Protein AF-0000000079466830 (afdb_homodimer)

Solvent-accessible surface area (backbone atoms only — not comparable to full-atom values): 20574 Å² total; per-residue (Å²): 105,77,72,50,52,62,60,53,51,74,68,62,59,95,74,89,81,41,71,31,66,70,33,39,77,81,64,55,88,56,100,69,82,59,73,43,60,60,41,78,45,70,77,56,90,58,80,55,100,40,75,48,86,88,51,62,46,62,44,54,42,13,39,46,46,36,52,57,57,32,53,62,47,12,42,31,51,51,72,51,50,57,39,82,77,44,57,30,64,41,22,16,28,30,35,30,57,40,46,72,62,43,13,24,39,84,67,25,48,27,68,32,53,60,48,27,53,39,49,50,19,43,56,40,11,60,32,16,78,41,36,43,51,45,74,43,40,37,36,42,32,58,69,45,93,46,44,66,71,39,39,40,38,24,41,17,39,60,74,44,76,58,86,48,41,37,33,34,41,26,47,28,24,36,81,82,69,43,68,31,31,45,34,39,36,32,29,42,38,52,94,45,66,60,91,122,105,76,72,50,51,64,60,53,52,72,67,63,59,97,77,90,78,42,73,31,65,71,34,38,73,82,65,52,87,56,99,68,81,58,73,44,59,60,41,78,46,71,78,56,89,58,81,54,98,42,75,47,85,89,50,62,46,62,44,53,44,12,38,46,46,37,53,55,56,31,55,64,47,11,41,30,52,53,71,49,50,56,39,82,76,43,58,30,64,39,23,17,29,30,34,30,57,39,46,71,63,42,13,24,38,83,66,27,48,28,69,32,53,60,46,26,52,40,49,49,20,42,55,41,10,59,32,16,77,39,36,44,51,44,76,43,40,40,35,41,34,58,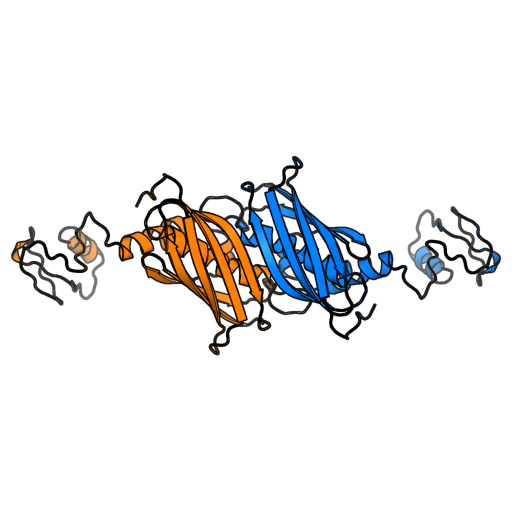71,44,91,46,44,66,71,39,38,39,39,22,41,18,40,60,74,46,76,57,86,47,40,37,32,34,40,27,46,28,23,37,81,82,68,44,68,32,31,44,34,40,38,32,29,40,37,54,94,46,66,59,91,124

Sequence (392 aa):
MAAFIPELKKYEPASIRLASILVKPDALKHDITTDYPGFIIPNKFVVGYGLDYDAMTPDEKALKIVHRLMLGNDAFSKWMGLEIIHVAPGTCTVEAKITDSMLNGFEICHGGITFSIADSAFAFASNTHGIQAVSIETSISHTKPVRAGDVITAVATEKNLSKKLGIYDVVLTNQKNETVALFKGTVFRTDKLWDVMAAFIPELKKYEPASIRLASILVKPDALKHDITTDYPGFIIPNKFVVGYGLDYDAMTPDEKALKIVHRLMLGNDAFSKWMGLEIIHVAPGTCTVEAKITDSMLNGFEICHGGITFSIADSAFAFASNTHGIQAVSIETSISHTKPVRAGDVITAVATEKNLSKKLGIYDVVLTNQKNETVALFKGTVFRTDKLWDV

Structure (mmCIF, N/CA/C/O backbone):
data_AF-0000000079466830-model_v1
#
loop_
_entity.id
_entity.type
_entity.pdbx_description
1 polymer 'Thioesterase domain-containing protein'
#
loop_
_atom_site.group_PDB
_atom_site.id
_atom_site.type_symbol
_atom_site.label_atom_id
_atom_site.label_alt_id
_atom_site.label_comp_id
_atom_site.label_asym_id
_atom_site.label_entity_id
_atom_site.label_seq_id
_atom_site.pdbx_PDB_ins_code
_atom_site.Cartn_x
_atom_site.Cartn_y
_atom_site.Cartn_z
_atom_site.occupancy
_atom_site.B_iso_or_equiv
_atom_site.auth_seq_id
_atom_site.auth_comp_id
_atom_site.auth_asym_id
_atom_site.auth_atom_id
_atom_site.pdbx_PDB_model_num
ATOM 1 N N . MET A 1 1 ? -5.316 45.5 2.912 1 57.03 1 MET A N 1
ATOM 2 C CA . MET A 1 1 ? -6.648 45.656 2.34 1 57.03 1 MET A CA 1
ATOM 3 C C . MET A 1 1 ? -6.773 47 1.617 1 57.03 1 MET A C 1
ATOM 5 O O . MET A 1 1 ? -7.379 47.062 0.547 1 57.03 1 MET A O 1
ATOM 9 N N . ALA A 1 2 ? -6.113 47.781 1.998 1 64.25 2 ALA A N 1
ATOM 10 C CA . ALA A 1 2 ? -6.195 49.125 1.412 1 64.25 2 ALA A CA 1
ATOM 11 C C . ALA A 1 2 ? -5.578 49.125 0.015 1 64.25 2 ALA A C 1
ATOM 13 O O . ALA A 1 2 ? -6.043 49.875 -0.861 1 64.25 2 ALA A O 1
ATOM 14 N N . ALA A 1 3 ? -4.645 48.281 -0.112 1 66.56 3 ALA A N 1
ATOM 15 C CA . ALA A 1 3 ? -3.998 48.219 -1.42 1 66.56 3 ALA A CA 1
ATOM 16 C C . ALA A 1 3 ? -4.766 47.312 -2.363 1 66.56 3 ALA A C 1
ATOM 18 O O . ALA A 1 3 ? -4.742 47.5 -3.582 1 66.56 3 ALA A O 1
ATOM 19 N N . PHE A 1 4 ? -5.477 46.469 -1.794 1 67.62 4 PHE A N 1
ATOM 20 C CA . PHE A 1 4 ? -6.148 45.469 -2.594 1 67.62 4 PHE A CA 1
ATOM 21 C C . PHE A 1 4 ? -7.488 45.969 -3.105 1 67.62 4 PHE A C 1
ATOM 23 O O . PHE A 1 4 ? -7.863 45.719 -4.25 1 67.62 4 PHE A O 1
ATOM 30 N N . ILE A 1 5 ? -8.117 46.75 -2.365 1 70.81 5 ILE A N 1
ATOM 31 C CA . ILE A 1 5 ? -9.453 47.219 -2.721 1 70.81 5 ILE A CA 1
ATOM 32 C C . ILE A 1 5 ? -9.383 48.062 -3.982 1 70.81 5 ILE A C 1
ATOM 34 O O . ILE A 1 5 ? -10.156 47.875 -4.922 1 70.81 5 ILE A O 1
ATOM 38 N N . PRO A 1 6 ? -8.5 48.938 -4.145 1 73.94 6 PRO A N 1
ATOM 39 C CA . PRO A 1 6 ? -8.375 49.688 -5.398 1 73.94 6 PRO A CA 1
ATOM 40 C C . PRO A 1 6 ? -8.062 48.781 -6.59 1 73.94 6 PRO A C 1
ATOM 42 O O . PRO A 1 6 ? -8.555 49.031 -7.695 1 73.94 6 PRO A O 1
ATOM 45 N N . GLU A 1 7 ? -7.391 47.781 -6.309 1 72.88 7 GLU A N 1
ATOM 46 C CA . GLU A 1 7 ? -7.082 46.844 -7.379 1 72.88 7 GLU A CA 1
ATOM 47 C C . GLU A 1 7 ? -8.328 46.062 -7.816 1 72.88 7 GLU A C 1
ATOM 49 O O . GLU A 1 7 ? -8.539 45.844 -9.008 1 72.88 7 GLU A O 1
ATOM 54 N N . LEU A 1 8 ? -9.117 45.875 -6.902 1 73 8 LEU A N 1
ATOM 55 C CA . LEU A 1 8 ? -10.352 45.156 -7.203 1 73 8 LEU A CA 1
ATOM 56 C C . LEU A 1 8 ? -11.344 46.062 -7.926 1 73 8 LEU A C 1
ATOM 58 O O . LEU A 1 8 ? -12.102 45.594 -8.781 1 73 8 LEU A O 1
ATOM 62 N N . LYS A 1 9 ? -11.297 47.25 -7.688 1 77.44 9 LYS A N 1
ATOM 63 C CA . LYS A 1 9 ? -12.219 48.188 -8.305 1 77.44 9 LYS A CA 1
ATOM 64 C C . LYS A 1 9 ? -11.93 48.344 -9.789 1 77.44 9 LYS A C 1
ATOM 66 O O . LYS A 1 9 ? -12.82 48.688 -10.57 1 77.44 9 LYS A O 1
ATOM 71 N N . LYS A 1 10 ? -10.82 48.031 -10.125 1 74.88 10 LYS A N 1
ATOM 72 C CA . LYS A 1 10 ? -10.461 48.094 -11.539 1 74.88 10 LYS A CA 1
ATOM 73 C C . LYS A 1 10 ? -11.312 47.156 -12.375 1 74.88 10 LYS A C 1
ATOM 75 O O . LYS A 1 10 ? -11.523 47.375 -13.57 1 74.88 10 LYS A O 1
ATOM 80 N N . TY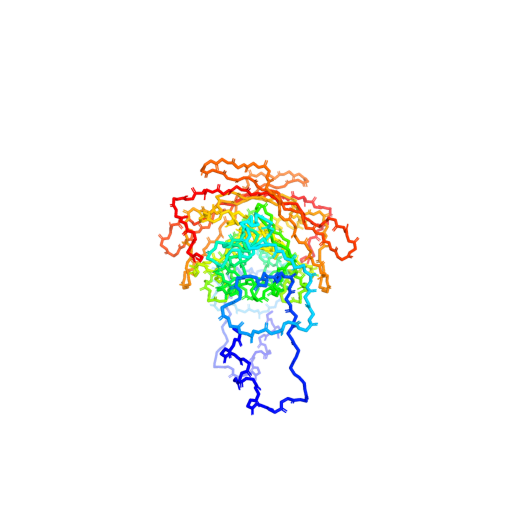R A 1 11 ? -11.891 46.281 -11.766 1 73.25 11 TYR A N 1
ATOM 81 C CA . TYR A 1 11 ? -12.688 45.281 -12.492 1 73.25 11 TYR A CA 1
ATOM 82 C C . TYR A 1 11 ? -14.156 45.688 -12.508 1 73.25 11 TYR A C 1
ATOM 84 O O . TYR A 1 11 ? -15.008 44.906 -12.945 1 73.25 11 TYR A O 1
ATOM 92 N N . GLU A 1 12 ? -14.414 46.719 -11.969 1 74.81 12 GLU A N 1
ATOM 93 C CA . GLU A 1 12 ? -15.734 47.344 -12.008 1 74.81 12 GLU A CA 1
ATOM 94 C C . GLU A 1 12 ? -16.797 46.406 -11.43 1 74.81 12 GLU A C 1
ATOM 96 O O . GLU A 1 12 ? -17.75 46.031 -12.117 1 74.81 12 GLU A O 1
ATOM 101 N N . PRO A 1 13 ? -16.516 45.906 -10.375 1 70.19 13 PRO A N 1
ATOM 102 C CA . PRO A 1 13 ? -17.562 45.094 -9.75 1 70.19 13 PRO A CA 1
ATOM 103 C C . PRO A 1 13 ? -18.797 45.906 -9.367 1 70.19 13 PRO A C 1
ATOM 105 O O . PRO A 1 13 ? -18.719 47.125 -9.211 1 70.19 13 PRO A O 1
ATOM 108 N N . ALA A 1 14 ? -19.953 45.25 -9.305 1 77.62 14 ALA A N 1
ATOM 109 C CA . ALA A 1 14 ? -21.172 45.906 -8.891 1 77.62 14 ALA A CA 1
ATOM 110 C C . ALA A 1 14 ? -21.062 46.438 -7.461 1 77.62 14 ALA A C 1
ATOM 112 O O . ALA A 1 14 ? -21.547 47.531 -7.156 1 77.62 14 ALA A O 1
ATOM 113 N N . SER A 1 15 ? -20.453 45.562 -6.52 1 72.38 15 SER A N 1
ATOM 114 C CA . SER A 1 15 ? -20.219 45.938 -5.125 1 72.38 15 SER A CA 1
ATOM 115 C C . SER A 1 15 ? -19 45.188 -4.57 1 72.38 15 SER A C 1
ATOM 117 O O . SER A 1 15 ? -18.672 44.094 -5.035 1 72.38 15 SER A O 1
ATOM 119 N N . ILE A 1 16 ? -18.125 45.781 -3.789 1 72.5 16 ILE A N 1
ATOM 120 C CA . ILE A 1 16 ? -17.078 45.188 -2.973 1 72.5 16 ILE A CA 1
ATOM 121 C C . ILE A 1 16 ? -17.438 45.312 -1.493 1 72.5 16 ILE A C 1
ATOM 123 O O . ILE A 1 16 ? -17.703 46.406 -1.011 1 72.5 16 ILE A O 1
ATOM 127 N N . ARG A 1 17 ? -17.719 44.219 -0.851 1 72.25 17 ARG A N 1
ATOM 128 C CA . ARG A 1 17 ? -17.969 44.188 0.589 1 72.25 17 ARG A CA 1
ATOM 129 C C . ARG A 1 17 ? -16.859 43.438 1.315 1 72.25 17 ARG A C 1
ATOM 131 O O . ARG A 1 17 ? -16.328 42.438 0.789 1 72.25 17 ARG A O 1
ATOM 138 N N . LEU A 1 18 ? -16.391 44 2.443 1 63.91 18 LEU A N 1
ATOM 139 C CA . LEU A 1 18 ? -15.336 43.406 3.254 1 63.91 18 LEU A CA 1
ATOM 140 C C . LEU A 1 18 ? -15.914 42.719 4.496 1 63.91 18 LEU A C 1
ATOM 142 O O . LEU A 1 18 ? -16.656 43.344 5.258 1 63.91 18 LEU A O 1
ATOM 146 N N . ALA A 1 19 ? -15.805 41.438 4.578 1 65.25 19 ALA A N 1
ATOM 147 C CA . ALA A 1 19 ? -16.109 40.719 5.816 1 65.25 19 ALA A CA 1
ATOM 148 C C . ALA A 1 19 ? -14.836 40.281 6.539 1 65.25 19 ALA A C 1
ATOM 150 O O . ALA A 1 19 ? -13.883 39.844 5.902 1 65.25 19 ALA A O 1
ATOM 151 N N . SER A 1 20 ? -14.695 40.656 7.809 1 62.5 20 SER A N 1
ATOM 152 C CA . SER A 1 20 ? -13.594 40.219 8.656 1 62.5 20 SER A CA 1
ATOM 153 C C . SER A 1 20 ? -14.102 39.594 9.938 1 62.5 20 SER A C 1
ATOM 155 O O . SER A 1 20 ? -14.953 40.156 10.633 1 62.5 20 SER A O 1
ATOM 157 N N . ILE A 1 21 ? -13.672 38.344 10.117 1 61.16 21 ILE A N 1
ATOM 158 C CA . ILE A 1 21 ? -14.102 37.656 11.328 1 61.16 21 ILE A CA 1
ATOM 159 C C . ILE A 1 21 ? -13.617 38.438 12.555 1 61.16 21 ILE A C 1
ATOM 161 O O . ILE A 1 21 ? -14.359 38.625 13.523 1 61.16 21 ILE A O 1
ATOM 165 N N . LEU A 1 22 ? -12.391 38.844 12.523 1 62.47 22 LEU A N 1
ATOM 166 C CA . LEU A 1 22 ? -11.867 39.656 13.625 1 62.47 22 LEU A CA 1
ATOM 167 C C . LEU A 1 22 ? -11.508 41.062 13.148 1 62.47 22 LEU A C 1
ATOM 169 O O . LEU A 1 22 ? -10.812 41.219 12.148 1 62.47 22 LEU A O 1
ATOM 173 N N . VAL A 1 23 ? -12.008 42.062 13.789 1 65.62 23 VAL A N 1
ATOM 174 C CA . VAL A 1 23 ? -11.711 43.438 13.477 1 65.62 23 VAL A CA 1
ATOM 175 C C . VAL A 1 23 ? -11.148 44.156 14.711 1 65.62 23 VAL A C 1
ATOM 177 O O . VAL A 1 23 ? -11.734 44.062 15.789 1 65.62 23 VAL A O 1
ATOM 180 N N . LYS A 1 24 ? -9.883 44.5 14.625 1 64.94 24 LYS A N 1
ATOM 181 C CA . LYS A 1 24 ? -9.297 45.375 15.641 1 64.94 24 LYS A CA 1
ATOM 182 C C . LYS A 1 24 ? -9.281 46.844 15.188 1 64.94 24 LYS A C 1
ATOM 184 O O . LYS A 1 24 ? -8.32 47.281 14.555 1 64.94 24 LYS A O 1
ATOM 189 N N . PRO A 1 25 ? -10.258 47.531 15.531 1 73.5 25 PRO A N 1
ATOM 190 C CA . PRO A 1 25 ? -10.367 48.906 15 1 73.5 25 PRO A CA 1
ATOM 191 C C . PRO A 1 25 ? -9.164 49.781 15.367 1 73.5 25 PRO A C 1
ATOM 193 O O . PRO A 1 25 ? -8.711 50.594 14.555 1 73.5 25 PRO A O 1
ATOM 196 N N . ASP A 1 26 ? -8.523 49.469 16.484 1 74 26 ASP A N 1
ATOM 197 C CA . ASP A 1 26 ? -7.441 50.312 17 1 74 26 ASP A CA 1
ATOM 198 C C . ASP A 1 26 ? -6.113 49.969 16.328 1 74 26 ASP A C 1
ATOM 200 O O . ASP A 1 26 ? -5.141 50.719 16.438 1 74 26 ASP A O 1
ATOM 204 N N . ALA A 1 27 ? -6.145 48.75 15.586 1 69 27 ALA A N 1
ATOM 205 C CA . ALA A 1 27 ? -4.918 48.312 14.93 1 69 27 ALA A CA 1
ATOM 206 C C . ALA A 1 27 ? -4.91 48.719 13.453 1 69 27 ALA A C 1
ATOM 208 O O . ALA A 1 27 ? -3.898 48.562 12.766 1 69 27 ALA A O 1
ATOM 209 N N . LEU A 1 28 ? -5.953 49.188 13 1 70.81 28 LEU A N 1
ATOM 210 C CA . LEU A 1 28 ? -6.066 49.531 11.594 1 70.81 28 LEU A CA 1
ATOM 211 C C . LEU A 1 28 ? -5.199 50.75 11.266 1 70.81 28 LEU A C 1
ATOM 213 O O . LEU A 1 28 ? -5.273 51.781 11.953 1 70.81 28 LEU A O 1
ATOM 217 N N . LYS A 1 29 ? -4.242 50.438 10.438 1 74.81 29 LYS A N 1
ATOM 218 C CA . LYS A 1 29 ? -3.332 51.5 10.039 1 74.81 29 LYS A CA 1
ATOM 219 C C . LYS A 1 29 ? -3.908 52.312 8.891 1 74.81 29 LYS A C 1
ATOM 221 O O . LYS A 1 29 ? -3.424 53.406 8.594 1 74.81 29 LYS A O 1
ATOM 226 N N . HIS A 1 30 ? -4.844 51.719 8.227 1 73.31 30 HIS A N 1
ATOM 227 C CA . HIS A 1 30 ? -5.496 52.406 7.125 1 73.31 30 HIS A CA 1
ATOM 228 C C . HIS A 1 30 ? -7.008 52.469 7.324 1 73.31 30 HIS A C 1
ATOM 230 O O . HIS A 1 30 ? -7.578 51.594 7.996 1 73.31 30 HIS A O 1
ATOM 236 N N . ASP A 1 31 ? -7.527 53.5 6.871 1 70 31 ASP A N 1
ATOM 237 C CA . ASP A 1 31 ? -8.977 53.656 7 1 70 31 ASP A CA 1
ATOM 238 C C . ASP A 1 31 ? -9.719 52.625 6.156 1 70 31 ASP A C 1
ATOM 240 O O . ASP A 1 31 ? -9.891 52.812 4.949 1 70 31 ASP A O 1
ATOM 244 N N . ILE A 1 32 ? -9.797 51.438 6.621 1 66.69 32 ILE A N 1
ATOM 245 C CA . ILE A 1 32 ? -10.578 50.375 5.969 1 66.69 32 ILE A CA 1
ATOM 246 C C . ILE A 1 32 ? -11.828 50.094 6.789 1 66.69 32 ILE A C 1
ATOM 248 O O . ILE A 1 32 ? -11.75 49.875 8 1 66.69 32 ILE A O 1
ATOM 252 N N . THR A 1 33 ? -12.969 50.281 6.234 1 72.62 33 THR A N 1
ATOM 253 C CA . THR A 1 33 ? -14.234 49.938 6.883 1 72.62 33 THR A CA 1
ATOM 254 C C . THR A 1 33 ? -14.664 48.531 6.516 1 72.62 33 THR A C 1
ATOM 256 O O . THR A 1 33 ? -14.719 48.188 5.336 1 72.62 33 THR A O 1
ATOM 259 N N . THR A 1 34 ? -14.789 47.656 7.438 1 66.44 34 THR A N 1
ATOM 260 C CA . THR A 1 34 ? -15.352 46.312 7.254 1 66.44 34 THR A CA 1
ATOM 261 C C . THR A 1 34 ? -16.875 46.375 7.215 1 66.44 34 THR A C 1
ATOM 263 O O . THR A 1 34 ? -17.516 46.875 8.141 1 66.44 34 THR A O 1
ATOM 266 N N . ASP A 1 35 ? -17.422 45.875 6.215 1 71.56 35 ASP A N 1
ATOM 267 C CA . ASP A 1 35 ? -18.875 45.906 6.055 1 71.56 35 ASP A CA 1
ATOM 268 C C . ASP A 1 35 ? -19.531 44.906 7.004 1 71.56 35 ASP A C 1
ATOM 270 O O . ASP A 1 35 ? -20.625 45.156 7.523 1 71.56 35 ASP A O 1
ATOM 274 N N . TYR A 1 36 ? -18.891 43.75 7.234 1 67.06 36 TYR A N 1
ATOM 275 C CA . TYR A 1 36 ? -19.391 42.688 8.086 1 67.06 36 TYR A CA 1
ATOM 276 C C . TYR A 1 36 ? -18.328 42.25 9.078 1 67.06 36 TYR A C 1
ATOM 278 O O . TYR A 1 36 ? -17.578 41.281 8.82 1 67.06 36 TYR A O 1
ATOM 286 N N . PRO A 1 37 ? -18.219 43.031 10.125 1 64.62 37 PRO A N 1
ATOM 287 C CA . PRO A 1 37 ? -17.297 42.594 11.188 1 64.62 37 PRO A CA 1
ATOM 288 C C . PRO A 1 37 ? -17.891 41.5 12.055 1 64.62 37 PRO A C 1
ATOM 290 O O . PRO A 1 37 ? -19.047 41.562 12.477 1 64.62 37 PRO A O 1
ATOM 293 N N . GLY A 1 38 ? -17.172 40.531 12.172 1 62.78 38 GLY A N 1
ATOM 294 C CA . GLY A 1 38 ? -17.594 39.531 13.125 1 62.78 38 GLY A CA 1
ATOM 295 C C . GLY A 1 38 ? -17.375 39.938 14.57 1 62.78 38 GLY A C 1
ATOM 296 O O . GLY A 1 38 ? -18.328 40.344 15.258 1 62.78 38 GLY A O 1
ATOM 297 N N . PHE A 1 39 ? -16.125 39.75 15.07 1 63.5 39 PHE A N 1
ATOM 298 C CA . PHE A 1 39 ? -15.789 40.188 16.422 1 63.5 39 PHE A CA 1
ATOM 299 C C . PHE A 1 39 ? -14.922 41.438 16.391 1 63.5 39 PHE A C 1
ATOM 301 O O . PHE A 1 39 ? -13.922 41.5 15.664 1 63.5 39 PHE A O 1
ATOM 308 N N . ILE A 1 40 ? -15.359 42.406 17.031 1 67.38 40 ILE A N 1
ATOM 309 C CA . ILE A 1 40 ? -14.539 43.594 17.234 1 67.38 40 ILE A CA 1
ATOM 310 C C . ILE A 1 40 ? -13.719 43.438 18.516 1 67.38 40 ILE A C 1
ATOM 312 O O . ILE A 1 40 ? -14.273 43.312 19.609 1 67.38 40 ILE A O 1
ATOM 316 N N . ILE A 1 41 ? -12.508 43.219 18.484 1 64.81 41 ILE A N 1
ATOM 317 C CA . ILE A 1 41 ? -11.703 42.906 19.672 1 64.81 41 ILE A CA 1
ATOM 318 C C . ILE A 1 41 ? -10.727 44.062 19.938 1 64.81 41 ILE A C 1
ATOM 320 O O . ILE A 1 41 ? -10.391 44.812 19.031 1 64.81 41 ILE A O 1
ATOM 324 N N . PRO A 1 42 ? -10.344 44.188 21.188 1 63.56 42 PRO A N 1
ATOM 325 C CA . PRO A 1 42 ? -9.352 45.188 21.531 1 63.56 42 PRO A CA 1
ATOM 326 C C . PRO A 1 42 ? -7.98 44.906 20.906 1 63.56 42 PRO A C 1
ATOM 328 O O . PRO A 1 42 ? -7.707 43.781 20.516 1 63.56 42 PRO A O 1
ATOM 331 N N . ASN A 1 43 ? -7.293 45.969 20.719 1 52.66 43 ASN A N 1
ATOM 332 C CA . ASN A 1 43 ? -5.945 45.781 20.188 1 52.66 43 ASN A CA 1
ATOM 333 C C . ASN A 1 43 ? -5.027 45.094 21.188 1 52.66 43 ASN A C 1
ATOM 335 O O . ASN A 1 43 ? -4.047 45.688 21.656 1 52.66 43 ASN A O 1
ATOM 339 N N . LYS A 1 44 ? -5.395 44.125 21.938 1 52.59 44 LYS A N 1
ATOM 340 C CA . LYS A 1 44 ? -4.617 43.25 22.797 1 52.59 44 LYS A CA 1
ATOM 341 C C . LYS A 1 44 ? -4.285 41.938 22.078 1 52.59 44 LYS A C 1
ATOM 343 O O . LYS A 1 44 ? -4.91 41.594 21.062 1 52.59 44 LYS A O 1
ATOM 348 N N . PHE A 1 45 ? -3.127 41.375 22.656 1 41.69 45 PHE A N 1
ATOM 349 C CA . PHE A 1 45 ? -2.789 40.062 22.156 1 41.69 45 PHE A CA 1
ATOM 350 C C . PHE A 1 45 ? -3.957 39.094 22.328 1 41.69 45 PHE A C 1
ATOM 352 O O . PHE A 1 45 ? -4.461 38.938 23.453 1 41.69 45 PHE A O 1
ATOM 359 N N . VAL A 1 46 ? -4.812 39.031 21.594 1 38.38 46 VAL A N 1
ATOM 360 C CA . VAL A 1 46 ? -5.84 38 21.672 1 38.38 46 VAL A CA 1
ATOM 361 C C . VAL A 1 46 ? -5.211 36.625 21.484 1 38.38 46 VAL A C 1
ATOM 363 O O . VAL A 1 46 ? -4.477 36.406 20.516 1 38.38 46 VAL A O 1
ATOM 366 N N . VAL A 1 47 ? -4.918 35.781 22.484 1 34.75 47 VAL A N 1
ATOM 367 C CA . VAL A 1 47 ? -4.586 34.375 22.234 1 34.75 47 VAL A CA 1
ATOM 368 C C . VAL A 1 47 ? -5.703 33.719 21.438 1 34.75 47 VAL A C 1
ATOM 370 O O . VAL A 1 47 ? -5.73 32.5 21.281 1 34.75 47 VAL A O 1
ATOM 373 N N . GLY A 1 48 ? -6.812 34.125 21.406 1 34.94 48 GLY A N 1
ATOM 374 C CA . GLY A 1 48 ? -7.77 33.312 20.672 1 34.94 48 GLY A CA 1
ATOM 375 C C . GLY A 1 48 ? -7.219 32.781 19.359 1 34.94 48 GLY A C 1
ATOM 376 O O . GLY A 1 48 ? -6.141 33.188 18.922 1 34.94 48 GLY A O 1
ATOM 377 N N . TYR A 1 49 ? -8.133 31.875 18.531 1 33.88 49 TYR A N 1
ATOM 378 C CA . TYR A 1 49 ? -7.664 31.484 17.203 1 33.88 49 TYR A CA 1
ATOM 379 C C . TYR A 1 49 ? -7.082 32.688 16.469 1 33.88 49 TYR A C 1
ATOM 381 O O . TYR A 1 49 ? -7.809 33.406 15.789 1 33.88 49 TYR A O 1
ATOM 389 N N . GLY A 1 50 ? -6.723 33.75 17.094 1 31.69 50 GLY A N 1
ATOM 390 C CA . GLY A 1 50 ? -6.109 34.938 16.562 1 31.69 50 GLY A CA 1
ATOM 391 C C . GLY A 1 50 ? -5.191 34.688 15.383 1 31.69 50 GLY A C 1
ATOM 392 O O . GLY A 1 50 ? -4.438 33.719 15.383 1 31.69 50 GLY A O 1
ATOM 393 N N . LEU A 1 51 ? -5.652 35.031 14.242 1 34.28 51 LEU A N 1
ATOM 394 C CA . LEU A 1 51 ? -4.836 35.156 13.039 1 34.28 51 LEU A CA 1
ATOM 395 C C . LEU A 1 51 ? -3.508 35.844 13.359 1 34.28 51 LEU A C 1
ATOM 397 O O . LEU A 1 51 ? -3.449 37.062 13.484 1 34.28 51 LEU A O 1
ATOM 401 N N . ASP A 1 52 ? -2.877 35.938 14.5 1 34.34 52 ASP A N 1
ATOM 402 C CA . ASP A 1 52 ? -1.562 36.562 14.461 1 34.34 52 ASP A CA 1
ATOM 403 C C . ASP A 1 52 ? -0.923 36.406 13.086 1 34.34 52 ASP A C 1
ATOM 405 O O . ASP A 1 52 ? -0.917 35.312 12.516 1 34.34 52 ASP A O 1
ATOM 409 N N . TYR A 1 53 ? -0.951 37.406 12.328 1 37.66 53 TYR A N 1
ATOM 410 C CA . TYR A 1 53 ? -0.453 37.531 10.961 1 37.66 53 TYR A CA 1
ATOM 411 C C . TYR A 1 53 ? 0.64 36.5 10.695 1 37.66 53 TYR A C 1
ATOM 413 O O . TYR A 1 53 ? 0.652 35.844 9.641 1 37.66 53 TYR A O 1
ATOM 421 N N . ASP A 1 54 ? 1.742 36.688 11.383 1 44.62 54 ASP A N 1
ATOM 422 C CA . ASP A 1 54 ? 2.969 35.938 11.141 1 44.62 54 ASP A CA 1
ATOM 423 C C . ASP A 1 54 ? 2.852 34.5 11.68 1 44.62 54 ASP A C 1
ATOM 425 O O . ASP A 1 54 ? 3.645 33.625 11.312 1 44.62 54 ASP A O 1
ATOM 429 N N . ALA A 1 55 ? 2.035 34.188 12.812 1 55.53 55 ALA A N 1
ATOM 430 C CA . ALA A 1 55 ? 2.16 32.906 13.516 1 55.53 55 ALA A CA 1
ATOM 431 C C . ALA A 1 55 ? 1.046 31.953 13.109 1 55.53 55 ALA A C 1
ATOM 433 O O . ALA A 1 55 ? -0.125 32.188 13.414 1 55.53 55 ALA A O 1
ATOM 434 N N . MET A 1 56 ? 0.927 31.469 12.156 1 70.88 56 MET A N 1
ATOM 435 C CA . MET A 1 56 ? 0.005 30.391 11.797 1 70.88 56 MET A CA 1
ATOM 436 C C . MET A 1 56 ? -0.365 29.562 13.023 1 70.88 56 MET A C 1
ATOM 438 O O . MET A 1 56 ? 0.492 29.25 13.859 1 70.88 56 MET A O 1
ATOM 442 N N . THR A 1 57 ? -1.813 29.625 13.383 1 81.56 57 THR A N 1
ATOM 443 C CA . THR A 1 57 ? -2.229 28.656 14.391 1 81.56 57 THR A CA 1
ATOM 444 C C . THR A 1 57 ? -1.695 27.266 14.062 1 81.56 57 THR A C 1
ATOM 446 O O . THR A 1 57 ? -1.295 27 12.93 1 81.56 57 THR A O 1
ATOM 449 N N . PRO A 1 58 ? -1.589 26.547 15.102 1 87.06 58 PRO A N 1
ATOM 450 C CA . PRO A 1 58 ? -1.167 25.172 14.828 1 87.06 58 PRO A CA 1
ATOM 451 C C . PRO A 1 58 ? -2.012 24.5 13.742 1 87.06 58 PRO A C 1
ATOM 453 O O . PRO A 1 58 ? -1.481 23.766 12.906 1 87.06 58 PRO A O 1
ATOM 456 N N . ASP A 1 59 ? -3.363 24.703 13.711 1 90.19 59 ASP A N 1
ATOM 457 C CA . ASP A 1 59 ? -4.242 24.125 12.703 1 90.19 59 ASP A CA 1
ATOM 458 C C . ASP A 1 59 ? -3.92 24.672 11.312 1 90.19 59 ASP A C 1
ATOM 460 O O . ASP A 1 59 ? -3.922 23.922 10.328 1 90.19 59 ASP A O 1
ATOM 464 N N . GLU A 1 60 ? -3.703 25.953 11.266 1 88.69 60 GLU A N 1
ATOM 465 C CA . GLU A 1 60 ? -3.361 26.578 9.992 1 88.69 60 GLU A CA 1
ATOM 466 C C . GLU A 1 60 ? -2.021 26.062 9.469 1 88.69 60 GLU A C 1
ATOM 468 O O . GLU A 1 60 ? -1.859 25.844 8.266 1 88.69 60 GLU A O 1
ATOM 473 N N . LYS A 1 61 ? -1.064 26.016 10.375 1 90.5 61 LYS A N 1
ATOM 474 C CA . LYS A 1 61 ? 0.233 25.469 10 1 90.5 61 LYS A CA 1
ATOM 475 C C . LYS A 1 61 ? 0.091 24.031 9.477 1 90.5 61 LYS A C 1
ATOM 477 O O . LYS A 1 61 ? 0.665 23.688 8.445 1 90.5 61 LYS A O 1
ATOM 482 N N . ALA A 1 62 ? -0.661 23.234 10.211 1 94.62 62 ALA A N 1
ATOM 483 C CA . ALA A 1 62 ? -0.916 21.859 9.781 1 94.62 62 ALA A CA 1
ATOM 484 C C . ALA A 1 62 ? -1.529 21.828 8.383 1 94.62 62 ALA A C 1
ATOM 486 O O . ALA A 1 62 ? -1.107 21.031 7.535 1 94.62 62 ALA A O 1
ATOM 487 N N . LEU A 1 63 ? -2.477 22.625 8.18 1 92.81 63 LEU A N 1
ATOM 488 C CA . LEU A 1 63 ? -3.168 22.672 6.898 1 92.81 63 LEU A CA 1
ATOM 489 C C . LEU A 1 63 ? -2.211 23.078 5.777 1 92.81 63 LEU A C 1
ATOM 491 O O . LEU A 1 63 ? -2.227 22.469 4.699 1 92.81 63 LEU A O 1
ATOM 495 N N . LYS A 1 64 ? -1.419 24.078 6.02 1 91.56 64 LYS A N 1
ATOM 496 C CA . LYS A 1 64 ? -0.461 24.516 5.012 1 91.56 64 LYS A CA 1
ATOM 497 C C . LYS A 1 64 ? 0.536 23.422 4.672 1 91.56 64 LYS A C 1
ATOM 499 O O . LYS A 1 64 ? 0.812 23.172 3.496 1 91.56 64 LYS A O 1
ATOM 504 N N . ILE A 1 65 ? 1.069 22.812 5.688 1 94.19 65 ILE A N 1
ATOM 505 C CA . ILE A 1 65 ? 2.043 21.734 5.48 1 94.19 65 ILE A CA 1
ATOM 506 C C . ILE A 1 65 ? 1.421 20.625 4.641 1 94.19 65 ILE A C 1
ATOM 508 O O . ILE A 1 65 ? 1.976 20.234 3.609 1 94.19 65 ILE A O 1
ATOM 512 N N . VAL A 1 66 ? 0.271 20.188 5.039 1 95.75 66 VAL A N 1
ATOM 513 C CA . VAL A 1 66 ? -0.329 19 4.453 1 95.75 66 VAL A CA 1
ATOM 514 C C . VAL A 1 66 ? -0.873 19.312 3.062 1 95.75 66 VAL A C 1
ATOM 516 O O . VAL A 1 66 ? -0.603 18.594 2.102 1 95.75 66 VAL A O 1
ATOM 519 N N . HIS A 1 67 ? -1.604 20.359 2.928 1 92.81 67 HIS A N 1
ATOM 520 C CA . HIS A 1 67 ? -2.285 20.656 1.675 1 92.81 67 HIS A CA 1
ATOM 521 C C . HIS A 1 67 ? -1.312 21.203 0.635 1 92.81 67 HIS A C 1
ATOM 523 O O . HIS A 1 67 ? -1.295 20.734 -0.508 1 92.81 67 HIS A O 1
ATOM 529 N N . ARG A 1 68 ? -0.474 22.062 1.005 1 88.88 68 ARG A N 1
ATOM 530 C CA . ARG A 1 68 ? 0.356 22.766 0.032 1 88.88 68 ARG A CA 1
ATOM 531 C C . ARG A 1 68 ? 1.698 22.062 -0.151 1 88.88 68 ARG A C 1
ATOM 533 O O . ARG A 1 68 ? 2.141 21.844 -1.28 1 88.88 68 ARG A O 1
ATOM 540 N N . LEU A 1 69 ? 2.273 21.688 0.946 1 89.44 69 LEU A N 1
ATOM 541 C CA . LEU A 1 69 ? 3.656 21.234 0.845 1 89.44 69 LEU A CA 1
ATOM 542 C C . LEU A 1 69 ? 3.719 19.734 0.601 1 89.44 69 LEU A C 1
ATOM 544 O O . LEU A 1 69 ? 4.645 19.234 -0.051 1 89.44 69 LEU A O 1
ATOM 548 N N . MET A 1 70 ? 2.719 18.984 1.023 1 94.25 70 MET A N 1
ATOM 549 C CA . MET A 1 70 ? 2.771 17.531 0.855 1 94.25 70 MET A CA 1
ATOM 550 C C . MET A 1 70 ? 1.849 17.078 -0.273 1 94.25 70 MET A C 1
ATOM 552 O O . MET A 1 70 ? 2.316 16.656 -1.331 1 94.25 70 MET A O 1
ATOM 556 N N . LEU A 1 71 ? 0.557 17.297 -0.078 1 94.94 71 LEU A N 1
ATOM 557 C CA . LEU A 1 71 ? -0.369 16.828 -1.109 1 94.94 71 LEU A CA 1
ATOM 558 C C . LEU A 1 71 ? -0.124 17.562 -2.422 1 94.94 71 LEU A C 1
ATOM 560 O O . LEU A 1 71 ? -0.222 16.984 -3.498 1 94.94 71 LEU A O 1
ATOM 564 N N . GLY A 1 72 ? 0.189 18.844 -2.346 1 92.31 72 GLY A N 1
ATOM 565 C CA . GLY A 1 72 ? 0.383 19.672 -3.523 1 92.31 72 GLY A CA 1
ATOM 566 C C . GLY A 1 72 ? 1.427 19.125 -4.477 1 92.31 72 GLY A C 1
ATOM 567 O O . GLY A 1 72 ? 1.321 19.297 -5.691 1 92.31 72 GLY A O 1
ATOM 568 N N . ASN A 1 73 ? 2.383 18.422 -4.004 1 90.62 73 ASN A N 1
ATOM 569 C CA . ASN A 1 73 ? 3.49 17.891 -4.797 1 90.62 73 ASN A CA 1
ATOM 570 C C . ASN A 1 73 ? 3.414 16.375 -4.941 1 90.62 73 ASN A C 1
ATOM 572 O O . ASN A 1 73 ? 4.359 15.75 -5.422 1 90.62 73 ASN A O 1
ATOM 576 N N . ASP A 1 74 ? 2.336 15.781 -4.551 1 96 74 ASP A N 1
ATOM 577 C CA . ASP A 1 74 ? 2.215 14.328 -4.469 1 96 74 ASP A CA 1
ATOM 578 C C . ASP A 1 74 ? 1.441 13.773 -5.66 1 96 74 ASP A C 1
ATOM 580 O O . ASP A 1 74 ? 0.215 13.656 -5.613 1 96 74 ASP A O 1
ATOM 584 N N . ALA A 1 75 ? 2.125 13.344 -6.707 1 96.06 75 ALA A N 1
ATOM 585 C CA . ALA A 1 75 ? 1.516 12.898 -7.957 1 96.06 75 ALA A CA 1
ATOM 586 C C . ALA A 1 75 ? 0.635 11.672 -7.738 1 96.06 75 ALA A C 1
ATOM 588 O O . ALA A 1 75 ? -0.443 11.562 -8.328 1 96.06 75 ALA A O 1
ATOM 589 N N . PHE A 1 76 ? 1.073 10.773 -6.883 1 98.19 76 PHE A N 1
ATOM 590 C CA . PHE A 1 76 ? 0.322 9.539 -6.691 1 98.19 76 PHE A CA 1
ATOM 591 C C . PHE A 1 76 ? -0.973 9.805 -5.934 1 98.19 76 PHE A C 1
ATOM 593 O O . PHE A 1 76 ? -2.037 9.32 -6.32 1 98.19 76 PHE A O 1
ATOM 600 N N . SER A 1 77 ? -0.877 10.539 -4.867 1 96.94 77 SER A N 1
ATOM 601 C CA . SER A 1 77 ? -2.082 10.898 -4.125 1 96.94 77 SER A CA 1
ATOM 602 C C . SER A 1 77 ? -3.076 11.648 -5.008 1 96.94 77 SER A C 1
ATOM 604 O O . SER A 1 77 ? -4.289 11.445 -4.895 1 96.94 77 SER A O 1
ATOM 606 N N . LYS A 1 78 ? -2.568 12.453 -5.891 1 95 78 LYS A N 1
ATOM 607 C CA . LYS A 1 78 ? -3.438 13.156 -6.828 1 95 78 LYS A CA 1
ATOM 608 C C . LYS A 1 78 ? -4.062 12.195 -7.832 1 95 78 LYS A C 1
ATOM 610 O O . LYS A 1 78 ? -5.242 12.312 -8.164 1 95 78 LYS A O 1
ATOM 615 N N . TRP A 1 79 ? -3.291 11.305 -8.297 1 96.75 79 TRP A N 1
ATOM 616 C CA . TRP A 1 79 ? -3.822 10.281 -9.188 1 96.75 79 TRP A CA 1
ATOM 617 C C . TRP A 1 79 ? -4.957 9.516 -8.516 1 96.75 79 TRP A C 1
ATOM 619 O O . TRP A 1 79 ? -5.965 9.195 -9.156 1 96.75 79 TRP A O 1
ATOM 629 N N . MET A 1 80 ? -4.82 9.258 -7.219 1 97.25 80 MET A N 1
ATOM 630 C CA . MET A 1 80 ? -5.844 8.539 -6.469 1 97.25 80 MET A CA 1
ATOM 631 C C . MET A 1 80 ? -7.062 9.422 -6.219 1 97.25 80 MET A C 1
ATOM 633 O O . MET A 1 80 ? -8.078 8.953 -5.699 1 97.25 80 MET A O 1
ATOM 637 N N . GLY A 1 81 ? -6.949 10.68 -6.508 1 97.06 81 GLY A N 1
ATOM 638 C CA . GLY A 1 81 ? -8.055 11.594 -6.246 1 97.06 81 GLY A CA 1
ATOM 639 C C . GLY A 1 81 ? -8.25 11.883 -4.77 1 97.06 81 GLY A C 1
ATOM 640 O O . GLY A 1 81 ? -9.375 12.117 -4.324 1 97.06 81 GLY A O 1
ATOM 641 N N . LEU A 1 82 ? -7.199 11.883 -4.055 1 97.75 82 LEU A N 1
ATOM 642 C CA . LEU A 1 82 ? -7.258 12.062 -2.609 1 97.75 82 LEU A CA 1
ATOM 643 C C . LEU A 1 82 ? -7.621 13.5 -2.254 1 97.75 82 LEU A C 1
ATOM 645 O O . LEU A 1 82 ? -7.074 14.445 -2.826 1 97.75 82 LEU A O 1
ATOM 649 N N . GLU A 1 83 ? -8.531 13.625 -1.337 1 97.5 83 GLU A N 1
ATOM 650 C CA . GLU A 1 83 ? -8.945 14.938 -0.843 1 97.5 83 GLU A CA 1
ATOM 651 C C . GLU A 1 83 ? -8.781 15.031 0.671 1 97.5 83 GLU A C 1
ATOM 653 O O . GLU A 1 83 ? -9.148 14.109 1.4 1 97.5 83 GLU A O 1
ATOM 658 N N . ILE A 1 84 ? -8.289 16.156 1.1 1 97.38 84 ILE A N 1
ATOM 659 C CA . ILE A 1 84 ? -8.188 16.406 2.533 1 97.38 84 ILE A CA 1
ATOM 660 C C . ILE A 1 84 ? -9.523 16.938 3.053 1 97.38 84 ILE A C 1
ATOM 662 O O . ILE A 1 84 ? -10.016 17.969 2.592 1 97.38 84 ILE A O 1
ATOM 666 N N . ILE A 1 85 ? -10.07 16.281 4.027 1 98.06 85 ILE A N 1
ATOM 667 C CA . ILE A 1 85 ? -11.359 16.656 4.59 1 98.06 85 ILE A CA 1
ATOM 668 C C . ILE A 1 85 ? -11.156 17.453 5.875 1 98.06 85 ILE A C 1
ATOM 670 O O . ILE A 1 85 ? -11.906 18.391 6.16 1 98.06 85 ILE A O 1
ATOM 674 N N . HIS A 1 86 ? -10.148 17.016 6.629 1 97.56 86 HIS A N 1
ATOM 675 C CA . HIS A 1 86 ? -9.844 17.641 7.906 1 97.56 86 HIS A CA 1
ATOM 676 C C . HIS A 1 86 ? -8.375 17.438 8.281 1 97.56 86 HIS A C 1
ATOM 678 O O . HIS A 1 86 ? -7.816 16.359 8.062 1 97.56 86 HIS A O 1
ATOM 684 N N . VAL A 1 87 ? -7.812 18.516 8.828 1 97.62 87 VAL A N 1
ATOM 685 C CA . VAL A 1 87 ? -6.438 18.422 9.312 1 97.62 87 VAL A CA 1
ATOM 686 C C . VAL A 1 87 ? -6.266 19.266 10.562 1 97.62 87 VAL A C 1
ATOM 688 O O . VAL A 1 87 ? -6.805 20.375 10.648 1 97.62 87 VAL A O 1
ATOM 691 N N . ALA A 1 88 ? -5.641 18.766 11.477 1 96.69 88 ALA A N 1
ATOM 692 C CA . ALA A 1 88 ? -5.23 19.406 12.727 1 96.69 88 ALA A CA 1
ATOM 693 C C . ALA A 1 88 ? -3.986 18.734 13.297 1 96.69 88 ALA A C 1
ATOM 695 O O . ALA A 1 88 ? -3.574 17.672 12.828 1 96.69 88 ALA A O 1
ATOM 696 N N . PRO A 1 89 ? -3.354 19.359 14.234 1 97.38 89 PRO A N 1
ATOM 697 C CA . PRO A 1 89 ? -2.176 18.703 14.797 1 97.38 89 PRO A CA 1
ATOM 698 C C . PRO A 1 89 ? -2.467 17.281 15.273 1 97.38 89 PRO A C 1
ATOM 700 O O . PRO A 1 89 ? -3.334 17.078 16.125 1 97.38 89 PRO A O 1
ATOM 703 N N . GLY A 1 90 ? -1.751 16.359 14.742 1 98.38 90 GLY A N 1
ATOM 704 C CA . GLY A 1 90 ? -1.822 14.969 15.172 1 98.38 90 GLY A CA 1
ATOM 705 C C . GLY A 1 90 ? -2.93 14.188 14.484 1 98.38 90 GLY A C 1
ATOM 706 O O . GLY A 1 90 ? -3.211 13.047 14.852 1 98.38 90 GLY A O 1
ATOM 707 N N . THR A 1 91 ? -3.625 14.836 13.578 1 98.69 91 THR A N 1
ATOM 708 C CA . THR A 1 91 ? -4.715 14.117 12.93 1 98.69 91 THR A CA 1
ATOM 709 C C . THR A 1 91 ? -4.941 14.633 11.516 1 98.69 91 THR A C 1
ATOM 711 O O . THR A 1 91 ? -4.664 15.805 11.227 1 98.69 91 THR A O 1
ATOM 714 N N . CYS A 1 92 ? -5.414 13.719 10.672 1 98.75 92 CYS A N 1
ATOM 715 C CA . CYS A 1 92 ? -5.801 14.055 9.312 1 98.75 92 CYS A CA 1
ATOM 716 C C . CYS A 1 92 ? -6.855 13.086 8.789 1 98.75 92 CYS A C 1
ATOM 718 O O . CYS A 1 92 ? -6.758 11.875 9.016 1 98.75 92 CYS A O 1
ATOM 720 N N . THR A 1 93 ? -7.855 13.602 8.156 1 98.88 93 THR A N 1
ATOM 721 C CA . THR A 1 93 ? -8.883 12.828 7.469 1 98.88 93 THR A CA 1
ATOM 722 C C . THR A 1 93 ? -8.836 13.07 5.961 1 98.88 93 THR A C 1
ATOM 724 O O . THR A 1 93 ? -8.844 14.219 5.516 1 98.88 93 THR A O 1
ATOM 727 N N . VAL A 1 94 ? -8.773 12 5.23 1 98.75 94 VAL A N 1
ATOM 728 C CA . VAL A 1 94 ? -8.781 12.117 3.775 1 98.75 94 VAL A CA 1
ATOM 729 C C . VAL A 1 94 ? -9.867 11.219 3.189 1 98.75 94 VAL A C 1
ATOM 731 O O . VAL A 1 94 ? -10.352 10.305 3.857 1 98.75 94 VAL A O 1
ATOM 734 N N . GLU A 1 95 ? -10.203 11.508 1.939 1 98.81 95 GLU A N 1
ATOM 735 C CA . GLU A 1 95 ? -11.188 10.711 1.203 1 98.81 95 GLU A CA 1
ATOM 736 C C . GLU A 1 95 ? -10.734 10.477 -0.235 1 98.81 95 GLU A C 1
ATOM 738 O O . GLU A 1 95 ? -10.055 11.32 -0.826 1 98.81 95 GLU A O 1
ATOM 743 N N . ALA A 1 96 ? -11.148 9.367 -0.765 1 98.62 96 ALA A N 1
ATOM 744 C CA . ALA A 1 96 ? -10.906 9.023 -2.166 1 98.62 96 ALA A CA 1
ATOM 745 C C . ALA A 1 96 ? -12.031 8.148 -2.717 1 98.62 96 ALA A C 1
ATOM 747 O O . ALA A 1 96 ? -12.586 7.316 -1.997 1 98.62 96 ALA A O 1
ATOM 748 N N . LYS A 1 97 ? -12.305 8.359 -3.928 1 98.69 97 LYS A N 1
ATOM 749 C CA . LYS A 1 97 ? -13.25 7.5 -4.637 1 98.69 97 LYS A CA 1
ATOM 750 C C . LYS A 1 97 ? -12.523 6.398 -5.406 1 98.69 97 LYS A C 1
ATOM 752 O O . LYS A 1 97 ? -11.562 6.672 -6.129 1 98.69 97 LYS A O 1
ATOM 757 N N . ILE A 1 98 ? -13.016 5.184 -5.258 1 98.75 98 ILE A N 1
ATOM 758 C CA . ILE A 1 98 ? -12.383 4.039 -5.914 1 98.75 98 ILE A CA 1
ATOM 759 C C . ILE A 1 98 ? -12.844 3.963 -7.367 1 98.75 98 ILE A C 1
ATOM 761 O O . ILE A 1 98 ? -14.047 3.988 -7.648 1 98.75 98 ILE A O 1
ATOM 765 N N . THR A 1 99 ? -11.891 3.914 -8.266 1 98.31 99 THR A N 1
ATOM 766 C CA . THR A 1 99 ? -12.172 3.832 -9.695 1 98.31 99 THR A CA 1
ATOM 767 C C . THR A 1 99 ? -11.773 2.465 -10.242 1 98.31 99 THR A C 1
ATOM 769 O O . THR A 1 99 ? -11.156 1.662 -9.539 1 98.31 99 THR A O 1
ATOM 772 N N . ASP A 1 100 ? -12.07 2.221 -11.492 1 97.56 100 ASP A N 1
ATOM 773 C CA . ASP A 1 100 ? -11.797 0.935 -12.133 1 97.56 100 ASP A CA 1
ATOM 774 C C . ASP A 1 100 ? -10.297 0.677 -12.242 1 97.56 100 ASP A C 1
ATOM 776 O O . ASP A 1 100 ? -9.859 -0.472 -12.18 1 97.56 100 ASP A O 1
ATOM 780 N N . SER A 1 101 ? -9.531 1.719 -12.352 1 97.12 101 SER A N 1
ATOM 781 C CA . SER A 1 101 ? -8.094 1.577 -12.523 1 97.12 101 SER A CA 1
ATOM 782 C C . SER A 1 101 ? -7.422 1.104 -11.242 1 97.12 101 SER A C 1
ATOM 784 O O . SER A 1 101 ? -6.25 0.721 -11.25 1 97.12 101 SER A O 1
ATOM 786 N N . MET A 1 102 ? -8.219 1.069 -10.164 1 98.25 102 MET A N 1
ATOM 787 C CA . MET A 1 102 ? -7.672 0.763 -8.852 1 98.25 102 MET A CA 1
ATOM 788 C C . MET A 1 102 ? -7.984 -0.675 -8.453 1 98.25 102 MET A C 1
ATOM 790 O O . MET A 1 102 ? -7.652 -1.104 -7.344 1 98.25 102 MET A O 1
ATOM 794 N N . LEU A 1 103 ? -8.555 -1.435 -9.289 1 97.44 103 LEU A N 1
ATOM 795 C CA . LEU A 1 103 ? -9.055 -2.764 -8.953 1 97.44 103 LEU A CA 1
ATOM 796 C C . LEU A 1 103 ? -7.984 -3.824 -9.211 1 97.44 103 LEU A C 1
ATOM 798 O O . LEU A 1 103 ? -7.105 -3.635 -10.055 1 97.44 103 LEU A O 1
ATOM 802 N N . ASN A 1 104 ? -8.133 -4.914 -8.438 1 95.69 104 ASN A N 1
ATOM 803 C CA . ASN A 1 104 ? -7.262 -6.066 -8.633 1 95.69 104 ASN A CA 1
ATOM 804 C C . ASN A 1 104 ? -7.902 -7.105 -9.555 1 95.69 104 ASN A C 1
ATOM 806 O O . ASN A 1 104 ? -8.859 -6.805 -10.266 1 95.69 104 ASN A O 1
ATOM 810 N N . GLY A 1 105 ? -7.332 -8.266 -9.625 1 91.44 105 GLY A N 1
ATOM 811 C CA . GLY A 1 105 ? -7.781 -9.305 -10.539 1 91.44 105 GLY A CA 1
ATOM 812 C C . GLY A 1 105 ? -9.133 -9.883 -10.18 1 91.44 105 GLY A C 1
ATOM 813 O O . GLY A 1 105 ? -9.766 -10.562 -10.984 1 91.44 105 GLY A O 1
ATOM 814 N N . PHE A 1 106 ? -9.586 -9.664 -8.961 1 91.75 106 PHE A N 1
ATOM 815 C CA . PHE A 1 106 ? -10.883 -10.164 -8.508 1 91.75 106 PHE A CA 1
ATOM 816 C C . PHE A 1 106 ? -11.953 -9.086 -8.625 1 91.75 106 PHE A C 1
ATOM 818 O O . PHE A 1 106 ? -13.023 -9.203 -8.031 1 91.75 106 PHE A O 1
ATOM 825 N N . GLU A 1 107 ? -11.586 -7.945 -9.227 1 93.06 107 GLU A N 1
ATOM 826 C CA . GLU A 1 107 ? -12.5 -6.844 -9.5 1 93.06 107 GLU A CA 1
ATOM 827 C C . GLU A 1 107 ? -12.914 -6.141 -8.211 1 93.06 107 GLU A C 1
ATOM 829 O O . GLU A 1 107 ? -14.055 -5.688 -8.078 1 93.06 107 GLU A O 1
ATOM 834 N N . ILE A 1 108 ? -12.102 -6.27 -7.32 1 96 108 ILE A N 1
ATOM 835 C CA . ILE A 1 108 ? -12.227 -5.449 -6.121 1 96 108 ILE A CA 1
ATOM 836 C C . ILE A 1 108 ? -11.008 -4.539 -5.98 1 96 108 ILE A C 1
ATOM 838 O O . ILE A 1 108 ? -10.023 -4.707 -6.695 1 96 108 ILE A O 1
ATOM 842 N N . CYS A 1 109 ? -11.133 -3.596 -5.094 1 97.69 109 CYS A N 1
ATOM 843 C CA . CYS A 1 109 ? -10.039 -2.652 -4.891 1 97.69 109 CYS A CA 1
ATOM 844 C C . CYS A 1 109 ? -8.773 -3.373 -4.453 1 97.69 109 CYS A C 1
ATOM 846 O O . CYS A 1 109 ? -8.812 -4.23 -3.57 1 97.69 109 CYS A O 1
ATOM 848 N N . HIS A 1 110 ? -7.695 -3.066 -5.117 1 98.25 110 HIS A N 1
ATOM 849 C CA . HIS A 1 110 ? -6.402 -3.623 -4.73 1 98.25 110 HIS A CA 1
ATOM 850 C C . HIS A 1 110 ? -6.023 -3.203 -3.314 1 98.25 110 HIS A C 1
ATOM 852 O O . HIS A 1 110 ? -6.16 -2.031 -2.953 1 98.25 110 HIS A O 1
ATOM 858 N N . GLY A 1 111 ? -5.473 -4.117 -2.492 1 97.12 111 GLY A N 1
ATOM 859 C CA . GLY A 1 111 ? -5.055 -3.805 -1.134 1 97.12 111 GLY A CA 1
ATOM 860 C C . GLY A 1 111 ? -4.047 -2.676 -1.065 1 97.12 111 GLY A C 1
ATOM 861 O O . GLY A 1 111 ? -3.99 -1.944 -0.075 1 97.12 111 GLY A O 1
ATOM 862 N N . GLY A 1 112 ? -3.287 -2.545 -2.076 1 98.12 112 GLY A N 1
ATOM 863 C CA . GLY A 1 112 ? -2.309 -1.472 -2.158 1 98.12 112 GLY A CA 1
ATOM 864 C C . GLY A 1 112 ? -2.938 -0.091 -2.197 1 98.12 112 GLY A C 1
ATOM 865 O O . GLY A 1 112 ? -2.336 0.884 -1.745 1 98.12 112 GLY A O 1
ATOM 866 N N . ILE A 1 113 ? -4.117 -0.027 -2.758 1 98.5 113 ILE A N 1
ATOM 867 C CA . ILE A 1 113 ? -4.809 1.254 -2.852 1 98.5 113 ILE A CA 1
ATOM 868 C C . ILE A 1 113 ? -5.32 1.666 -1.474 1 98.5 113 ILE A C 1
ATOM 870 O O . ILE A 1 113 ? -5.09 2.795 -1.03 1 98.5 113 ILE A O 1
ATOM 874 N N . THR A 1 114 ? -6.008 0.761 -0.779 1 98.38 114 THR A N 1
ATOM 875 C CA . THR A 1 114 ? -6.48 1.079 0.563 1 98.38 114 THR A CA 1
ATOM 876 C C . THR A 1 114 ? -5.309 1.387 1.491 1 98.38 114 THR A C 1
ATOM 878 O O . THR A 1 114 ? -5.375 2.316 2.297 1 98.38 114 THR A O 1
ATOM 881 N N . PHE A 1 115 ? -4.277 0.611 1.344 1 98.81 115 PHE A N 1
ATOM 882 C CA . PHE A 1 115 ? -3.057 0.911 2.084 1 98.81 115 PHE A CA 1
ATOM 883 C C . PHE A 1 115 ? -2.574 2.324 1.783 1 98.81 115 PHE A C 1
ATOM 885 O O . PHE A 1 115 ? -2.219 3.072 2.695 1 98.81 115 PHE A O 1
ATOM 892 N N . SER A 1 116 ? -2.506 2.691 0.562 1 98.81 116 SER A N 1
ATOM 893 C CA . SER A 1 116 ? -1.978 3.984 0.137 1 98.81 116 SER A CA 1
ATOM 894 C C . SER A 1 116 ? -2.803 5.133 0.708 1 98.81 116 SER A C 1
ATOM 896 O O . SER A 1 116 ? -2.25 6.156 1.119 1 98.81 116 SER A O 1
ATOM 898 N N . ILE A 1 117 ? -4.105 4.977 0.685 1 98.75 117 ILE A N 1
ATOM 899 C CA . ILE A 1 117 ? -4.984 5.984 1.269 1 98.75 117 ILE A CA 1
ATOM 900 C C . ILE A 1 117 ? -4.66 6.152 2.752 1 98.75 117 ILE A C 1
ATOM 902 O O . ILE A 1 117 ? -4.488 7.273 3.232 1 98.75 117 ILE A O 1
ATOM 906 N N . ALA A 1 118 ? -4.516 5.035 3.443 1 98.88 118 ALA A N 1
ATOM 907 C CA . ALA A 1 118 ? -4.172 5.055 4.863 1 98.88 118 ALA A CA 1
ATOM 908 C C . ALA A 1 118 ? -2.797 5.68 5.086 1 98.88 118 ALA A C 1
ATOM 910 O O . ALA A 1 118 ? -2.623 6.508 5.98 1 98.88 118 ALA A O 1
ATOM 911 N N . ASP A 1 119 ? -1.88 5.23 4.301 1 98.62 119 ASP A N 1
ATOM 912 C CA . ASP A 1 119 ? -0.502 5.703 4.414 1 98.62 119 ASP A CA 1
ATOM 913 C C . ASP A 1 119 ? -0.42 7.211 4.207 1 98.62 119 ASP A C 1
ATOM 915 O O . ASP A 1 119 ? 0.34 7.898 4.895 1 98.62 119 ASP A O 1
ATOM 919 N N . SER A 1 120 ? -1.135 7.727 3.242 1 98.44 120 SER A N 1
ATOM 920 C CA . SER A 1 120 ? -1.164 9.172 3.02 1 98.44 120 SER A CA 1
ATOM 921 C C . SER A 1 120 ? -1.731 9.906 4.23 1 98.44 120 SER A C 1
ATOM 923 O O . SER A 1 120 ? -1.154 10.891 4.691 1 98.44 120 SER A O 1
ATOM 925 N N . ALA A 1 121 ? -2.869 9.43 4.766 1 98.69 121 ALA A N 1
ATOM 926 C CA . ALA A 1 121 ? -3.438 10.047 5.961 1 98.69 121 ALA A CA 1
ATOM 927 C C . ALA A 1 121 ? -2.439 10.023 7.117 1 98.69 121 ALA A C 1
ATOM 929 O O . ALA A 1 121 ? -2.299 11.016 7.84 1 98.69 121 ALA A O 1
ATOM 930 N N . PHE A 1 122 ? -1.804 8.922 7.234 1 98.75 122 PHE A N 1
ATOM 931 C CA . PHE A 1 122 ? -0.784 8.703 8.258 1 98.75 122 PHE A CA 1
ATOM 932 C C . PHE A 1 122 ? 0.374 9.68 8.078 1 98.75 122 PHE A C 1
ATOM 934 O O . PHE A 1 122 ? 0.79 10.336 9.039 1 98.75 122 PHE A O 1
ATOM 941 N N . ALA A 1 123 ? 0.909 9.766 6.887 1 98.38 123 ALA A N 1
ATOM 942 C CA . ALA A 1 123 ? 1.999 10.688 6.582 1 98.38 123 ALA A CA 1
ATOM 943 C C . ALA A 1 123 ? 1.592 12.133 6.867 1 98.38 123 ALA A C 1
ATOM 945 O O . ALA A 1 123 ? 2.359 12.898 7.457 1 98.38 123 ALA A O 1
ATOM 946 N N . PHE A 1 124 ? 0.389 12.492 6.461 1 98.19 124 PHE A N 1
ATOM 947 C CA . PHE A 1 124 ? -0.105 13.852 6.68 1 98.19 124 PHE A CA 1
ATOM 948 C C . PHE A 1 124 ? -0.22 14.148 8.172 1 98.19 124 PHE A C 1
ATOM 950 O O . PHE A 1 124 ? 0.356 15.125 8.664 1 98.19 124 PHE A O 1
ATOM 957 N N . ALA A 1 125 ? -0.864 13.281 8.898 1 98.62 125 ALA A N 1
ATOM 958 C CA . ALA A 1 125 ? -1.073 13.492 10.328 1 98.62 125 ALA A CA 1
ATOM 959 C C . ALA A 1 125 ? 0.258 13.609 11.07 1 98.62 125 ALA A C 1
ATOM 961 O O . ALA A 1 125 ? 0.414 14.469 11.945 1 98.62 125 ALA A O 1
ATOM 962 N N . SER A 1 126 ? 1.18 12.82 10.703 1 98.38 126 SER A N 1
ATOM 963 C CA . SER A 1 126 ? 2.439 12.742 11.438 1 98.38 126 SER A CA 1
ATOM 964 C C . SER A 1 126 ? 3.314 13.961 11.156 1 98.38 126 SER A C 1
ATOM 966 O O . SER A 1 126 ? 4.297 14.203 11.867 1 98.38 126 SER A O 1
ATOM 968 N N . ASN A 1 127 ? 2.949 14.734 10.234 1 97.81 127 ASN A N 1
ATOM 969 C CA . ASN A 1 127 ? 3.75 15.914 9.898 1 97.81 127 ASN A CA 1
ATOM 970 C C . ASN A 1 127 ? 3.066 17.203 10.344 1 97.81 127 ASN A C 1
ATOM 972 O O . ASN A 1 127 ? 3.602 18.297 10.141 1 97.81 127 ASN A O 1
ATOM 976 N N . THR A 1 128 ? 1.973 17.094 10.953 1 96.94 128 THR A N 1
ATOM 977 C CA . THR A 1 128 ? 1.134 18.25 11.266 1 96.94 128 THR A CA 1
ATOM 978 C C . THR A 1 128 ? 1.747 19.078 12.391 1 96.94 128 THR A C 1
ATOM 980 O O . THR A 1 128 ? 1.353 20.219 12.609 1 96.94 128 THR A O 1
ATOM 983 N N . HIS A 1 129 ? 2.701 18.547 13.117 1 95.75 129 HIS A N 1
ATOM 984 C CA . HIS A 1 129 ? 3.312 19.281 14.219 1 95.75 129 HIS A CA 1
ATOM 985 C C . HIS A 1 129 ? 4.453 20.156 13.727 1 95.75 129 HIS A C 1
ATOM 987 O O . HIS A 1 129 ? 5.094 20.859 14.523 1 95.75 129 HIS A O 1
ATOM 993 N N . GLY A 1 130 ? 4.727 20.031 12.469 1 95.38 130 GLY A N 1
ATOM 994 C CA . GLY A 1 130 ? 5.711 20.938 11.898 1 95.38 130 GLY A CA 1
ATOM 995 C C . GLY A 1 130 ? 7.102 20.328 11.82 1 95.38 130 GLY A C 1
ATOM 996 O O . GLY A 1 130 ? 8.047 20.984 11.375 1 95.38 130 GLY A O 1
ATOM 997 N N . ILE A 1 131 ? 7.254 19.109 12.312 1 95.88 131 ILE A N 1
ATOM 998 C CA . ILE A 1 131 ? 8.5 18.375 12.219 1 95.88 131 ILE A CA 1
ATOM 999 C C . ILE A 1 131 ? 8.398 17.344 11.094 1 95.88 131 ILE A C 1
ATOM 1001 O O . ILE A 1 131 ? 7.418 16.594 11.008 1 95.88 131 ILE A O 1
ATOM 1005 N N . GLN A 1 132 ? 9.398 17.344 10.25 1 96.69 132 GLN A N 1
ATOM 1006 C CA . GLN A 1 132 ? 9.383 16.359 9.188 1 96.69 132 GLN A CA 1
ATOM 1007 C C . GLN A 1 132 ? 9.516 14.938 9.742 1 96.69 132 GLN A C 1
ATOM 1009 O O . GLN A 1 132 ? 10.453 14.648 10.5 1 96.69 132 GLN A O 1
ATOM 1014 N N . ALA A 1 133 ? 8.609 14.156 9.398 1 96.88 133 ALA A N 1
ATOM 1015 C CA . ALA A 1 133 ? 8.555 12.773 9.867 1 96.88 133 ALA A CA 1
ATOM 1016 C C . ALA A 1 133 ? 8.555 11.797 8.695 1 96.88 133 ALA A C 1
ATOM 1018 O O . ALA A 1 133 ? 7.992 12.094 7.633 1 96.88 133 ALA A O 1
ATOM 1019 N N . VAL A 1 134 ? 9.18 10.617 8.914 1 95.06 134 VAL A N 1
ATOM 1020 C CA . VAL A 1 134 ? 9.242 9.586 7.887 1 95.06 134 VAL A CA 1
ATOM 1021 C C . VAL A 1 134 ? 8.727 8.266 8.445 1 95.06 134 VAL A C 1
ATOM 1023 O O . VAL A 1 134 ? 8.992 7.922 9.602 1 95.06 134 VAL A O 1
ATOM 1026 N N . SER A 1 135 ? 7.98 7.609 7.617 1 96.38 135 SER A N 1
ATOM 1027 C CA . SER A 1 135 ? 7.418 6.328 8.023 1 96.38 135 SER A CA 1
ATOM 1028 C C . SER A 1 135 ? 8.508 5.273 8.203 1 96.38 135 SER A C 1
ATOM 1030 O O . SER A 1 135 ? 9.43 5.18 7.391 1 96.38 135 SER A O 1
ATOM 1032 N N . ILE A 1 136 ? 8.461 4.477 9.25 1 94.25 136 ILE A N 1
ATOM 1033 C CA . ILE A 1 136 ? 9.438 3.416 9.5 1 94.25 136 ILE A CA 1
ATOM 1034 C C . ILE A 1 136 ? 8.75 2.055 9.391 1 94.25 136 ILE A C 1
ATOM 1036 O O . ILE A 1 136 ? 9.266 1.149 8.727 1 94.25 136 ILE A O 1
ATOM 1040 N N . GLU A 1 137 ? 7.645 1.926 10.094 1 97.31 137 GLU A N 1
ATOM 1041 C CA . GLU A 1 137 ? 6.906 0.665 10.125 1 97.31 137 GLU A CA 1
ATOM 1042 C C . GLU A 1 137 ? 5.402 0.902 10.016 1 97.31 137 GLU A C 1
ATOM 1044 O O . GLU A 1 137 ? 4.852 1.765 10.695 1 97.31 137 GLU A O 1
ATOM 1049 N N . THR A 1 138 ? 4.848 0.076 9.172 1 98.69 138 THR A N 1
ATOM 1050 C CA . THR A 1 138 ? 3.4 0.163 9.039 1 98.69 138 THR A CA 1
ATOM 1051 C C . THR A 1 138 ? 2.785 -1.227 8.906 1 98.69 138 THR A C 1
ATOM 1053 O O . THR A 1 138 ? 3.465 -2.178 8.516 1 98.69 138 THR A O 1
ATOM 1056 N N . SER A 1 139 ? 1.555 -1.319 9.266 1 98.75 139 SER A N 1
ATOM 1057 C CA . SER A 1 139 ? 0.77 -2.537 9.094 1 98.75 139 SER A CA 1
ATOM 1058 C C . SER A 1 139 ? -0.686 -2.215 8.773 1 98.75 139 SER A C 1
ATOM 1060 O O . SER A 1 139 ? -1.18 -1.14 9.117 1 98.75 139 SER A O 1
ATOM 1062 N N . ILE A 1 140 ? -1.331 -3.229 8.141 1 98.75 140 ILE A N 1
ATOM 1063 C CA . ILE A 1 140 ? -2.732 -3.012 7.801 1 98.75 140 ILE A CA 1
ATOM 1064 C C . ILE A 1 140 ? -3.471 -4.348 7.773 1 98.75 140 ILE A C 1
ATOM 1066 O O . ILE A 1 140 ? -2.9 -5.371 7.383 1 98.75 140 ILE A O 1
ATOM 1070 N N . SER A 1 141 ? -4.691 -4.285 8.195 1 98.38 141 SER A N 1
ATOM 1071 C CA . SER A 1 141 ? -5.645 -5.391 8.094 1 98.38 141 SER A CA 1
ATOM 1072 C C . SER A 1 141 ? -6.863 -4.992 7.27 1 98.38 141 SER A C 1
ATOM 1074 O O . SER A 1 141 ? -7.438 -3.922 7.48 1 98.38 141 SER A O 1
ATOM 1076 N N . HIS A 1 142 ? -7.152 -5.828 6.363 1 96.94 142 HIS A N 1
ATOM 1077 C CA . HIS A 1 142 ? -8.352 -5.598 5.559 1 96.94 142 HIS A CA 1
ATOM 1078 C C . HIS A 1 142 ? -9.531 -6.398 6.094 1 96.94 142 HIS A C 1
ATOM 1080 O O . HIS A 1 142 ? -9.438 -7.613 6.27 1 96.94 142 HIS A O 1
ATOM 1086 N N . THR A 1 143 ? -10.688 -5.691 6.262 1 96.12 143 THR A N 1
ATOM 1087 C CA . THR A 1 143 ? -11.797 -6.344 6.953 1 96.12 143 THR A CA 1
ATOM 1088 C C . THR A 1 143 ? -12.945 -6.617 5.992 1 96.12 143 THR A C 1
ATOM 1090 O O . THR A 1 143 ? -13.781 -7.492 6.246 1 96.12 143 THR A O 1
ATOM 1093 N N . LYS A 1 144 ? -13.078 -5.832 5.008 1 95.75 144 LYS A N 1
ATOM 1094 C CA . LYS A 1 144 ? -14.125 -5.992 4 1 95.75 144 LYS A CA 1
ATOM 1095 C C . LYS A 1 144 ? -13.617 -5.617 2.611 1 95.75 144 LYS A C 1
ATOM 1097 O O . LYS A 1 144 ? -12.781 -4.719 2.473 1 95.75 144 LYS A O 1
ATOM 1102 N N . PRO A 1 145 ? -14.164 -6.285 1.61 1 96.19 145 PRO A N 1
ATOM 1103 C CA . PRO A 1 145 ? -13.797 -5.863 0.257 1 96.19 145 PRO A CA 1
ATOM 1104 C C . PRO A 1 145 ? -14.312 -4.469 -0.088 1 96.19 145 PRO A C 1
ATOM 1106 O O . PRO A 1 145 ? -15.375 -4.059 0.394 1 96.19 145 PRO A O 1
ATOM 1109 N N . VAL A 1 146 ? -13.555 -3.752 -0.846 1 97.81 146 VAL A N 1
ATOM 1110 C CA . VAL A 1 146 ? -13.906 -2.443 -1.384 1 97.81 146 VAL A CA 1
ATOM 1111 C C . VAL A 1 146 ? -14.117 -2.543 -2.893 1 97.81 146 VAL A C 1
ATOM 1113 O O . VAL A 1 146 ? -13.391 -3.26 -3.582 1 97.81 146 VAL A O 1
ATOM 1116 N N . ARG A 1 147 ? -15.094 -1.855 -3.426 1 97.62 147 ARG A N 1
ATOM 1117 C CA . ARG A 1 147 ? -15.453 -1.979 -4.832 1 97.62 147 ARG A CA 1
ATOM 1118 C C . ARG A 1 147 ? -15.391 -0.626 -5.535 1 97.62 147 ARG A C 1
ATOM 1120 O O . ARG A 1 147 ? -15.352 0.418 -4.879 1 97.62 147 ARG A O 1
ATOM 1127 N N . ALA A 1 148 ? -15.375 -0.75 -6.902 1 98.12 148 ALA A N 1
ATOM 1128 C CA . ALA A 1 148 ? -15.461 0.479 -7.684 1 98.12 148 ALA A CA 1
ATOM 1129 C C . ALA A 1 148 ? -16.703 1.278 -7.32 1 98.12 148 ALA A C 1
ATOM 1131 O O . ALA A 1 148 ? -17.781 0.709 -7.141 1 98.12 148 ALA A O 1
ATOM 1132 N N . GLY A 1 149 ? -16.484 2.611 -7.207 1 98.25 149 GLY A N 1
ATOM 1133 C CA . GLY A 1 149 ? -17.594 3.479 -6.84 1 98.25 149 GLY A CA 1
ATOM 1134 C C . GLY A 1 149 ? -17.656 3.764 -5.352 1 98.25 149 GLY A C 1
ATOM 1135 O O . GLY A 1 149 ? -18.297 4.727 -4.926 1 98.25 149 GLY A O 1
ATOM 1136 N N . ASP A 1 150 ? -17.062 2.961 -4.551 1 98.62 150 ASP A N 1
ATOM 1137 C CA . ASP A 1 150 ? -17.016 3.23 -3.117 1 98.62 150 ASP A CA 1
ATOM 1138 C C . ASP A 1 150 ? -16.234 4.516 -2.826 1 98.62 150 ASP A C 1
ATOM 1140 O O . ASP A 1 150 ? -15.312 4.863 -3.561 1 98.62 150 ASP A O 1
ATOM 1144 N N . VAL A 1 151 ? -16.656 5.18 -1.827 1 98.81 151 VAL A N 1
ATOM 1145 C CA . VAL A 1 151 ? -15.898 6.293 -1.268 1 98.81 151 VAL A CA 1
ATOM 1146 C C . VAL A 1 151 ? -15.289 5.883 0.07 1 98.81 151 VAL A C 1
ATOM 1148 O O . VAL A 1 151 ? -16 5.469 0.986 1 98.81 151 VAL A O 1
ATOM 1151 N N . ILE A 1 152 ? -13.984 6 0.137 1 98.88 152 ILE A N 1
ATOM 1152 C CA . ILE A 1 152 ? -13.258 5.578 1.332 1 98.88 152 ILE A CA 1
ATOM 1153 C C . ILE A 1 152 ? -12.805 6.801 2.121 1 98.88 152 ILE A C 1
ATOM 1155 O O . ILE A 1 152 ? -12.242 7.738 1.553 1 98.88 152 ILE A O 1
ATOM 1159 N N . THR A 1 153 ? -13.086 6.816 3.387 1 98.94 153 THR A N 1
ATOM 1160 C CA . THR A 1 153 ? -12.594 7.82 4.324 1 98.94 153 THR A CA 1
ATOM 1161 C C . THR A 1 153 ? -11.547 7.219 5.262 1 98.94 153 THR A C 1
ATOM 1163 O O . THR A 1 153 ? -11.781 6.176 5.875 1 98.94 153 THR A O 1
ATOM 1166 N N . ALA A 1 154 ? -10.438 7.82 5.32 1 98.94 154 ALA A N 1
ATOM 1167 C CA . ALA A 1 154 ? -9.383 7.41 6.242 1 98.94 154 ALA A CA 1
ATOM 1168 C C . ALA A 1 154 ? -9.148 8.469 7.316 1 98.94 154 ALA A C 1
ATOM 1170 O O . ALA A 1 154 ? -8.867 9.625 7.004 1 98.94 154 ALA A O 1
ATOM 1171 N N . VAL A 1 155 ? -9.211 8.055 8.539 1 98.94 155 VAL A N 1
ATOM 1172 C CA . VAL A 1 155 ? -8.977 8.953 9.664 1 98.94 155 VAL A CA 1
ATOM 1173 C C . VAL A 1 155 ? -7.727 8.516 10.422 1 98.94 155 VAL A C 1
ATOM 1175 O O . VAL A 1 155 ? -7.699 7.438 11.023 1 98.94 155 VAL A O 1
ATOM 1178 N N . ALA A 1 156 ? -6.777 9.344 10.391 1 98.94 156 ALA A N 1
ATOM 1179 C CA . ALA A 1 156 ? -5.539 9.094 11.125 1 98.94 156 ALA A CA 1
ATOM 1180 C C . ALA A 1 156 ? -5.543 9.82 12.469 1 98.94 156 ALA A C 1
ATOM 1182 O O . ALA A 1 156 ? -5.855 11.016 12.531 1 98.94 156 ALA A O 1
ATOM 1183 N N . THR A 1 157 ? -5.145 9.102 13.477 1 98.81 157 THR A N 1
ATOM 1184 C CA . THR A 1 157 ? -5.129 9.672 14.82 1 98.81 157 THR A CA 1
ATOM 1185 C C . THR A 1 157 ? -3.83 9.328 15.539 1 98.81 157 THR A C 1
ATOM 1187 O O . THR A 1 157 ? -3.416 8.164 15.562 1 98.81 157 THR A O 1
ATOM 1190 N N . GLU A 1 158 ? -3.303 10.32 16.141 1 98.81 158 GLU A N 1
ATOM 1191 C CA . GLU A 1 158 ? -2.084 10.156 16.922 1 98.81 158 GLU A CA 1
ATOM 1192 C C . GLU A 1 158 ? -2.359 9.383 18.219 1 98.81 158 GLU A C 1
ATOM 1194 O O . GLU A 1 158 ? -3.254 9.742 18.984 1 98.81 158 GLU A O 1
ATOM 1199 N N . LYS A 1 159 ? -1.571 8.367 18.484 1 98.75 159 LYS A N 1
ATOM 1200 C CA . LYS A 1 159 ? -1.763 7.551 19.688 1 98.75 159 LYS A CA 1
ATOM 1201 C C . LYS A 1 159 ? -0.662 7.812 20.703 1 98.75 159 LYS A C 1
ATOM 1203 O O . LYS A 1 159 ? -0.889 7.703 21.922 1 98.75 159 LYS A O 1
ATOM 1208 N N . ASN A 1 160 ? 0.481 8.078 20.203 1 98.19 160 ASN A N 1
ATOM 1209 C CA . ASN A 1 160 ? 1.649 8.398 21.016 1 98.19 160 ASN A CA 1
ATOM 1210 C C . ASN A 1 160 ? 2.637 9.281 20.266 1 98.19 160 ASN A C 1
ATOM 1212 O O . ASN A 1 160 ? 2.822 9.125 19.062 1 98.19 160 ASN A O 1
ATOM 1216 N N . LEU A 1 161 ? 3.242 10.164 21 1 97.81 161 LEU A N 1
ATOM 1217 C CA . LEU A 1 161 ? 4.219 11.062 20.391 1 97.81 161 LEU A CA 1
ATOM 1218 C C . LEU A 1 161 ? 5.383 11.32 21.344 1 97.81 161 LEU A C 1
ATOM 1220 O O . LEU A 1 161 ? 5.18 11.812 22.453 1 97.81 161 LEU A O 1
ATOM 1224 N N . SER A 1 162 ? 6.48 10.992 20.984 1 96.88 162 SER A N 1
ATOM 1225 C CA . SER A 1 162 ? 7.719 11.344 21.656 1 96.88 162 SER A CA 1
ATOM 1226 C C . SER A 1 162 ? 8.562 12.289 20.812 1 96.88 162 SER A C 1
ATOM 1228 O O . SER A 1 162 ? 8.109 12.773 19.781 1 96.88 162 SER A O 1
ATOM 1230 N N . LYS A 1 163 ? 9.742 12.578 21.281 1 96.44 163 LYS A N 1
ATOM 1231 C CA . LYS A 1 163 ? 10.625 13.477 20.547 1 96.44 163 LYS A CA 1
ATOM 1232 C C . LYS A 1 163 ? 11.031 12.883 19.203 1 96.44 163 LYS A C 1
ATOM 1234 O O . LYS A 1 163 ? 11.094 13.594 18.203 1 96.44 163 LYS A O 1
ATOM 1239 N N . LYS A 1 164 ? 11.195 11.562 19.188 1 97.81 164 LYS A N 1
ATOM 1240 C CA . LYS A 1 164 ? 11.773 10.961 18 1 97.81 164 LYS A CA 1
ATOM 1241 C C . LYS A 1 164 ? 10.781 10.016 17.312 1 97.81 164 LYS A C 1
ATOM 1243 O O . LYS A 1 164 ? 10.969 9.648 16.156 1 97.81 164 LYS A O 1
ATOM 1248 N N . LEU A 1 165 ? 9.75 9.602 18.062 1 98.19 165 LEU A N 1
ATOM 1249 C CA . LEU A 1 165 ? 8.844 8.609 17.5 1 98.19 165 LEU A CA 1
ATOM 1250 C C . LEU A 1 165 ? 7.398 9.078 17.594 1 98.19 165 LEU A C 1
ATOM 1252 O O . LEU A 1 165 ? 7.027 9.766 18.547 1 98.19 165 LEU A O 1
ATOM 1256 N N . GLY A 1 166 ? 6.602 8.742 16.625 1 98.56 166 GLY A N 1
ATOM 1257 C CA . GLY A 1 166 ? 5.152 8.875 16.625 1 98.56 166 GLY A CA 1
ATOM 1258 C C . GLY A 1 166 ? 4.43 7.602 16.234 1 98.56 166 GLY A C 1
ATOM 1259 O O . GLY A 1 166 ? 4.891 6.879 15.344 1 98.56 166 GLY A O 1
ATOM 1260 N N . ILE A 1 167 ? 3.373 7.336 16.906 1 98.81 167 ILE A N 1
ATOM 1261 C CA . ILE A 1 167 ? 2.539 6.176 16.609 1 98.81 167 ILE A CA 1
ATOM 1262 C C . ILE A 1 167 ? 1.124 6.637 16.266 1 98.81 167 ILE A C 1
ATOM 1264 O O . ILE A 1 167 ? 0.539 7.457 16.984 1 98.81 167 ILE A O 1
ATOM 1268 N N . TYR A 1 168 ? 0.617 6.082 15.211 1 98.88 168 TYR A N 1
ATOM 1269 C CA . TYR A 1 168 ? -0.698 6.488 14.727 1 98.88 168 TYR A CA 1
ATOM 1270 C C . TYR A 1 168 ? -1.548 5.27 14.375 1 98.88 168 TYR A C 1
ATOM 1272 O O . TYR A 1 168 ? -1.023 4.246 13.938 1 98.88 168 TYR A O 1
ATOM 1280 N N . ASP A 1 169 ? -2.863 5.484 14.547 1 98.88 169 ASP A N 1
ATOM 1281 C CA . ASP A 1 169 ? -3.865 4.574 14 1 98.88 169 ASP A CA 1
ATOM 1282 C C . ASP A 1 169 ? -4.641 5.238 12.859 1 98.88 169 ASP A C 1
ATOM 1284 O O . ASP A 1 169 ? -4.918 6.441 12.906 1 98.88 169 ASP A O 1
ATOM 1288 N N . VAL A 1 170 ? -4.941 4.461 11.859 1 98.94 170 VAL A N 1
ATOM 1289 C CA . VAL A 1 170 ? -5.809 4.938 10.789 1 98.94 170 VAL A CA 1
ATOM 1290 C C . VAL A 1 170 ? -6.965 3.959 10.586 1 98.94 170 VAL A C 1
ATOM 1292 O O . VAL A 1 170 ? -6.742 2.758 10.414 1 98.94 170 VAL A O 1
ATOM 1295 N N . VAL A 1 171 ? -8.133 4.473 10.625 1 98.94 171 VAL A N 1
ATOM 1296 C CA . VAL A 1 171 ? -9.328 3.68 10.359 1 98.94 171 VAL A CA 1
ATOM 1297 C C . VAL A 1 171 ? -9.914 4.074 9.008 1 98.94 171 VAL A C 1
ATOM 1299 O O . VAL A 1 171 ? -10.148 5.258 8.742 1 98.94 171 VAL A O 1
ATOM 1302 N N . LEU A 1 172 ? -10.117 3.104 8.148 1 98.88 172 LEU A N 1
ATOM 1303 C CA . LEU A 1 172 ? -10.742 3.332 6.848 1 98.88 172 LEU A CA 1
ATOM 1304 C C . LEU A 1 172 ? -12.18 2.842 6.848 1 98.88 172 LEU A C 1
ATOM 1306 O O . LEU A 1 172 ? -12.453 1.687 7.184 1 98.88 172 LEU A O 1
ATOM 1310 N N . THR A 1 173 ? -13.062 3.723 6.422 1 98.88 173 THR A N 1
ATOM 1311 C CA . THR A 1 173 ? -14.477 3.381 6.312 1 98.88 173 THR A CA 1
ATOM 1312 C C . THR A 1 173 ? -15.016 3.715 4.926 1 98.88 173 THR A C 1
ATOM 1314 O O . THR A 1 173 ? -14.461 4.57 4.23 1 98.88 173 THR A O 1
ATOM 1317 N N . ASN A 1 174 ? -16.062 2.951 4.516 1 98.62 174 ASN A N 1
ATOM 1318 C CA . ASN A 1 174 ? -16.734 3.277 3.262 1 98.62 174 ASN A CA 1
ATOM 1319 C C . ASN A 1 174 ? -17.906 4.223 3.482 1 98.62 174 ASN A C 1
ATOM 1321 O O . ASN A 1 174 ? -18.125 4.703 4.598 1 98.62 174 ASN A O 1
ATOM 1325 N N . GLN A 1 175 ? -18.641 4.484 2.422 1 98.12 175 GLN A N 1
ATOM 1326 C CA . GLN A 1 175 ? -19.719 5.469 2.459 1 98.12 175 GLN A CA 1
ATOM 1327 C C . GLN A 1 175 ? -20.875 4.988 3.342 1 98.12 175 GLN A C 1
ATOM 1329 O O . GLN A 1 175 ? -21.75 5.773 3.705 1 98.12 175 GLN A O 1
ATOM 1334 N N . LYS A 1 176 ? -20.906 3.756 3.67 1 97.75 176 LYS A N 1
ATOM 1335 C CA . LYS A 1 176 ? -21.922 3.191 4.559 1 97.75 176 LYS A CA 1
ATOM 1336 C C . LYS A 1 176 ? -21.422 3.141 6 1 97.75 176 LYS A C 1
ATOM 1338 O O . LYS A 1 176 ? -22.016 2.469 6.844 1 97.75 176 LYS A O 1
ATOM 1343 N N . ASN A 1 177 ? -20.266 3.697 6.227 1 97.56 177 ASN A N 1
ATOM 1344 C CA . ASN A 1 177 ? -19.641 3.781 7.539 1 97.56 177 ASN A CA 1
ATOM 1345 C C . ASN A 1 177 ? -19.219 2.404 8.047 1 97.56 177 ASN A C 1
ATOM 1347 O O . ASN A 1 177 ? -19.297 2.135 9.25 1 97.56 177 ASN A O 1
ATOM 1351 N N . GLU A 1 178 ? -18.969 1.522 7.156 1 98.44 178 GLU A N 1
ATOM 1352 C CA . GLU A 1 178 ? -18.375 0.232 7.504 1 98.44 178 GLU A CA 1
ATOM 1353 C C . GLU A 1 178 ? -16.859 0.293 7.461 1 98.44 178 GLU A C 1
ATOM 1355 O O . GLU A 1 178 ? -16.266 0.842 6.523 1 98.44 178 GLU A O 1
ATOM 1360 N N . THR A 1 179 ? -16.219 -0.315 8.539 1 98.81 179 THR A N 1
ATOM 1361 C CA . THR A 1 179 ? -14.766 -0.379 8.539 1 98.81 179 THR A CA 1
ATOM 1362 C C . THR A 1 179 ? -14.266 -1.374 7.496 1 98.81 179 THR A C 1
ATOM 1364 O O . THR A 1 179 ? -14.625 -2.553 7.531 1 98.81 179 THR A O 1
ATOM 1367 N N . VAL A 1 180 ? -13.398 -0.862 6.574 1 98.5 180 VAL A N 1
ATOM 1368 C CA . VAL A 1 180 ? -12.938 -1.738 5.504 1 98.5 180 VAL A CA 1
ATOM 1369 C C . VAL A 1 180 ? -11.477 -2.104 5.727 1 98.5 180 VAL A C 1
ATOM 1371 O O . VAL A 1 180 ? -10.969 -3.059 5.133 1 98.5 180 VAL A O 1
ATOM 1374 N N . ALA A 1 181 ? -10.758 -1.354 6.566 1 98.62 181 ALA A N 1
ATOM 1375 C CA . ALA A 1 181 ? -9.375 -1.665 6.898 1 98.62 181 ALA A CA 1
ATOM 1376 C C . ALA A 1 181 ? -8.938 -0.934 8.164 1 98.62 181 ALA A C 1
ATOM 1378 O O . ALA A 1 181 ? -9.516 0.09 8.531 1 98.62 181 ALA A O 1
ATOM 1379 N N . LEU A 1 182 ? -7.973 -1.482 8.836 1 98.88 182 LEU A N 1
ATOM 1380 C CA . LEU A 1 182 ? -7.301 -0.917 10 1 98.88 182 LEU A CA 1
ATOM 1381 C C . LEU A 1 182 ? -5.793 -0.835 9.766 1 98.88 182 LEU A C 1
ATOM 1383 O O . LEU A 1 182 ? -5.164 -1.827 9.391 1 98.88 182 LEU A O 1
ATOM 1387 N N . PHE A 1 183 ? -5.262 0.283 10.016 1 98.88 183 PHE A N 1
ATOM 1388 C CA . PHE A 1 183 ? -3.863 0.576 9.727 1 98.88 183 PHE A CA 1
ATOM 1389 C C . PHE A 1 183 ? -3.162 1.139 10.961 1 98.88 183 PHE A C 1
ATOM 1391 O O . PHE A 1 183 ? -3.736 1.946 11.695 1 98.88 183 PHE A O 1
ATOM 1398 N N . LYS A 1 184 ? -1.951 0.739 11.156 1 98.75 184 LYS A N 1
ATOM 1399 C CA . LYS A 1 184 ? -1.068 1.287 12.188 1 98.75 184 LYS A CA 1
ATOM 1400 C C . LYS A 1 184 ? 0.282 1.683 11.594 1 98.75 184 LYS A C 1
ATOM 1402 O O . LYS A 1 184 ? 0.831 0.968 10.75 1 98.75 184 LYS A O 1
ATOM 1407 N N . GLY A 1 185 ? 0.79 2.764 12.109 1 98.69 185 GLY A N 1
ATOM 1408 C CA . GLY A 1 185 ? 2.076 3.213 11.609 1 98.69 185 GLY A CA 1
ATOM 1409 C C . GLY A 1 185 ? 2.932 3.885 12.664 1 98.69 185 GLY A C 1
ATOM 1410 O O . GLY A 1 185 ? 2.408 4.508 13.586 1 98.69 185 GLY A O 1
ATOM 1411 N N . THR A 1 186 ? 4.191 3.744 12.477 1 98.69 186 THR A N 1
ATOM 1412 C CA . THR A 1 186 ? 5.199 4.41 13.297 1 98.69 186 THR A CA 1
ATOM 1413 C C . THR A 1 186 ? 6.098 5.293 12.43 1 98.69 186 THR A C 1
ATOM 1415 O O . THR A 1 186 ? 6.523 4.883 11.352 1 98.69 186 THR A O 1
ATOM 1418 N N . VAL A 1 187 ? 6.352 6.457 12.953 1 98.19 187 VAL A N 1
ATOM 1419 C CA . VAL A 1 187 ? 7.234 7.359 12.219 1 98.19 187 VAL A CA 1
ATOM 1420 C C . VAL A 1 187 ? 8.453 7.703 13.078 1 98.19 187 VAL A C 1
ATOM 1422 O O . VAL A 1 187 ? 8.375 7.68 14.305 1 98.19 187 VAL A O 1
ATOM 1425 N N . PHE A 1 188 ? 9.5 8.023 12.391 1 97.19 188 PHE A N 1
ATOM 1426 C CA . PHE A 1 188 ? 10.664 8.703 12.953 1 97.19 188 PHE A CA 1
ATOM 1427 C C . PHE A 1 188 ? 10.57 10.211 12.719 1 97.19 188 PHE A C 1
ATOM 1429 O O . PHE A 1 188 ? 10.414 10.656 11.586 1 97.19 188 PHE A O 1
ATOM 1436 N N . ARG A 1 189 ? 10.633 10.922 13.75 1 97.5 189 ARG A N 1
ATOM 1437 C CA . ARG A 1 189 ? 10.617 12.383 13.672 1 97.5 189 ARG A CA 1
ATOM 1438 C C . ARG A 1 189 ? 12.031 12.938 13.57 1 97.5 189 ARG A C 1
ATOM 1440 O O . ARG A 1 189 ? 12.836 12.789 14.5 1 97.5 189 ARG A O 1
ATOM 1447 N N . THR A 1 190 ? 12.273 13.586 12.508 1 96.62 190 THR A N 1
ATOM 1448 C CA . THR A 1 190 ? 13.617 14.078 12.242 1 96.62 190 THR A CA 1
ATOM 1449 C C . THR A 1 190 ? 13.891 15.359 13.016 1 96.62 190 THR A C 1
ATOM 1451 O O . THR A 1 190 ? 13.078 15.781 13.844 1 96.62 190 THR A O 1
ATOM 1454 N N . ASP A 1 191 ? 15.062 15.977 12.711 1 94.62 191 ASP A N 1
ATOM 1455 C CA . ASP A 1 191 ? 15.398 17.25 13.328 1 94.62 191 ASP A CA 1
ATOM 1456 C C . ASP A 1 191 ? 15.055 18.422 12.414 1 94.62 191 ASP A C 1
ATOM 1458 O O . ASP A 1 191 ? 15.359 19.578 12.719 1 94.62 191 ASP A O 1
ATOM 1462 N N . LYS A 1 192 ? 14.438 18.094 11.344 1 94.69 192 LYS A N 1
ATOM 1463 C CA . LYS A 1 192 ? 14.109 19.125 10.359 1 94.69 192 LYS A CA 1
ATOM 1464 C C . LYS A 1 192 ? 12.688 19.641 10.555 1 94.69 192 LYS A C 1
ATOM 1466 O O . LYS A 1 192 ? 11.766 18.875 10.805 1 94.69 192 LYS A O 1
ATOM 1471 N N . LEU A 1 193 ? 12.562 20.938 10.398 1 93.19 193 LEU A N 1
ATOM 1472 C CA . LEU A 1 193 ? 11.25 21.578 10.469 1 93.19 193 LEU A CA 1
ATOM 1473 C C . LEU A 1 193 ? 10.695 21.828 9.07 1 93.19 193 LEU A C 1
ATOM 1475 O O . LEU A 1 193 ? 11.453 22.031 8.125 1 93.19 193 LEU A O 1
ATOM 1479 N N . TRP A 1 194 ? 9.375 21.75 8.992 1 92.94 194 TRP A N 1
ATOM 1480 C CA . TRP A 1 194 ? 8.727 22.219 7.766 1 92.94 194 TRP A CA 1
ATOM 1481 C C . TRP A 1 194 ? 8.836 23.734 7.648 1 92.94 194 TRP A C 1
ATOM 1483 O O . TRP A 1 194 ? 8.688 24.453 8.641 1 92.94 194 TRP A O 1
ATOM 1493 N N . ASP A 1 195 ? 9.188 24.172 6.445 1 84.31 195 ASP A N 1
ATOM 1494 C CA . ASP A 1 195 ? 9.25 25.609 6.191 1 84.31 195 ASP A CA 1
ATOM 1495 C C . ASP A 1 195 ? 7.871 26.156 5.828 1 84.31 195 ASP A C 1
ATOM 1497 O O . ASP A 1 195 ? 7.438 26.047 4.68 1 84.31 195 ASP A O 1
ATOM 1501 N N . VAL A 1 196 ? 7.203 26.609 6.82 1 78.62 196 VAL A N 1
ATOM 1502 C CA . VAL A 1 196 ? 5.84 27.078 6.59 1 78.62 196 VAL A CA 1
ATOM 1503 C C . VAL A 1 196 ? 5.801 28.609 6.605 1 78.62 196 VAL A C 1
ATOM 1505 O O . VAL A 1 196 ? 6.602 29.25 7.289 1 78.62 196 VAL A O 1
ATOM 1508 N N . MET B 1 1 ? -0.669 -31.188 -33.938 1 57.41 1 MET B N 1
ATOM 1509 C CA . MET B 1 1 ? 0.339 -30.609 -34.812 1 57.41 1 MET B CA 1
ATOM 1510 C C . MET B 1 1 ? 0.03 -30.938 -36.281 1 57.41 1 MET B C 1
ATOM 1512 O O . MET B 1 1 ? 0.204 -30.094 -37.156 1 57.41 1 MET B O 1
ATOM 1516 N N . ALA B 1 2 ? -0.549 -31.859 -36.438 1 64.31 2 ALA B N 1
ATOM 1517 C CA . ALA B 1 2 ? -0.853 -32.312 -37.781 1 64.31 2 ALA B CA 1
ATOM 1518 C C . ALA B 1 2 ? -1.921 -31.422 -38.438 1 64.31 2 ALA B C 1
ATOM 1520 O O . ALA B 1 2 ? -1.899 -31.172 -39.625 1 64.31 2 ALA B O 1
ATOM 1521 N N . ALA B 1 3 ? -2.73 -30.938 -37.594 1 66.81 3 ALA B N 1
ATOM 1522 C CA . ALA B 1 3 ? -3.785 -30.062 -38.094 1 66.81 3 ALA B CA 1
ATOM 1523 C C . ALA B 1 3 ? -3.291 -28.625 -38.219 1 66.81 3 ALA B C 1
ATOM 1525 O O . ALA B 1 3 ? -3.766 -27.859 -39.062 1 66.81 3 ALA B O 1
ATOM 1526 N N . PHE B 1 4 ? -2.332 -28.344 -37.5 1 68.31 4 PHE B N 1
ATOM 1527 C CA . PHE B 1 4 ? -1.866 -26.969 -37.406 1 68.31 4 PHE B CA 1
ATOM 1528 C C . PHE B 1 4 ? -0.871 -26.672 -38.531 1 68.31 4 PHE B C 1
ATOM 1530 O O . PHE B 1 4 ? -0.898 -25.594 -39.125 1 68.31 4 PHE B O 1
ATOM 1537 N N . ILE B 1 5 ? -0.106 -27.625 -38.875 1 70.88 5 ILE B N 1
ATOM 1538 C CA . ILE B 1 5 ? 0.948 -27.406 -39.875 1 70.88 5 ILE B CA 1
ATOM 1539 C C . ILE B 1 5 ? 0.328 -27.062 -41.219 1 70.88 5 ILE B C 1
ATOM 1541 O O . ILE B 1 5 ? 0.736 -26.109 -41.875 1 70.88 5 ILE B O 1
ATOM 1545 N N . PRO B 1 6 ? -0.664 -27.703 -41.688 1 74 6 PRO B N 1
ATOM 1546 C CA . PRO B 1 6 ? -1.315 -27.297 -42.938 1 74 6 PRO B CA 1
ATOM 1547 C C . PRO B 1 6 ? -1.915 -25.906 -42.844 1 74 6 PRO B C 1
ATOM 1549 O O . PRO B 1 6 ? -1.877 -25.156 -43.844 1 74 6 PRO B O 1
ATOM 1552 N N . GLU B 1 7 ? -2.316 -25.562 -41.719 1 72.81 7 GLU B N 1
ATOM 1553 C CA . GLU B 1 7 ? -2.859 -24.219 -41.531 1 72.81 7 GLU B CA 1
ATOM 1554 C C . GLU B 1 7 ? -1.764 -23.156 -41.625 1 72.81 7 GLU B C 1
ATOM 1556 O O . GLU B 1 7 ? -1.968 -22.094 -42.219 1 72.81 7 GLU B O 1
ATOM 1561 N N . LEU B 1 8 ? -0.656 -23.531 -41.219 1 72.81 8 LEU B N 1
ATOM 1562 C CA . LEU B 1 8 ? 0.468 -22.594 -41.25 1 72.81 8 LEU B CA 1
ATOM 1563 C C . LEU B 1 8 ? 1.021 -22.484 -42.656 1 72.81 8 LEU B C 1
ATOM 1565 O O . LEU B 1 8 ? 1.47 -21.406 -43.062 1 72.81 8 LEU B O 1
ATOM 1569 N N . LYS B 1 9 ? 0.91 -23.453 -43.406 1 76.56 9 LYS B N 1
ATOM 1570 C CA . LYS B 1 9 ? 1.425 -23.453 -44.75 1 76.56 9 LYS B CA 1
ATOM 1571 C C . LYS B 1 9 ? 0.603 -22.547 -45.656 1 76.56 9 LYS B C 1
ATOM 1573 O O . LYS B 1 9 ? 1.109 -22.031 -46.656 1 76.56 9 LYS B O 1
ATOM 1578 N N . LYS B 1 10 ? -0.479 -22.297 -45.25 1 75.88 10 LYS B N 1
ATOM 1579 C CA . LYS B 1 10 ? -1.319 -21.391 -46.031 1 75.88 10 LYS B CA 1
ATOM 1580 C C . LYS B 1 10 ? -0.708 -19.984 -46.094 1 75.88 10 LYS B C 1
ATOM 1582 O O . LYS B 1 10 ? -0.954 -19.234 -47.031 1 75.88 10 LYS B O 1
ATOM 1587 N N . TYR B 1 11 ? 0.141 -19.734 -45.25 1 73.12 11 TYR B N 1
ATOM 1588 C CA . TYR B 1 11 ? 0.746 -18.406 -45.188 1 73.12 11 TYR B CA 1
ATOM 1589 C C . TYR B 1 11 ? 2.051 -18.375 -45.969 1 73.12 11 TYR B C 1
ATOM 1591 O O . TYR B 1 11 ? 2.781 -17.375 -45.938 1 73.12 11 TYR B O 1
ATOM 1599 N N . GLU B 1 12 ? 2.354 -19.406 -46.562 1 74.81 12 GLU B N 1
ATOM 1600 C CA . GLU B 1 12 ? 3.49 -19.531 -47.469 1 74.81 12 GLU B CA 1
ATOM 1601 C C . GLU B 1 12 ? 4.793 -19.141 -46.781 1 74.81 12 GLU B C 1
ATOM 1603 O O . GLU B 1 12 ? 5.48 -18.219 -47.219 1 74.81 12 GLU B O 1
ATOM 1608 N N . PRO B 1 13 ? 4.965 -19.625 -45.688 1 69.81 13 PRO B N 1
ATOM 1609 C CA . PRO B 1 13 ? 6.262 -19.344 -45.062 1 69.81 13 PRO B CA 1
ATOM 1610 C C . PRO B 1 13 ? 7.434 -19.922 -45.844 1 69.81 13 PRO B C 1
ATOM 1612 O O . PRO B 1 13 ? 7.25 -20.844 -46.656 1 69.81 13 PRO B O 1
ATOM 1615 N N . ALA B 1 14 ? 8.625 -19.328 -45.688 1 78.19 14 ALA B N 1
ATOM 1616 C CA . ALA B 1 14 ? 9.82 -19.844 -46.375 1 78.19 14 ALA B CA 1
ATOM 1617 C C . ALA B 1 14 ? 10.156 -21.25 -45.875 1 78.19 14 ALA B C 1
ATOM 1619 O O . ALA B 1 14 ? 10.555 -22.109 -46.688 1 78.19 14 ALA B O 1
ATOM 1620 N N . SER B 1 15 ? 10.047 -21.5 -44.469 1 72.25 15 SER B N 1
ATOM 1621 C CA . SER B 1 15 ? 10.273 -22.797 -43.875 1 72.25 15 SER B CA 1
ATOM 1622 C C . SER B 1 15 ? 9.445 -22.953 -42.594 1 72.25 15 SER B C 1
ATOM 1624 O O . SER B 1 15 ? 9.109 -21.969 -41.938 1 72.25 15 SER B O 1
ATOM 1626 N N . ILE B 1 16 ? 8.805 -24.109 -42.281 1 72.12 16 ILE B N 1
ATOM 1627 C CA . ILE B 1 16 ? 8.219 -24.484 -41 1 72.12 16 ILE B CA 1
ATOM 1628 C C . ILE B 1 16 ? 9.055 -25.594 -40.375 1 72.12 16 ILE B C 1
ATOM 1630 O O . ILE B 1 16 ? 9.32 -26.625 -41 1 72.12 16 ILE B O 1
ATOM 1634 N N . ARG B 1 17 ? 9.688 -25.266 -39.281 1 72.38 17 ARG B N 1
ATOM 1635 C CA . ARG B 1 17 ? 10.422 -26.266 -38.5 1 72.38 17 ARG B CA 1
ATOM 1636 C C . ARG B 1 17 ? 9.758 -26.5 -37.156 1 72.38 17 ARG B C 1
ATOM 1638 O O . ARG B 1 17 ? 9.195 -25.578 -36.562 1 72.38 17 ARG B O 1
ATOM 1645 N N . LEU B 1 18 ? 9.656 -27.766 -36.75 1 64 18 LEU B N 1
ATOM 1646 C CA . LEU B 1 18 ? 9.039 -28.172 -35.5 1 64 18 LEU B CA 1
ATOM 1647 C C . LEU B 1 18 ? 10.102 -28.516 -34.438 1 64 18 LEU B C 1
ATOM 1649 O O . LEU B 1 18 ? 10.977 -29.344 -34.719 1 64 18 LEU B O 1
ATOM 1653 N N . ALA B 1 19 ? 10.188 -27.75 -33.406 1 65.56 19 ALA B N 1
ATOM 1654 C CA . ALA B 1 19 ? 11 -28.125 -32.25 1 65.56 19 ALA B CA 1
ATOM 1655 C C . ALA B 1 19 ? 10.133 -28.609 -31.078 1 65.56 19 ALA B C 1
ATOM 1657 O O . ALA B 1 19 ? 9.07 -28.047 -30.812 1 65.56 19 ALA B O 1
ATOM 1658 N N . SER B 1 20 ? 10.391 -29.812 -30.562 1 62.16 20 SER B N 1
ATOM 1659 C CA . SER B 1 20 ? 9.734 -30.359 -29.391 1 62.16 20 SER B CA 1
ATOM 1660 C C . SER B 1 20 ? 10.75 -30.766 -28.328 1 62.16 20 SER B C 1
ATOM 1662 O O . SER B 1 20 ? 11.719 -31.469 -28.625 1 62.16 20 SER B O 1
ATOM 1664 N N . ILE B 1 21 ? 10.578 -30.141 -27.141 1 61.47 21 ILE B N 1
ATOM 1665 C CA . ILE B 1 21 ? 11.5 -30.5 -26.078 1 61.47 21 ILE B CA 1
ATOM 1666 C C . ILE B 1 21 ? 11.391 -32 -25.781 1 61.47 21 ILE B C 1
ATOM 1668 O O . ILE B 1 21 ? 12.406 -32.656 -25.594 1 61.47 21 ILE B O 1
ATOM 1672 N N . LEU B 1 22 ? 10.172 -32.5 -25.703 1 62.44 22 LEU B N 1
ATOM 1673 C CA . LEU B 1 22 ? 9.984 -33.938 -25.484 1 62.44 22 LEU B CA 1
ATOM 1674 C C . LEU B 1 22 ? 9.305 -34.594 -26.688 1 62.44 22 LEU B C 1
ATOM 1676 O O . LEU B 1 22 ? 8.281 -34.094 -27.156 1 62.44 22 LEU B O 1
ATOM 1680 N N . VAL B 1 23 ? 9.883 -35.594 -27.234 1 65.56 23 VAL B N 1
ATOM 1681 C CA . VAL B 1 23 ? 9.32 -36.344 -28.344 1 65.56 23 VAL B CA 1
ATOM 1682 C C . VAL B 1 23 ? 9.148 -37.812 -27.969 1 65.56 23 VAL B C 1
ATOM 1684 O O . VAL B 1 23 ? 10.094 -38.438 -27.469 1 65.56 23 VAL B O 1
ATOM 1687 N N . LYS B 1 24 ? 7.898 -38.219 -27.859 1 64.88 24 LYS B N 1
ATOM 1688 C CA . LYS B 1 24 ? 7.609 -39.656 -27.719 1 64.88 24 LYS B CA 1
ATOM 1689 C C . LYS B 1 24 ? 7.25 -40.281 -29.062 1 64.88 24 LYS B C 1
ATOM 1691 O O . LYS B 1 24 ? 6.078 -40.312 -29.453 1 64.88 24 LYS B O 1
ATOM 1696 N N . PRO B 1 25 ? 8.18 -40.781 -29.719 1 73.19 25 PRO B N 1
ATOM 1697 C CA . PRO B 1 25 ? 7.914 -41.281 -31.078 1 73.19 25 PRO B CA 1
ATOM 1698 C C . PRO B 1 25 ? 6.828 -42.344 -31.125 1 73.19 25 PRO B C 1
ATOM 1700 O O . PRO B 1 25 ? 6.012 -42.375 -32.031 1 73.19 25 PRO B O 1
ATOM 1703 N N . ASP B 1 26 ? 6.688 -43.125 -30.031 1 73.81 26 ASP B N 1
ATOM 1704 C CA . ASP B 1 26 ? 5.762 -44.25 -30.016 1 73.81 26 ASP B CA 1
ATOM 1705 C C . ASP B 1 26 ? 4.336 -43.781 -29.703 1 73.81 26 ASP B C 1
ATOM 1707 O O . ASP B 1 26 ? 3.385 -44.562 -29.875 1 73.81 26 ASP B O 1
ATOM 1711 N N . ALA B 1 27 ? 4.25 -42.438 -29.234 1 69.5 27 ALA B N 1
ATOM 1712 C CA . ALA B 1 27 ? 2.936 -41.906 -28.875 1 69.5 27 ALA B CA 1
ATOM 1713 C C . ALA B 1 27 ? 2.348 -41.094 -30.031 1 69.5 27 ALA B C 1
ATOM 1715 O O . ALA B 1 27 ? 1.184 -40.688 -29.984 1 69.5 27 ALA B O 1
ATOM 1716 N N . LEU B 1 28 ? 3.1 -40.844 -31 1 70.44 28 LEU B N 1
ATOM 1717 C CA . LEU B 1 28 ? 2.648 -40.031 -32.125 1 70.44 28 LEU B CA 1
ATOM 1718 C C . LEU B 1 28 ? 1.578 -40.75 -32.938 1 70.44 28 LEU B C 1
ATOM 1720 O O . LEU B 1 28 ? 1.764 -41.906 -33.312 1 70.44 28 LEU B O 1
ATOM 1724 N N . LYS B 1 29 ? 0.44 -40.125 -32.875 1 74.94 29 LYS B N 1
ATOM 1725 C CA . LYS B 1 29 ? -0.677 -40.719 -33.594 1 74.94 29 LYS B CA 1
ATOM 1726 C C . LYS B 1 29 ? -0.654 -40.312 -35.062 1 74.94 29 LYS B C 1
ATOM 1728 O O . LYS B 1 29 ? -1.338 -40.938 -35.906 1 74.94 29 LYS B O 1
ATOM 1733 N N . HIS B 1 30 ? 0.026 -39.25 -35.281 1 73.31 30 HIS B N 1
ATOM 1734 C CA . HIS B 1 30 ? 0.152 -38.781 -36.688 1 73.31 30 HIS B CA 1
ATOM 1735 C C . HIS B 1 30 ? 1.616 -38.656 -37.094 1 73.31 30 HIS B C 1
ATOM 1737 O O . HIS B 1 30 ? 2.488 -38.469 -36.25 1 73.31 30 HIS B O 1
ATOM 1743 N N . ASP B 1 31 ? 1.814 -38.938 -38.281 1 70.19 31 ASP B N 1
ATOM 1744 C CA . ASP B 1 31 ? 3.18 -38.844 -38.812 1 70.19 31 ASP B CA 1
ATOM 1745 C C . ASP B 1 31 ? 3.697 -37.406 -38.781 1 70.19 31 ASP B C 1
ATOM 1747 O O . ASP B 1 31 ? 3.4 -36.625 -39.688 1 70.19 31 ASP B O 1
ATOM 1751 N N . ILE B 1 32 ? 4.062 -36.938 -37.656 1 67 32 ILE B N 1
ATOM 1752 C CA . ILE B 1 32 ? 4.688 -35.625 -37.5 1 67 32 ILE B CA 1
ATOM 1753 C C . ILE B 1 32 ? 6.176 -35.781 -37.219 1 67 32 ILE B C 1
ATOM 1755 O O . ILE B 1 32 ? 6.559 -36.562 -36.344 1 67 32 ILE B O 1
ATOM 1759 N N . THR B 1 33 ? 7.027 -35.312 -38.062 1 72.75 33 THR B N 1
ATOM 1760 C CA . THR B 1 33 ? 8.469 -35.312 -37.844 1 72.75 33 THR B CA 1
ATOM 1761 C C . THR B 1 33 ? 8.922 -34.031 -37.156 1 72.75 33 THR B C 1
ATOM 1763 O O . THR B 1 33 ? 8.594 -32.938 -37.594 1 72.75 33 THR B O 1
ATOM 1766 N N . THR B 1 34 ? 9.469 -34.094 -36 1 66.5 34 THR B N 1
ATOM 1767 C CA . THR B 1 34 ? 10.094 -33 -35.312 1 66.5 34 THR B CA 1
ATOM 1768 C C . THR B 1 34 ? 11.484 -32.719 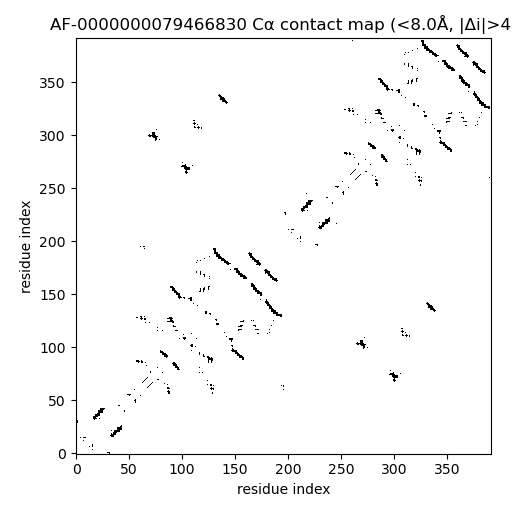-35.875 1 66.5 34 THR B C 1
ATOM 1770 O O . THR B 1 34 ? 12.336 -33.594 -35.906 1 66.5 34 THR B O 1
ATOM 1773 N N . ASP B 1 35 ? 11.695 -31.562 -36.281 1 71.75 35 ASP B N 1
ATOM 1774 C CA . ASP B 1 35 ? 12.984 -31.172 -36.844 1 71.75 35 ASP B CA 1
ATOM 1775 C C . ASP B 1 35 ? 14.055 -31.078 -35.781 1 71.75 35 ASP B C 1
ATOM 1777 O O . ASP B 1 35 ? 15.219 -31.406 -36.031 1 71.75 35 ASP B O 1
ATOM 1781 N N . TYR B 1 36 ? 13.695 -30.625 -34.594 1 67.19 36 TYR B N 1
ATOM 1782 C CA . TYR B 1 36 ? 14.602 -30.438 -33.469 1 67.19 36 TYR B CA 1
ATOM 1783 C C . TYR B 1 36 ? 14.031 -31.078 -32.188 1 67.19 36 TYR B C 1
ATOM 1785 O O . TYR B 1 36 ? 13.375 -30.406 -31.391 1 67.19 36 TYR B O 1
ATOM 1793 N N . PRO B 1 37 ? 14.188 -32.375 -32.125 1 64.38 37 PRO B N 1
ATOM 1794 C CA . PRO B 1 37 ? 13.773 -33.062 -30.891 1 64.38 37 PRO B CA 1
ATOM 1795 C C . PRO B 1 37 ? 14.766 -32.844 -29.734 1 64.38 37 PRO B C 1
ATOM 1797 O O . PRO B 1 37 ? 15.977 -33 -29.922 1 64.38 37 PRO B O 1
ATOM 1800 N N . GLY B 1 38 ? 14.273 -32.406 -28.719 1 63.06 38 GLY B N 1
ATOM 1801 C CA . GLY B 1 38 ? 15.133 -32.344 -27.547 1 63.06 38 GLY B CA 1
ATOM 1802 C C . GLY B 1 38 ? 15.406 -33.719 -26.953 1 63.06 38 GLY B C 1
ATOM 1803 O O . GLY B 1 38 ? 16.484 -34.281 -27.156 1 63.06 38 GLY B O 1
ATOM 1804 N N . PHE B 1 39 ? 14.438 -34.219 -26.109 1 63.5 39 PHE B N 1
ATOM 1805 C CA . PHE B 1 39 ? 14.562 -35.562 -25.547 1 63.5 39 PHE B CA 1
ATOM 1806 C C . PHE B 1 39 ? 13.594 -36.531 -26.219 1 63.5 39 PHE B C 1
ATOM 1808 O O . PHE B 1 39 ? 12.406 -36.219 -26.359 1 63.5 39 PHE B O 1
ATOM 1815 N N . ILE B 1 40 ? 14.109 -37.562 -26.703 1 67.19 40 ILE B N 1
ATOM 1816 C CA . ILE B 1 40 ? 13.281 -38.656 -27.188 1 67.19 40 ILE B CA 1
ATOM 1817 C C . ILE B 1 40 ? 13 -39.625 -26.062 1 67.19 40 ILE B C 1
ATOM 1819 O O . ILE B 1 40 ? 13.922 -40.25 -25.516 1 67.19 40 ILE B O 1
ATOM 1823 N N . ILE B 1 41 ? 11.898 -39.688 -25.516 1 65.06 41 ILE B N 1
ATOM 1824 C CA . ILE B 1 41 ? 11.617 -40.5 -24.328 1 65.06 41 ILE B CA 1
ATOM 1825 C C . ILE B 1 41 ? 10.672 -41.656 -24.703 1 65.06 41 ILE B C 1
ATOM 1827 O O . ILE B 1 41 ? 9.93 -41.562 -25.688 1 65.06 41 ILE B O 1
ATOM 1831 N N . PRO B 1 42 ? 10.75 -42.75 -23.953 1 63.22 42 PRO B N 1
ATOM 1832 C CA . PRO B 1 42 ? 9.828 -43.844 -24.188 1 63.22 42 PRO B CA 1
ATOM 1833 C C . PRO B 1 42 ? 8.375 -43.5 -23.891 1 63.22 42 PRO B C 1
ATOM 1835 O O . PRO B 1 42 ? 8.117 -42.531 -23.172 1 63.22 42 PRO B O 1
ATOM 1838 N N . ASN B 1 43 ? 7.543 -44.156 -24.562 1 52 43 ASN B N 1
ATOM 1839 C CA . ASN B 1 43 ? 6.121 -43.938 -24.312 1 52 43 ASN B CA 1
ATOM 1840 C C . ASN B 1 43 ? 5.723 -44.406 -22.922 1 52 43 ASN B C 1
ATOM 1842 O O . ASN B 1 43 ? 4.914 -45.312 -22.781 1 52 43 ASN B O 1
ATOM 1846 N N . LYS B 1 44 ? 6.465 -44.281 -21.875 1 51.81 44 LYS B N 1
ATOM 1847 C CA . LYS B 1 44 ? 6.168 -44.5 -20.469 1 51.81 44 LYS B CA 1
ATOM 1848 C C . LYS B 1 44 ? 5.754 -43.188 -19.797 1 51.81 44 LYS B C 1
ATOM 1850 O O . LYS B 1 44 ? 6.016 -42.094 -20.328 1 51.81 44 LYS B O 1
ATOM 1855 N N . PHE B 1 45 ? 4.949 -43.469 -18.688 1 41.56 45 PHE B N 1
ATOM 1856 C CA . PHE B 1 45 ? 4.609 -42.281 -17.891 1 41.56 45 PHE B CA 1
ATOM 1857 C C . PHE B 1 45 ? 5.871 -41.562 -17.453 1 41.56 45 PHE B C 1
ATOM 1859 O O . PHE B 1 45 ? 6.754 -42.125 -16.828 1 41.56 45 PHE B O 1
ATOM 1866 N N . VAL B 1 46 ? 6.43 -40.844 -18.141 1 38.25 46 VAL B N 1
ATOM 1867 C CA . VAL B 1 46 ? 7.535 -40 -17.672 1 38.25 46 VAL B CA 1
ATOM 1868 C C . VAL B 1 46 ? 7.039 -39.062 -16.594 1 38.25 46 VAL B C 1
ATOM 1870 O O . VAL B 1 46 ? 6.043 -38.344 -16.781 1 38.25 46 VAL B O 1
ATOM 1873 N N . VAL B 1 47 ? 7.207 -39.25 -15.266 1 34.88 47 VAL B N 1
ATOM 1874 C CA . VAL B 1 47 ? 6.977 -38.188 -14.297 1 34.88 47 VAL B CA 1
ATOM 1875 C C . VAL B 1 47 ? 7.816 -36.969 -14.672 1 34.88 47 VAL B C 1
ATOM 1877 O O . VAL B 1 47 ? 7.965 -36.031 -13.875 1 34.88 47 VAL B O 1
ATOM 1880 N N . GLY B 1 48 ? 8.727 -37 -15.43 1 35.16 48 GLY B N 1
ATOM 1881 C CA . GLY B 1 48 ? 9.438 -35.75 -15.602 1 35.16 48 GLY B CA 1
ATOM 1882 C C . GLY B 1 48 ? 8.516 -34.562 -15.695 1 35.16 48 GLY B C 1
ATOM 1883 O O . GLY B 1 48 ? 7.297 -34.719 -15.828 1 35.16 48 GLY B O 1
ATOM 1884 N N . TYR B 1 49 ? 9.18 -33.188 -15.703 1 33.88 49 TYR B N 1
ATOM 1885 C CA . TYR B 1 49 ? 8.32 -32.031 -15.969 1 33.88 49 TYR B CA 1
ATOM 1886 C C . TYR B 1 49 ? 7.359 -32.344 -17.109 1 33.88 49 TYR B C 1
ATOM 1888 O O . TYR B 1 49 ? 7.676 -32.094 -18.281 1 33.88 49 TYR B O 1
ATOM 1896 N N . GLY B 1 50 ? 7.156 -33.531 -17.469 1 32.16 50 GLY B N 1
ATOM 1897 C CA . GLY B 1 50 ? 6.238 -34 -18.5 1 32.16 50 GLY B CA 1
ATOM 1898 C C . GLY B 1 50 ? 4.953 -33.188 -18.562 1 32.16 50 GLY B C 1
ATOM 1899 O O . GLY B 1 50 ? 4.422 -32.781 -17.531 1 32.16 50 GLY B O 1
ATOM 1900 N N . LEU B 1 51 ? 4.848 -32.438 -19.609 1 34.12 51 LEU B N 1
ATOM 1901 C CA . LEU B 1 51 ? 3.586 -31.844 -20.016 1 34.12 51 LEU B CA 1
ATOM 1902 C C . LEU B 1 51 ? 2.432 -32.812 -19.859 1 34.12 51 LEU B C 1
ATOM 1904 O O . LEU B 1 51 ? 2.256 -33.719 -20.688 1 34.12 51 LEU B O 1
ATOM 1908 N N . ASP B 1 52 ? 2.312 -33.812 -19.062 1 34.38 52 ASP B N 1
ATOM 1909 C CA . ASP B 1 52 ? 1.002 -34.469 -19.078 1 34.38 52 ASP B CA 1
ATOM 1910 C C . ASP B 1 52 ? -0.084 -33.5 -19.516 1 34.38 52 ASP B C 1
ATOM 1912 O O . ASP B 1 52 ? -0.15 -32.375 -19.016 1 34.38 52 ASP B O 1
ATOM 1916 N N . TYR B 1 53 ? -0.485 -33.594 -20.719 1 37.84 53 TYR B N 1
ATOM 1917 C CA . TYR B 1 53 ? -1.457 -32.75 -21.391 1 37.84 53 TYR B CA 1
ATOM 1918 C C . TYR B 1 53 ? -2.4 -32.094 -20.391 1 37.84 53 TYR B C 1
ATOM 1920 O O . TYR B 1 53 ? -2.697 -30.891 -20.484 1 37.84 53 TYR B O 1
ATOM 1928 N N . ASP B 1 54 ? -3.193 -32.938 -19.766 1 45.12 54 ASP B N 1
ATOM 1929 C CA . ASP B 1 54 ? -4.289 -32.5 -18.906 1 45.12 54 ASP B CA 1
ATOM 1930 C C . ASP B 1 54 ? -3.766 -31.953 -17.562 1 45.12 54 ASP B C 1
ATOM 1932 O O . ASP B 1 54 ? -4.48 -31.25 -16.859 1 45.12 54 ASP B O 1
ATOM 1936 N N . ALA B 1 55 ? -2.559 -32.438 -17 1 55.91 55 ALA B N 1
ATOM 1937 C CA . ALA B 1 55 ? -2.209 -32.156 -15.609 1 55.91 55 ALA B CA 1
ATOM 1938 C C . ALA B 1 55 ? -1.178 -31.031 -15.516 1 55.91 55 ALA B C 1
ATOM 1940 O O . ALA B 1 55 ? -0.024 -31.203 -15.914 1 55.91 55 ALA B O 1
ATOM 1941 N N . MET B 1 56 ? -1.348 -29.984 -15.734 1 71 56 MET B N 1
ATOM 1942 C CA . MET B 1 56 ? -0.46 -28.844 -15.469 1 71 56 MET B CA 1
ATOM 1943 C C . MET B 1 56 ? 0.446 -29.141 -14.273 1 71 56 MET B C 1
ATOM 1945 O O . MET B 1 56 ? -0.001 -29.688 -13.273 1 71 56 MET B O 1
ATOM 1949 N N . THR B 1 57 ? 1.895 -29.188 -14.625 1 81.75 57 THR B N 1
ATOM 1950 C CA . THR B 1 57 ? 2.791 -29.219 -13.477 1 81.75 57 THR B CA 1
ATOM 1951 C C . THR B 1 57 ? 2.408 -28.141 -12.461 1 81.75 57 THR B C 1
ATOM 1953 O O . THR B 1 57 ? 1.681 -27.203 -12.781 1 81.75 57 THR B O 1
ATOM 1956 N N . PRO B 1 58 ? 2.795 -28.453 -11.281 1 87.19 58 PRO B N 1
ATOM 1957 C CA . PRO B 1 58 ? 2.531 -27.422 -10.289 1 87.19 58 PRO B CA 1
ATOM 1958 C C . PRO B 1 58 ? 3.037 -26.047 -10.727 1 87.19 58 PRO B C 1
ATOM 1960 O O . PRO B 1 58 ? 2.371 -25.031 -10.5 1 87.19 58 PRO B O 1
ATOM 1963 N N . ASP B 1 59 ? 4.234 -25.938 -11.383 1 90.31 59 ASP B N 1
ATOM 1964 C CA . ASP B 1 59 ? 4.785 -24.672 -11.859 1 90.31 59 ASP B CA 1
ATOM 1965 C C . ASP B 1 59 ? 3.91 -24.078 -12.953 1 90.31 59 ASP B C 1
ATOM 1967 O O . ASP B 1 59 ? 3.686 -22.859 -12.984 1 90.31 59 ASP B O 1
ATOM 1971 N N . GLU B 1 60 ? 3.48 -24.906 -13.836 1 88.75 60 GLU B N 1
ATOM 1972 C CA . GLU B 1 60 ? 2.613 -24.438 -14.906 1 88.75 60 GLU B CA 1
ATOM 1973 C C . GLU B 1 60 ? 1.28 -23.938 -14.367 1 88.75 60 GLU B C 1
ATOM 1975 O O . GLU B 1 60 ? 0.746 -22.938 -14.844 1 88.75 60 GLU B O 1
ATOM 1980 N N . LYS B 1 61 ? 0.73 -24.734 -13.469 1 90.5 61 LYS B N 1
ATOM 1981 C CA . LYS B 1 61 ? -0.505 -24.297 -12.82 1 90.5 61 LYS B CA 1
ATOM 1982 C C . LYS B 1 61 ? -0.324 -22.953 -12.133 1 90.5 61 LYS B C 1
ATOM 1984 O O . LYS B 1 61 ? -1.162 -22.047 -12.281 1 90.5 61 LYS B O 1
ATOM 1989 N N . ALA B 1 62 ? 0.75 -22.828 -11.391 1 94.62 62 ALA B N 1
ATOM 1990 C CA . ALA B 1 62 ? 1.06 -21.562 -10.727 1 94.62 62 ALA B CA 1
ATOM 1991 C C . ALA B 1 62 ? 1.138 -20.422 -11.734 1 94.62 62 ALA B C 1
ATOM 1993 O O . ALA B 1 62 ? 0.578 -19.344 -11.5 1 94.62 62 ALA B O 1
ATOM 1994 N N . LEU B 1 63 ? 1.803 -20.656 -12.773 1 92.88 63 LEU B N 1
ATOM 1995 C CA . LEU B 1 63 ? 1.978 -19.625 -13.805 1 92.88 63 LEU B CA 1
ATOM 1996 C C . LEU B 1 63 ? 0.636 -19.234 -14.406 1 92.88 63 LEU B C 1
ATOM 1998 O O . LEU B 1 63 ? 0.366 -18.047 -14.609 1 92.88 63 LEU B O 1
ATOM 2002 N N . LYS B 1 64 ? -0.175 -20.188 -14.719 1 91.56 64 LYS B N 1
ATOM 2003 C CA . LYS B 1 64 ? -1.485 -19.906 -15.297 1 91.56 64 LYS B CA 1
ATOM 2004 C C . LYS B 1 64 ? -2.344 -19.094 -14.336 1 91.56 64 LYS B C 1
ATOM 2006 O O . LYS B 1 64 ? -2.971 -18.109 -14.742 1 91.56 64 LYS B O 1
ATOM 2011 N N . ILE B 1 65 ? -2.365 -19.516 -13.117 1 94.19 65 ILE B N 1
ATOM 2012 C CA . ILE B 1 65 ? -3.16 -18.828 -12.109 1 94.19 65 ILE B CA 1
ATOM 2013 C C . ILE B 1 65 ? -2.701 -17.375 -12.008 1 94.19 65 ILE B C 1
ATOM 2015 O O . ILE B 1 65 ? -3.512 -16.453 -12.125 1 94.19 65 ILE B O 1
ATOM 2019 N N . VAL B 1 66 ? -1.428 -17.172 -11.852 1 95.69 66 VAL B N 1
ATOM 2020 C CA . VAL B 1 66 ? -0.885 -15.859 -11.531 1 95.69 66 VAL B CA 1
ATOM 2021 C C . VAL B 1 66 ? -0.928 -14.969 -12.766 1 95.69 66 VAL B C 1
ATOM 2023 O O . VAL B 1 66 ? -1.396 -13.828 -12.703 1 95.69 66 VAL B O 1
ATOM 2026 N N . HIS B 1 67 ? -0.487 -15.438 -13.867 1 92.62 67 HIS B N 1
ATOM 2027 C CA . HIS B 1 67 ? -0.349 -14.609 -15.062 1 92.62 67 HIS B CA 1
ATOM 2028 C C . HIS B 1 67 ? -1.701 -14.375 -15.719 1 92.62 67 HIS B C 1
ATOM 2030 O O . HIS B 1 67 ? -2.045 -13.234 -16.047 1 92.62 67 HIS B O 1
ATOM 2036 N N . ARG B 1 68 ? -2.477 -15.344 -15.836 1 88.62 68 ARG B N 1
ATOM 2037 C CA . ARG B 1 68 ? -3.697 -15.234 -16.625 1 88.62 68 ARG B CA 1
ATOM 2038 C C . ARG B 1 68 ? -4.887 -14.852 -15.742 1 88.62 68 ARG B C 1
ATOM 2040 O O . ARG B 1 68 ? -5.652 -13.953 -16.078 1 88.62 68 ARG B O 1
ATOM 2047 N N . LEU B 1 69 ? -4.969 -15.508 -14.625 1 89.44 69 LEU B N 1
ATOM 2048 C CA . LEU B 1 69 ? -6.203 -15.359 -13.867 1 89.44 69 LEU B CA 1
ATOM 2049 C C . LEU B 1 69 ? -6.102 -14.195 -12.883 1 89.44 69 LEU B C 1
ATOM 2051 O O . LEU B 1 69 ? -7.105 -13.547 -12.578 1 89.44 69 LEU B O 1
ATOM 2055 N N . MET B 1 70 ? -4.91 -13.844 -12.445 1 94.19 70 MET B N 1
ATOM 2056 C CA . MET B 1 70 ? -4.777 -12.773 -11.469 1 94.19 70 MET B CA 1
ATOM 2057 C C . MET B 1 70 ? -4.254 -11.492 -12.117 1 94.19 70 MET B C 1
ATOM 2059 O O . MET B 1 70 ? -4.988 -10.516 -12.258 1 94.19 70 MET B O 1
ATOM 2063 N N . LEU B 1 71 ? -3.025 -11.555 -12.609 1 94.88 71 LEU B N 1
ATOM 2064 C CA . LEU B 1 71 ? -2.459 -10.352 -13.203 1 94.88 71 LEU B CA 1
ATOM 2065 C C . LEU B 1 71 ? -3.266 -9.914 -14.422 1 94.88 71 LEU B C 1
ATOM 2067 O O . LEU B 1 71 ? -3.461 -8.711 -14.641 1 94.88 71 LEU B O 1
ATOM 2071 N N . GLY B 1 72 ? -3.736 -10.859 -15.195 1 92.25 72 GLY B N 1
ATOM 2072 C CA . GLY B 1 72 ? -4.465 -10.578 -16.422 1 92.25 72 GLY B CA 1
ATOM 2073 C C . GLY B 1 72 ? -5.676 -9.688 -16.203 1 92.25 72 GLY B C 1
ATOM 2074 O O . GLY B 1 72 ? -6.039 -8.906 -17.078 1 92.25 72 GLY B O 1
ATOM 2075 N N . ASN B 1 73 ? -6.262 -9.727 -15.07 1 90.56 73 ASN B N 1
ATOM 2076 C CA . ASN B 1 73 ? -7.48 -8.984 -14.758 1 90.56 73 ASN B CA 1
ATOM 2077 C C . ASN B 1 73 ? -7.215 -7.859 -13.766 1 90.56 73 ASN B C 1
ATOM 2079 O O . ASN B 1 73 ? -8.148 -7.238 -13.258 1 90.56 73 ASN B O 1
ATOM 2083 N N . ASP B 1 74 ? -5.992 -7.578 -13.477 1 96.06 74 ASP B N 1
ATOM 2084 C CA . ASP B 1 74 ? -5.613 -6.656 -12.406 1 96.06 74 ASP B CA 1
ATOM 2085 C C . ASP B 1 74 ? -5.23 -5.289 -12.969 1 96.06 74 ASP B C 1
ATOM 2087 O O . ASP B 1 74 ? -4.062 -5.047 -13.281 1 96.06 74 ASP B O 1
ATOM 2091 N N . ALA B 1 75 ? -6.16 -4.348 -13.023 1 96.06 75 ALA B N 1
ATOM 2092 C CA . ALA B 1 75 ? -5.969 -3.039 -13.648 1 96.06 75 ALA B CA 1
ATOM 2093 C C . ALA B 1 75 ? -4.879 -2.246 -12.93 1 96.06 75 ALA B C 1
ATOM 2095 O O . ALA B 1 75 ? -4.074 -1.565 -13.57 1 96.06 75 ALA B O 1
ATOM 2096 N N . PHE B 1 76 ? -4.828 -2.348 -11.625 1 98.19 76 PHE B N 1
ATOM 2097 C CA . PHE B 1 76 ? -3.867 -1.551 -10.867 1 98.19 76 PHE B CA 1
ATOM 2098 C C . PHE B 1 76 ? -2.449 -2.072 -11.078 1 98.19 76 PHE B C 1
ATOM 2100 O O . PHE B 1 76 ? -1.526 -1.295 -11.32 1 98.19 76 PHE B O 1
ATOM 2107 N N . SER B 1 77 ? -2.285 -3.352 -10.961 1 96.94 77 SER B N 1
ATOM 2108 C CA . SER B 1 77 ? -0.972 -3.936 -11.219 1 96.94 77 SER B CA 1
ATOM 2109 C C . SER B 1 77 ? -0.49 -3.621 -12.633 1 96.94 77 SER B C 1
ATOM 2111 O O . SER B 1 77 ? 0.698 -3.377 -12.844 1 96.94 77 SER B O 1
ATOM 2113 N N . LYS B 1 78 ? -1.396 -3.586 -13.562 1 95 78 LYS B N 1
ATOM 2114 C CA . LYS B 1 78 ? -1.043 -3.227 -14.93 1 95 78 LYS B CA 1
ATOM 2115 C C . LYS B 1 78 ? -0.664 -1.751 -15.031 1 95 78 LYS B C 1
ATOM 2117 O O . LYS B 1 78 ? 0.287 -1.395 -15.727 1 95 78 LYS B O 1
ATOM 2122 N N . TRP B 1 79 ? -1.396 -0.958 -14.375 1 96.75 79 TRP B N 1
ATOM 2123 C CA . TRP B 1 79 ? -1.053 0.459 -14.328 1 96.75 79 TRP B CA 1
ATOM 2124 C C . TRP B 1 79 ? 0.354 0.66 -13.773 1 96.75 79 TRP B C 1
ATOM 2126 O O . TRP B 1 79 ? 1.106 1.505 -14.266 1 96.75 79 TRP B O 1
ATOM 2136 N N . MET B 1 80 ? 0.731 -0.139 -12.789 1 97.25 80 MET B N 1
ATOM 2137 C CA . MET B 1 80 ? 2.057 -0.043 -12.188 1 97.25 80 MET B CA 1
ATOM 2138 C C . MET B 1 80 ? 3.123 -0.608 -13.117 1 97.25 80 MET B C 1
ATOM 2140 O O . MET B 1 80 ? 4.316 -0.517 -12.828 1 97.25 80 MET B O 1
ATOM 2144 N N . GLY B 1 81 ? 2.713 -1.238 -14.18 1 97.06 81 GLY B N 1
ATOM 2145 C CA . GLY B 1 81 ? 3.672 -1.855 -15.078 1 97.06 81 GLY B CA 1
ATOM 2146 C C . GLY B 1 81 ? 4.328 -3.094 -14.5 1 97.06 81 GLY B C 1
ATOM 2147 O O . GLY B 1 81 ? 5.484 -3.391 -14.805 1 97.06 81 GLY B O 1
ATOM 2148 N N . LEU B 1 82 ? 3.605 -3.797 -13.719 1 97.75 82 LEU B N 1
ATOM 2149 C CA . LEU B 1 82 ? 4.137 -4.965 -13.023 1 97.75 82 LEU B CA 1
ATOM 2150 C C . LEU B 1 82 ? 4.367 -6.117 -14 1 97.75 82 LEU B C 1
ATOM 2152 O O . LEU B 1 82 ? 3.506 -6.41 -14.828 1 97.75 82 LEU B O 1
ATOM 2156 N N . GLU B 1 83 ? 5.512 -6.727 -13.875 1 97.44 83 GLU B N 1
ATOM 2157 C CA . GLU B 1 83 ? 5.852 -7.887 -14.695 1 97.44 83 GLU B CA 1
ATOM 2158 C C . GLU B 1 83 ? 6.219 -9.086 -13.828 1 97.44 83 GLU B C 1
ATOM 2160 O O . GLU B 1 83 ? 6.969 -8.953 -12.859 1 97.44 83 GLU B O 1
ATOM 2165 N N . ILE B 1 84 ? 5.719 -10.227 -14.219 1 97.31 84 ILE B N 1
ATOM 2166 C CA . ILE B 1 84 ? 6.094 -11.461 -13.539 1 97.31 84 ILE B CA 1
ATOM 2167 C C . ILE B 1 84 ? 7.426 -11.969 -14.094 1 97.31 84 ILE B C 1
ATOM 2169 O O . ILE B 1 84 ? 7.547 -12.227 -15.297 1 97.31 84 ILE B O 1
ATOM 2173 N N . ILE B 1 85 ? 8.367 -12.164 -13.234 1 98.06 85 ILE B N 1
ATOM 2174 C CA . ILE B 1 85 ? 9.695 -12.609 -13.641 1 98.06 85 ILE B CA 1
ATOM 2175 C C . ILE B 1 85 ? 9.82 -14.117 -13.406 1 98.06 85 ILE B C 1
ATOM 2177 O O . ILE B 1 85 ? 10.461 -14.82 -14.188 1 98.06 85 ILE B O 1
ATOM 2181 N N . HIS B 1 86 ? 9.242 -14.539 -12.289 1 97.5 86 HIS B N 1
ATOM 2182 C CA . HIS B 1 86 ? 9.305 -15.938 -11.898 1 97.5 86 HIS B CA 1
ATOM 2183 C C . HIS B 1 86 ? 8.117 -16.312 -11.016 1 97.5 86 HIS B C 1
ATOM 2185 O O . HIS B 1 86 ? 7.707 -15.539 -10.156 1 97.5 86 HIS B O 1
ATOM 2191 N N . VAL B 1 87 ? 7.621 -17.531 -11.281 1 97.56 87 VAL B N 1
ATOM 2192 C CA . VAL B 1 87 ? 6.543 -18.047 -10.438 1 97.56 87 VAL B CA 1
ATOM 2193 C C . VAL B 1 87 ? 6.688 -19.547 -10.266 1 97.56 87 VAL B C 1
ATOM 2195 O O . VAL B 1 87 ? 7.027 -20.266 -11.219 1 97.56 87 VAL B O 1
ATOM 2198 N N . ALA B 1 88 ? 6.512 -19.984 -9.148 1 96.62 88 ALA B N 1
ATOM 2199 C CA . ALA B 1 88 ? 6.465 -21.391 -8.742 1 96.62 88 ALA B CA 1
ATOM 2200 C C . ALA B 1 88 ? 5.637 -21.562 -7.469 1 96.62 88 ALA B C 1
ATOM 2202 O O . ALA B 1 88 ? 5.27 -20.578 -6.82 1 96.62 88 ALA B O 1
ATOM 2203 N N . PRO B 1 89 ? 5.277 -22.781 -7.172 1 97.44 89 PRO B N 1
ATOM 2204 C CA . PRO B 1 89 ? 4.5 -22.953 -5.941 1 97.44 89 PRO B CA 1
ATOM 2205 C C . PRO B 1 89 ? 5.168 -22.297 -4.727 1 97.44 89 PRO B C 1
ATOM 2207 O O . PRO B 1 89 ? 6.305 -22.656 -4.391 1 97.44 89 PRO B O 1
ATOM 2210 N N . GLY B 1 90 ? 4.469 -21.406 -4.105 1 98.38 90 GLY B N 1
ATOM 2211 C CA . GLY B 1 90 ? 4.91 -20.797 -2.863 1 98.38 90 GLY B CA 1
ATOM 2212 C C . GLY B 1 90 ? 5.82 -19.594 -3.084 1 98.38 90 GLY B C 1
ATOM 2213 O O . GLY B 1 90 ? 6.395 -19.062 -2.133 1 98.38 90 GLY B O 1
ATOM 2214 N N . THR B 1 91 ? 6.047 -19.25 -4.336 1 98.69 91 THR B N 1
ATOM 2215 C CA . THR B 1 91 ? 6.941 -18.109 -4.57 1 98.69 91 THR B CA 1
ATOM 2216 C C . THR B 1 91 ? 6.566 -17.391 -5.855 1 98.69 91 THR B C 1
ATOM 2218 O O . THR B 1 91 ? 6.02 -17.984 -6.781 1 98.69 91 THR B O 1
ATOM 2221 N N . CYS B 1 92 ? 6.855 -16.094 -5.84 1 98.75 92 CYS B N 1
ATOM 2222 C CA . CYS B 1 92 ? 6.676 -15.25 -7.02 1 98.75 92 CYS B CA 1
ATOM 2223 C C . CYS B 1 92 ? 7.621 -14.055 -6.984 1 98.75 92 CYS B C 1
ATOM 2225 O O . CYS B 1 92 ? 7.809 -13.43 -5.938 1 98.75 92 CYS B O 1
ATOM 2227 N N . THR B 1 93 ? 8.234 -13.773 -8.102 1 98.88 93 THR B N 1
ATOM 2228 C CA . THR B 1 93 ? 9.07 -12.594 -8.297 1 98.88 93 THR B CA 1
ATOM 2229 C C . THR B 1 93 ? 8.445 -11.656 -9.336 1 98.88 93 THR B C 1
ATOM 2231 O O . THR B 1 93 ? 8.109 -12.094 -10.438 1 98.88 93 THR B O 1
ATOM 2234 N N . VAL B 1 94 ? 8.312 -10.422 -8.945 1 98.75 94 VAL B N 1
ATOM 2235 C CA . VAL B 1 94 ? 7.785 -9.43 -9.875 1 98.75 94 VAL B CA 1
ATOM 2236 C C . VAL B 1 94 ? 8.727 -8.234 -9.953 1 98.75 94 VAL B C 1
ATOM 2238 O O . VAL B 1 94 ? 9.555 -8.039 -9.062 1 98.75 94 VAL B O 1
ATOM 2241 N N . GLU B 1 95 ? 8.555 -7.449 -11.016 1 98.81 95 GLU B N 1
ATOM 2242 C CA . GLU B 1 95 ? 9.328 -6.227 -11.211 1 98.81 95 GLU B CA 1
ATOM 2243 C C . GLU B 1 95 ? 8.445 -5.086 -11.711 1 98.81 95 GLU B C 1
ATOM 2245 O O . GLU B 1 95 ? 7.477 -5.324 -12.438 1 98.81 95 GLU B O 1
ATOM 2250 N N . ALA B 1 96 ? 8.82 -3.895 -11.352 1 98.62 96 ALA B N 1
ATOM 2251 C CA . ALA B 1 96 ? 8.156 -2.686 -11.828 1 98.62 96 ALA B CA 1
ATOM 2252 C C . ALA B 1 96 ? 9.141 -1.519 -11.906 1 98.62 96 ALA B C 1
ATOM 2254 O O . ALA B 1 96 ? 10.047 -1.405 -11.078 1 98.62 96 ALA B O 1
ATOM 2255 N N . LYS B 1 97 ? 8.938 -0.719 -12.859 1 98.69 97 LYS B N 1
ATOM 2256 C CA . LYS B 1 97 ? 9.695 0.523 -12.977 1 98.69 97 LYS B CA 1
ATOM 2257 C C . LYS B 1 97 ? 8.93 1.693 -12.367 1 98.69 97 LYS B C 1
ATOM 2259 O O . LYS B 1 97 ? 7.742 1.882 -12.648 1 98.69 97 LYS B O 1
ATOM 2264 N N . ILE B 1 98 ? 9.633 2.467 -11.562 1 98.75 98 ILE B N 1
ATOM 2265 C CA . ILE B 1 98 ? 9.008 3.598 -10.891 1 98.75 98 ILE B CA 1
ATOM 2266 C C . ILE B 1 98 ? 8.93 4.789 -11.836 1 98.75 98 ILE B C 1
ATOM 2268 O O . ILE B 1 98 ? 9.938 5.172 -12.445 1 98.75 98 ILE B O 1
ATOM 2272 N N . THR B 1 99 ? 7.746 5.32 -11.984 1 98.31 99 THR B N 1
ATOM 2273 C CA . THR B 1 99 ? 7.516 6.469 -12.859 1 98.31 99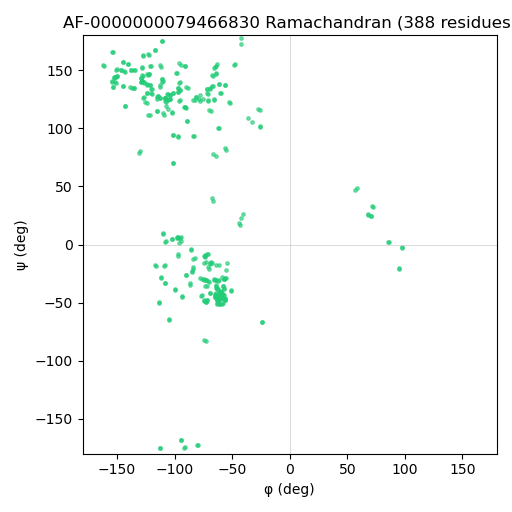 THR B CA 1
ATOM 2274 C C . THR B 1 99 ? 7.176 7.711 -12.039 1 98.31 99 THR B C 1
ATOM 2276 O O . THR B 1 99 ? 6.98 7.625 -10.82 1 98.31 99 THR B O 1
ATOM 2279 N N . ASP B 1 100 ? 7.047 8.836 -12.688 1 97.56 100 ASP B N 1
ATOM 2280 C CA . ASP B 1 100 ? 6.781 10.109 -12.031 1 97.56 100 ASP B CA 1
ATOM 2281 C C . ASP B 1 100 ? 5.402 10.109 -11.375 1 97.56 100 ASP B C 1
ATOM 2283 O O . ASP B 1 100 ? 5.203 10.75 -10.336 1 97.56 100 ASP B O 1
ATOM 2287 N N . SER B 1 101 ? 4.48 9.391 -11.93 1 97.19 101 SER B N 1
ATOM 2288 C CA . SER B 1 101 ? 3.113 9.375 -11.422 1 97.19 101 SER B CA 1
ATOM 2289 C C . SER B 1 101 ? 3.027 8.633 -10.086 1 97.19 101 SER B C 1
ATOM 2291 O O . SER B 1 101 ? 2.006 8.703 -9.398 1 97.19 101 SER B O 1
ATOM 2293 N N . MET B 1 102 ? 4.148 8 -9.727 1 98.25 102 MET B N 1
ATOM 2294 C CA . MET B 1 102 ? 4.156 7.145 -8.539 1 98.25 102 MET B CA 1
ATOM 2295 C C . MET B 1 102 ? 4.82 7.855 -7.363 1 98.25 102 MET B C 1
ATOM 2297 O O . MET B 1 102 ? 4.965 7.277 -6.285 1 98.25 102 MET B O 1
ATOM 2301 N N . LEU B 1 103 ? 5.176 9.07 -7.5 1 97.5 103 LEU B N 1
ATOM 2302 C CA . LEU B 1 103 ? 5.969 9.789 -6.504 1 97.5 103 LEU B CA 1
ATOM 2303 C C . LEU B 1 103 ? 5.07 10.508 -5.504 1 97.5 103 LEU B C 1
ATOM 2305 O O . LEU B 1 103 ? 3.932 10.852 -5.824 1 97.5 103 LEU B O 1
ATOM 2309 N N . ASN B 1 104 ? 5.652 10.688 -4.305 1 95.69 104 ASN B N 1
ATOM 2310 C CA . ASN B 1 104 ? 4.965 11.453 -3.271 1 95.69 104 ASN B CA 1
ATOM 2311 C C . ASN B 1 104 ? 5.402 12.914 -3.273 1 95.69 104 ASN B C 1
ATOM 2313 O O . ASN B 1 104 ? 5.98 13.391 -4.25 1 95.69 104 ASN B O 1
ATOM 2317 N N . GLY B 1 105 ? 5.043 13.641 -2.26 1 91.62 105 GLY B N 1
ATOM 2318 C CA . GLY B 1 105 ? 5.297 15.07 -2.201 1 91.62 105 GLY B CA 1
ATOM 2319 C C . GLY B 1 105 ? 6.77 15.406 -2.039 1 91.62 105 GLY B C 1
ATOM 2320 O O . GLY B 1 105 ? 7.172 16.547 -2.234 1 91.62 105 GLY B O 1
ATOM 2321 N N . PHE B 1 106 ? 7.578 14.438 -1.659 1 91.88 106 PHE B N 1
ATOM 2322 C CA . PHE B 1 106 ? 9.008 14.656 -1.48 1 91.88 106 PHE B CA 1
ATOM 2323 C C . PHE B 1 106 ? 9.781 14.195 -2.711 1 91.88 106 PHE B C 1
ATOM 2325 O O . PHE B 1 106 ? 11 14.016 -2.652 1 91.88 106 PHE B O 1
ATOM 2332 N N . GLU B 1 107 ? 9.055 13.812 -3.766 1 93.19 107 GLU B N 1
ATOM 2333 C CA . GLU B 1 107 ? 9.625 13.43 -5.051 1 93.19 107 GLU B CA 1
ATOM 2334 C C . GLU B 1 107 ? 10.344 12.086 -4.953 1 93.19 107 GLU B C 1
ATOM 2336 O O . GLU B 1 107 ? 11.367 11.875 -5.609 1 93.19 107 GLU B O 1
ATOM 2341 N N . ILE B 1 108 ? 9.93 11.398 -4.059 1 96.06 108 ILE B N 1
ATOM 2342 C CA . ILE B 1 108 ? 10.336 10 -4 1 96.06 108 ILE B CA 1
ATOM 2343 C C . ILE B 1 108 ? 9.109 9.102 -4.152 1 96.06 108 ILE B C 1
ATOM 2345 O O . ILE B 1 108 ? 7.973 9.57 -4.098 1 96.06 108 ILE B O 1
ATOM 2349 N N . CYS B 1 109 ? 9.383 7.848 -4.375 1 97.69 109 CYS B N 1
ATOM 2350 C CA . CYS B 1 109 ? 8.297 6.895 -4.562 1 97.69 109 CYS B CA 1
ATOM 2351 C C . CYS B 1 109 ? 7.398 6.844 -3.334 1 97.69 109 CYS B C 1
ATOM 2353 O O . CYS B 1 109 ? 7.887 6.77 -2.205 1 97.69 109 CYS B O 1
ATOM 2355 N N . HIS B 1 110 ? 6.121 6.945 -3.568 1 98.25 110 HIS B N 1
ATOM 2356 C CA . HIS B 1 110 ? 5.156 6.82 -2.482 1 98.25 110 HIS B CA 1
ATOM 2357 C C . HIS B 1 110 ? 5.23 5.445 -1.829 1 98.25 110 HIS B C 1
ATOM 2359 O O . HIS B 1 110 ? 5.293 4.43 -2.523 1 98.25 110 HIS B O 1
ATOM 2365 N N . GLY B 1 111 ? 5.164 5.359 -0.485 1 97.12 111 GLY B N 1
ATOM 2366 C CA . GLY B 1 111 ? 5.207 4.09 0.224 1 97.12 111 GLY B CA 1
ATOM 2367 C C . GLY B 1 111 ? 4.117 3.129 -0.208 1 97.12 111 GLY B C 1
ATOM 2368 O O . GLY B 1 111 ? 4.297 1.91 -0.15 1 97.12 111 GLY B O 1
ATOM 2369 N N . GLY B 1 112 ? 3.041 3.658 -0.624 1 98.12 112 GLY B N 1
ATOM 2370 C CA . GLY B 1 112 ? 1.938 2.848 -1.113 1 98.12 112 GLY B CA 1
ATOM 2371 C C . GLY B 1 112 ? 2.281 2.068 -2.369 1 98.12 112 GLY B C 1
ATOM 2372 O O . GLY B 1 112 ? 1.729 0.993 -2.607 1 98.12 112 GLY B O 1
ATOM 2373 N N . ILE B 1 113 ? 3.16 2.633 -3.156 1 98.5 113 ILE B N 1
ATOM 2374 C CA . ILE B 1 113 ? 3.555 1.968 -4.391 1 98.5 113 ILE B CA 1
ATOM 2375 C C . ILE B 1 113 ? 4.445 0.769 -4.07 1 98.5 113 ILE B C 1
ATOM 2377 O O . ILE B 1 113 ? 4.203 -0.339 -4.559 1 98.5 113 ILE B O 1
ATOM 2381 N N . THR B 1 114 ? 5.473 0.968 -3.25 1 98.38 114 THR B N 1
ATOM 2382 C CA . THR B 1 114 ? 6.328 -0.149 -2.869 1 98.38 114 THR B CA 1
ATOM 2383 C C . THR B 1 114 ? 5.527 -1.223 -2.141 1 98.38 114 THR B C 1
ATOM 2385 O O . THR B 1 114 ? 5.719 -2.416 -2.377 1 98.38 114 THR B O 1
ATOM 2388 N N . PHE B 1 115 ? 4.648 -0.774 -1.283 1 98.81 115 PHE B N 1
ATOM 2389 C CA . PHE B 1 115 ? 3.738 -1.715 -0.641 1 98.81 115 PHE B CA 1
ATOM 2390 C C . PHE B 1 115 ? 2.957 -2.508 -1.682 1 98.81 115 PHE B C 1
ATOM 2392 O O . PHE B 1 115 ? 2.832 -3.729 -1.573 1 98.81 115 PHE B O 1
ATOM 2399 N N . SER B 1 116 ? 2.402 -1.868 -2.639 1 98.81 116 SER B N 1
ATOM 2400 C CA . SER B 1 116 ? 1.556 -2.5 -3.646 1 98.81 116 SER B CA 1
ATOM 2401 C C . SER B 1 116 ? 2.33 -3.543 -4.445 1 98.81 116 SER B C 1
ATOM 2403 O O . SER B 1 116 ? 1.802 -4.613 -4.758 1 98.81 116 SER B O 1
ATOM 2405 N N . ILE B 1 117 ? 3.547 -3.199 -4.809 1 98.75 117 ILE B N 1
ATOM 2406 C CA . ILE B 1 117 ? 4.398 -4.152 -5.516 1 98.75 117 ILE B CA 1
ATOM 2407 C C . ILE B 1 117 ? 4.598 -5.398 -4.66 1 98.75 117 ILE B C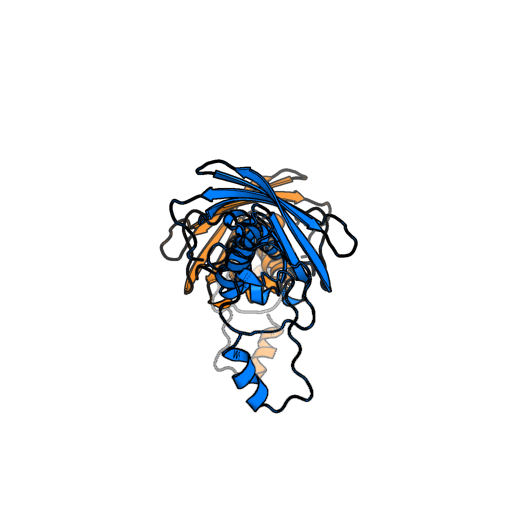 1
ATOM 2409 O O . ILE B 1 117 ? 4.422 -6.523 -5.141 1 98.75 117 ILE B O 1
ATOM 2413 N N . ALA B 1 118 ? 4.891 -5.195 -3.387 1 98.88 118 ALA B N 1
ATOM 2414 C CA . ALA B 1 118 ? 5.074 -6.305 -2.455 1 98.88 118 ALA B CA 1
ATOM 2415 C C . ALA B 1 118 ? 3.785 -7.105 -2.297 1 98.88 118 ALA B C 1
ATOM 2417 O O . ALA B 1 118 ? 3.805 -8.336 -2.32 1 98.88 118 ALA B O 1
ATOM 2418 N N . ASP B 1 119 ? 2.738 -6.383 -2.098 1 98.69 119 ASP B N 1
ATOM 2419 C CA . ASP B 1 119 ? 1.434 -7.004 -1.889 1 98.69 119 ASP B CA 1
ATOM 2420 C C . ASP B 1 119 ? 1.036 -7.863 -3.086 1 98.69 119 ASP B C 1
ATOM 2422 O O . ASP B 1 119 ? 0.465 -8.945 -2.92 1 98.69 119 ASP B O 1
ATOM 2426 N N . SER B 1 120 ? 1.272 -7.383 -4.277 1 98.38 120 SER B N 1
ATOM 2427 C CA . SER B 1 120 ? 0.984 -8.164 -5.473 1 98.38 120 SER B CA 1
ATOM 2428 C C . SER B 1 120 ? 1.812 -9.445 -5.504 1 98.38 120 SER B C 1
ATOM 2430 O O . SER B 1 120 ? 1.278 -10.531 -5.75 1 98.38 120 SER B O 1
ATOM 2432 N N . ALA B 1 121 ? 3.125 -9.344 -5.258 1 98.69 121 ALA B N 1
ATOM 2433 C CA . ALA B 1 121 ? 3.971 -10.531 -5.207 1 98.69 121 ALA B CA 1
ATOM 2434 C C . ALA B 1 121 ? 3.457 -11.523 -4.172 1 98.69 121 ALA B C 1
ATOM 2436 O O . ALA B 1 121 ? 3.42 -12.734 -4.426 1 98.69 121 ALA B O 1
ATOM 2437 N N . PHE B 1 122 ? 3.102 -10.984 -3.064 1 98.75 122 PHE B N 1
ATOM 2438 C CA . PHE B 1 122 ? 2.557 -11.75 -1.949 1 98.75 122 PHE B CA 1
ATOM 2439 C C . PHE B 1 122 ? 1.269 -12.461 -2.355 1 98.75 122 PHE B C 1
ATOM 2441 O O . PHE B 1 122 ? 1.117 -13.664 -2.131 1 98.75 122 PHE B O 1
ATOM 2448 N N . ALA B 1 123 ? 0.337 -11.734 -2.926 1 98.38 123 ALA B N 1
ATOM 2449 C CA . ALA B 1 123 ? -0.925 -12.305 -3.393 1 98.38 123 ALA B CA 1
ATOM 2450 C C . ALA B 1 123 ? -0.685 -13.398 -4.426 1 98.38 123 ALA B C 1
ATOM 2452 O O . ALA B 1 123 ? -1.308 -14.461 -4.371 1 98.38 123 ALA B O 1
ATOM 2453 N N . PHE B 1 124 ? 0.219 -13.148 -5.348 1 98.25 124 PHE B N 1
ATOM 2454 C CA . PHE B 1 124 ? 0.529 -14.117 -6.387 1 98.25 124 PHE B CA 1
ATOM 2455 C C . PHE B 1 124 ? 1.112 -15.391 -5.777 1 98.25 124 PHE B C 1
ATOM 2457 O O . PHE B 1 124 ? 0.595 -16.484 -6.004 1 98.25 124 PHE B O 1
ATOM 2464 N N . ALA B 1 125 ? 2.107 -15.25 -4.949 1 98.62 125 ALA B N 1
ATOM 2465 C CA . ALA B 1 125 ? 2.768 -16.406 -4.348 1 98.62 125 ALA B CA 1
ATOM 2466 C C . ALA B 1 125 ? 1.782 -17.234 -3.535 1 98.62 125 ALA B C 1
ATOM 2468 O O . ALA B 1 125 ? 1.806 -18.469 -3.594 1 98.62 125 ALA B O 1
ATOM 2469 N N . SER B 1 126 ? 0.938 -16.594 -2.836 1 98.44 126 SER B N 1
ATOM 2470 C CA . SER B 1 126 ? 0.047 -17.281 -1.908 1 98.44 126 SER B CA 1
ATOM 2471 C C . SER B 1 126 ? -1.054 -18.031 -2.652 1 98.44 126 SER B C 1
ATOM 2473 O O . SER B 1 126 ? -1.746 -18.875 -2.07 1 98.44 126 SER B O 1
ATOM 2475 N N . ASN B 1 127 ? -1.174 -17.797 -3.891 1 97.81 127 ASN B N 1
ATOM 2476 C CA . ASN B 1 127 ? -2.223 -18.469 -4.66 1 97.81 127 ASN B CA 1
ATOM 2477 C C . ASN B 1 127 ? -1.647 -19.531 -5.586 1 97.81 127 ASN B C 1
ATOM 2479 O O . ASN B 1 127 ? -2.389 -20.203 -6.312 1 97.81 127 ASN B O 1
ATOM 2483 N N . THR B 1 128 ? -0.415 -19.75 -5.543 1 96.94 128 THR B N 1
ATOM 2484 C CA . THR B 1 128 ? 0.278 -20.594 -6.5 1 96.94 128 THR B CA 1
ATOM 2485 C C . THR B 1 128 ? -0.026 -22.078 -6.23 1 96.94 128 THR B C 1
ATOM 2487 O O . THR B 1 128 ? 0.227 -22.922 -7.082 1 96.94 128 THR B O 1
ATOM 2490 N N . HIS B 1 129 ? -0.555 -22.406 -5.07 1 95.69 129 HIS B N 1
ATOM 2491 C CA . HIS B 1 129 ? -0.849 -23.797 -4.75 1 95.69 129 HIS B CA 1
ATOM 2492 C C . HIS B 1 129 ? -2.219 -24.203 -5.277 1 95.69 129 HIS B C 1
ATOM 2494 O O . HIS B 1 129 ? -2.641 -25.344 -5.098 1 95.69 129 HIS B O 1
ATOM 2500 N N . GLY B 1 130 ? -2.898 -23.234 -5.824 1 95.31 130 GLY B N 1
ATOM 2501 C CA . GLY B 1 130 ? -4.156 -23.578 -6.473 1 95.31 130 GLY B CA 1
ATOM 2502 C C . GLY B 1 130 ? -5.363 -23.344 -5.59 1 95.31 130 GLY B C 1
ATOM 2503 O O . GLY B 1 130 ? -6.5 -23.594 -6 1 95.31 130 GLY B O 1
ATOM 2504 N N . ILE B 1 131 ? -5.125 -22.922 -4.355 1 95.94 131 ILE B N 1
ATOM 2505 C CA . ILE B 1 131 ? -6.188 -22.562 -3.428 1 95.94 131 ILE B CA 1
ATOM 2506 C C . ILE B 1 131 ? -6.324 -21.047 -3.363 1 95.94 131 ILE B C 1
ATOM 2508 O O . ILE B 1 131 ? -5.324 -20.328 -3.225 1 95.94 131 ILE B O 1
ATOM 2512 N N . GLN B 1 132 ? -7.535 -20.594 -3.508 1 96.62 132 GLN B N 1
ATOM 2513 C CA . GLN B 1 132 ? -7.738 -19.156 -3.408 1 96.62 132 GLN B CA 1
ATOM 2514 C C . GLN B 1 132 ? -7.434 -18.656 -1.999 1 96.62 132 GLN B C 1
ATOM 2516 O O . GLN B 1 132 ? -7.988 -19.156 -1.021 1 96.62 132 GLN B O 1
ATOM 2521 N N . ALA B 1 133 ? -6.582 -17.734 -1.946 1 96.88 133 ALA B N 1
ATOM 2522 C CA . ALA B 1 133 ? -6.141 -17.156 -0.681 1 96.88 133 ALA B CA 1
ATOM 2523 C C . ALA B 1 133 ? -6.391 -15.648 -0.651 1 96.88 133 ALA B C 1
ATOM 2525 O O . ALA B 1 133 ? -6.293 -14.977 -1.679 1 96.88 133 ALA B O 1
ATOM 2526 N N . VAL B 1 134 ? -6.703 -15.141 0.556 1 95.06 134 VAL B N 1
ATOM 2527 C CA . VAL B 1 134 ? -6.957 -13.711 0.735 1 95.06 134 VAL B CA 1
ATOM 2528 C C . VAL B 1 134 ? -6.066 -13.164 1.846 1 95.06 134 VAL B C 1
ATOM 2530 O O . VAL B 1 134 ? -5.852 -13.828 2.863 1 95.06 134 VAL B O 1
ATOM 2533 N N . SER B 1 135 ? -5.57 -11.984 1.577 1 96.38 135 SER B N 1
ATOM 2534 C CA . SER B 1 135 ? -4.695 -11.344 2.555 1 96.38 135 SER B CA 1
ATOM 2535 C C . SER B 1 135 ? -5.465 -10.961 3.814 1 96.38 135 SER B C 1
ATOM 2537 O O . SER B 1 135 ? -6.586 -10.453 3.734 1 96.38 135 SER B O 1
ATOM 2539 N N . ILE B 1 136 ? -4.922 -11.195 4.996 1 94.19 136 ILE B N 1
ATOM 2540 C CA . ILE B 1 136 ? -5.559 -10.836 6.258 1 94.19 136 ILE B CA 1
ATOM 2541 C C . ILE B 1 136 ? -4.742 -9.75 6.957 1 94.19 136 ILE B C 1
ATOM 2543 O O . ILE B 1 136 ? -5.297 -8.758 7.438 1 94.19 136 ILE B O 1
ATOM 2547 N N . GLU B 1 137 ? -3.447 -9.992 7.051 1 97.31 137 GLU B N 1
ATOM 2548 C CA . GLU B 1 137 ? -2.551 -9.062 7.734 1 97.31 137 GLU B CA 1
ATOM 2549 C C . GLU B 1 137 ? -1.244 -8.898 6.965 1 97.31 137 GLU B C 1
ATOM 2551 O O . GLU B 1 137 ? -0.638 -9.875 6.531 1 97.31 137 GLU B O 1
ATOM 2556 N N . THR B 1 138 ? -0.89 -7.641 6.887 1 98.69 138 THR B N 1
ATOM 2557 C CA . THR B 1 138 ? 0.384 -7.359 6.234 1 98.69 138 THR B CA 1
ATOM 2558 C C . THR B 1 138 ? 1.129 -6.242 6.957 1 98.69 138 THR B C 1
ATOM 2560 O O . THR B 1 138 ? 0.518 -5.441 7.672 1 98.69 138 THR B O 1
ATOM 2563 N N . SER B 1 139 ? 2.402 -6.246 6.805 1 98.75 139 SER B N 1
ATOM 2564 C CA . SER B 1 139 ? 3.26 -5.184 7.316 1 98.75 139 SER B CA 1
ATOM 2565 C C . SER B 1 139 ? 4.438 -4.922 6.383 1 98.75 139 SER B C 1
ATOM 2567 O O . SER B 1 139 ? 4.84 -5.809 5.625 1 98.75 139 SER B O 1
ATOM 2569 N N . ILE B 1 140 ? 4.969 -3.684 6.523 1 98.75 140 ILE B N 1
ATOM 2570 C CA . ILE B 1 140 ? 6.105 -3.35 5.668 1 98.75 140 ILE B CA 1
ATOM 2571 C C . ILE B 1 140 ? 6.996 -2.324 6.371 1 98.75 140 ILE B C 1
ATOM 2573 O O . ILE B 1 140 ? 6.5 -1.449 7.086 1 98.75 140 ILE B O 1
ATOM 2577 N N . SER B 1 141 ? 8.258 -2.477 6.152 1 98.38 141 SER B N 1
ATOM 2578 C CA . SER B 1 141 ? 9.281 -1.519 6.562 1 98.38 141 SER B CA 1
ATOM 2579 C C . SER B 1 141 ? 10.047 -0.976 5.359 1 98.38 141 SER B C 1
ATOM 2581 O O . SER B 1 141 ? 10.484 -1.742 4.5 1 98.38 141 SER B O 1
ATOM 2583 N N . HIS B 1 142 ? 10.125 0.282 5.336 1 96.94 142 HIS B N 1
ATOM 2584 C CA . HIS B 1 142 ? 10.906 0.915 4.277 1 96.94 142 HIS B CA 1
ATOM 2585 C C . HIS B 1 142 ? 12.312 1.246 4.758 1 96.94 142 HIS B C 1
ATOM 2587 O O . HIS B 1 142 ? 12.484 1.9 5.789 1 96.94 142 HIS B O 1
ATOM 2593 N N . THR B 1 143 ? 13.32 0.852 3.934 1 96.06 143 THR B N 1
ATOM 2594 C CA . THR B 1 143 ? 14.688 0.954 4.422 1 96.06 143 THR B CA 1
ATOM 2595 C C . THR B 1 143 ? 15.461 2.023 3.654 1 96.06 143 THR B C 1
ATOM 2597 O O . THR B 1 143 ? 16.453 2.555 4.148 1 96.06 143 THR B O 1
ATOM 2600 N N . LYS B 1 144 ? 15.102 2.262 2.451 1 95.75 144 LYS B N 1
ATOM 2601 C CA . LYS B 1 144 ? 15.734 3.273 1.613 1 95.75 144 LYS B CA 1
ATOM 2602 C C . LYS B 1 144 ? 14.711 3.959 0.71 1 95.75 144 LYS B C 1
ATOM 2604 O O . LYS B 1 144 ? 13.75 3.33 0.266 1 95.75 144 LYS B O 1
ATOM 2609 N N . PRO B 1 145 ? 14.977 5.211 0.415 1 96.19 145 PRO B N 1
ATOM 2610 C CA . PRO B 1 145 ? 14.094 5.863 -0.553 1 96.19 145 PRO B CA 1
ATOM 2611 C C . PRO B 1 145 ? 14.219 5.273 -1.957 1 96.19 145 PRO B C 1
ATOM 2613 O O . PRO B 1 145 ? 15.297 4.82 -2.344 1 96.19 145 PRO B O 1
ATOM 2616 N N . VAL B 1 146 ? 13.141 5.238 -2.646 1 97.88 146 VAL B N 1
ATOM 2617 C CA . VAL B 1 146 ? 13.062 4.82 -4.043 1 97.88 146 VAL B CA 1
ATOM 2618 C C . VAL B 1 146 ? 12.742 6.027 -4.922 1 97.88 146 VAL B C 1
ATOM 2620 O O . VAL B 1 146 ? 11.938 6.887 -4.547 1 97.88 146 VAL B O 1
ATOM 2623 N N . ARG B 1 147 ? 13.352 6.125 -6.074 1 97.69 147 ARG B N 1
ATOM 2624 C CA . ARG B 1 147 ? 13.211 7.297 -6.934 1 97.69 147 ARG B CA 1
ATOM 2625 C C . ARG B 1 147 ? 12.68 6.902 -8.312 1 97.69 147 ARG B C 1
ATOM 2627 O O . ARG B 1 147 ? 12.719 5.73 -8.68 1 97.69 147 ARG B O 1
ATOM 2634 N N . ALA B 1 148 ? 12.195 7.969 -9.008 1 98.12 148 ALA B N 1
ATOM 2635 C CA . ALA B 1 148 ? 11.797 7.742 -10.398 1 98.12 148 ALA B CA 1
ATOM 2636 C C . ALA B 1 148 ? 12.945 7.156 -11.211 1 98.12 148 ALA B C 1
ATOM 2638 O O . ALA B 1 148 ? 14.094 7.578 -11.07 1 98.12 148 ALA B O 1
ATOM 2639 N N . GLY B 1 149 ? 12.57 6.164 -12.039 1 98.25 149 GLY B N 1
ATOM 2640 C CA . GLY B 1 149 ? 13.578 5.504 -12.852 1 98.25 149 GLY B CA 1
ATOM 2641 C C . GLY B 1 149 ? 14.117 4.23 -12.219 1 98.25 149 GLY B C 1
ATOM 2642 O O . GLY B 1 149 ? 14.695 3.389 -12.898 1 98.25 149 GLY B O 1
ATOM 2643 N N . ASP B 1 150 ? 13.969 4.082 -10.953 1 98.62 150 ASP B N 1
ATOM 2644 C CA . ASP B 1 150 ? 14.383 2.844 -10.305 1 98.62 150 ASP B CA 1
ATOM 2645 C C . ASP B 1 150 ? 13.562 1.657 -10.805 1 98.62 150 ASP B C 1
ATOM 2647 O O . ASP B 1 150 ? 12.391 1.812 -11.164 1 98.62 150 ASP B O 1
ATOM 2651 N N . VAL B 1 151 ? 14.188 0.55 -10.844 1 98.81 151 VAL B N 1
ATOM 2652 C CA . VAL B 1 151 ? 13.508 -0.721 -11.07 1 98.81 151 VAL B CA 1
ATOM 2653 C C . VAL B 1 151 ? 13.484 -1.527 -9.773 1 98.81 151 VAL B C 1
ATOM 2655 O O . VAL B 1 151 ? 14.531 -1.804 -9.188 1 98.81 151 VAL B O 1
ATOM 2658 N N . ILE B 1 152 ? 12.289 -1.879 -9.359 1 98.88 152 ILE B N 1
ATOM 2659 C CA . ILE B 1 152 ? 12.117 -2.592 -8.102 1 98.88 152 ILE B CA 1
ATOM 2660 C C . ILE B 1 152 ? 11.773 -4.055 -8.375 1 98.88 152 ILE B C 1
ATOM 2662 O O . ILE B 1 152 ? 10.906 -4.352 -9.195 1 98.88 152 ILE B O 1
ATOM 2666 N N . THR B 1 153 ? 12.484 -4.934 -7.75 1 98.94 153 THR B N 1
ATOM 2667 C CA . THR B 1 153 ? 12.195 -6.367 -7.762 1 98.94 153 THR B CA 1
ATOM 2668 C C . THR B 1 153 ? 11.664 -6.824 -6.41 1 98.94 153 THR B C 1
ATOM 2670 O O . THR B 1 153 ? 12.266 -6.547 -5.371 1 98.94 153 THR B O 1
ATOM 2673 N N . ALA B 1 154 ? 10.562 -7.449 -6.422 1 98.94 154 ALA B N 1
ATOM 2674 C CA . ALA B 1 154 ? 9.977 -8.023 -5.211 1 98.94 154 ALA B CA 1
ATOM 2675 C C . ALA B 1 154 ? 9.969 -9.547 -5.273 1 98.94 154 ALA B C 1
ATOM 2677 O O . ALA B 1 154 ? 9.406 -10.125 -6.207 1 98.94 154 ALA B O 1
ATOM 2678 N N . VAL B 1 155 ? 10.523 -10.164 -4.285 1 98.94 155 VAL B N 1
ATOM 2679 C CA . VAL B 1 155 ? 10.562 -11.617 -4.203 1 98.94 155 VAL B CA 1
ATOM 2680 C C . VAL B 1 155 ? 9.742 -12.086 -3.002 1 98.94 155 VAL B C 1
ATOM 2682 O O . VAL B 1 155 ? 10.102 -11.812 -1.854 1 98.94 155 VAL B O 1
ATOM 2685 N N . ALA B 1 156 ? 8.719 -12.766 -3.287 1 98.94 156 ALA B N 1
ATOM 2686 C CA . ALA B 1 156 ? 7.879 -13.344 -2.242 1 98.94 156 ALA B CA 1
ATOM 2687 C C . ALA B 1 156 ? 8.242 -14.805 -1.991 1 98.94 156 ALA B C 1
ATOM 2689 O O . ALA B 1 156 ? 8.359 -15.594 -2.934 1 98.94 156 ALA B O 1
ATOM 2690 N N . THR B 1 157 ? 8.344 -15.133 -0.733 1 98.81 157 THR B N 1
ATOM 2691 C CA . THR B 1 157 ? 8.711 -16.484 -0.362 1 98.81 157 THR B CA 1
ATOM 2692 C C . THR B 1 157 ? 7.828 -17 0.769 1 98.81 157 THR B C 1
ATOM 2694 O O . THR B 1 157 ? 7.637 -16.312 1.774 1 98.81 157 THR B O 1
ATOM 2697 N N . GLU B 1 158 ? 7.398 -18.188 0.573 1 98.81 158 GLU B N 1
ATOM 2698 C CA . GLU B 1 158 ? 6.582 -18.859 1.583 1 98.81 158 GLU B CA 1
ATOM 2699 C C . GLU B 1 158 ? 7.414 -19.234 2.801 1 98.81 158 GLU B C 1
ATOM 2701 O O . GLU B 1 158 ? 8.445 -19.906 2.668 1 98.81 158 GLU B O 1
ATOM 2706 N N . LYS B 1 159 ? 6.953 -18.891 3.977 1 98.75 159 LYS B N 1
ATOM 2707 C CA . LYS B 1 159 ? 7.684 -19.203 5.203 1 98.75 159 LYS B CA 1
ATOM 2708 C C . LYS B 1 159 ? 6.988 -20.297 6 1 98.75 159 LYS B C 1
ATOM 2710 O O . LYS B 1 159 ? 7.645 -21.078 6.699 1 98.75 159 LYS B O 1
ATOM 2715 N N . ASN B 1 160 ? 5.715 -20.297 5.926 1 98.19 160 ASN B N 1
ATOM 2716 C CA . ASN B 1 160 ? 4.875 -21.281 6.582 1 98.19 160 ASN B CA 1
ATOM 2717 C C . ASN B 1 160 ? 3.553 -21.484 5.844 1 98.19 160 ASN B C 1
ATOM 2719 O O . ASN B 1 160 ? 2.98 -20.516 5.324 1 98.19 160 ASN B O 1
ATOM 2723 N N . LEU B 1 161 ? 3.109 -22.703 5.84 1 97.81 161 LEU B N 1
ATOM 2724 C CA . LEU B 1 161 ? 1.852 -23.016 5.168 1 97.81 161 LEU B CA 1
ATOM 2725 C C . LEU B 1 161 ? 1.073 -24.078 5.938 1 97.81 161 LEU B C 1
ATOM 2727 O O . LEU B 1 161 ? 1.574 -25.188 6.16 1 97.81 161 LEU B O 1
ATOM 2731 N N . SER B 1 162 ? -0.017 -23.766 6.355 1 96.88 162 SER B N 1
ATOM 2732 C CA . SER B 1 162 ? -0.974 -24.703 6.926 1 96.88 162 SER B CA 1
ATOM 2733 C C . SER B 1 162 ? -2.207 -24.844 6.039 1 96.88 162 SER B C 1
ATOM 2735 O O . SER B 1 162 ? -2.238 -24.328 4.922 1 96.88 162 SER B O 1
ATOM 2737 N N . LYS B 1 163 ? -3.17 -25.578 6.516 1 96.44 163 LYS B N 1
ATOM 2738 C CA . LYS B 1 163 ? -4.395 -25.781 5.746 1 96.44 163 LYS B CA 1
ATOM 2739 C C . LYS B 1 163 ? -5.141 -24.469 5.547 1 96.44 163 LYS B C 1
ATOM 2741 O O . LYS B 1 163 ? -5.668 -24.203 4.465 1 96.44 163 LYS B O 1
ATOM 2746 N N . LYS B 1 164 ? -5.082 -23.609 6.559 1 97.81 164 LYS B N 1
ATOM 2747 C CA . LYS B 1 164 ? -5.945 -22.422 6.512 1 97.81 164 LYS B CA 1
ATOM 2748 C C . LYS B 1 164 ? -5.117 -21.141 6.457 1 97.81 164 LYS B C 1
ATOM 2750 O O . LYS B 1 164 ? -5.637 -20.078 6.117 1 97.81 164 LYS B O 1
ATOM 2755 N N . LEU B 1 165 ? -3.824 -21.266 6.836 1 98.12 165 LEU B N 1
ATOM 2756 C CA . LEU B 1 165 ? -3.029 -20.031 6.91 1 98.12 165 LEU B CA 1
ATOM 2757 C C . LEU B 1 165 ? -1.737 -20.188 6.113 1 98.12 165 LEU B C 1
ATOM 2759 O O . LEU B 1 165 ? -1.169 -21.281 6.035 1 98.12 165 LEU B O 1
ATOM 2763 N N . GLY B 1 166 ? -1.298 -19.109 5.504 1 98.56 166 GLY B N 1
ATOM 2764 C CA .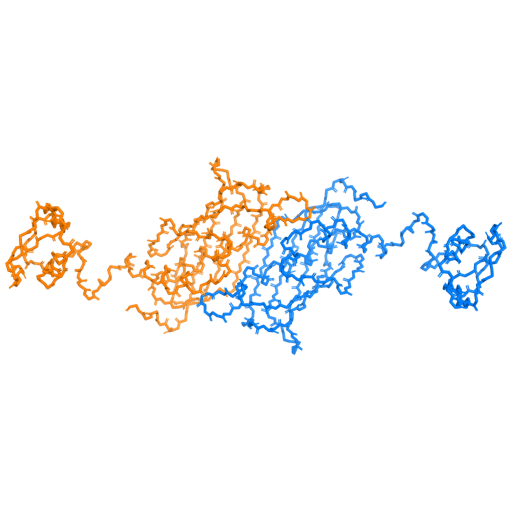 GLY B 1 166 ? 0.019 -18.984 4.902 1 98.56 166 GLY B CA 1
ATOM 2765 C C . GLY B 1 166 ? 0.75 -17.734 5.344 1 98.56 166 GLY B C 1
ATOM 2766 O O . GLY B 1 166 ? 0.135 -16.672 5.523 1 98.56 166 GLY B O 1
ATOM 2767 N N . ILE B 1 167 ? 2.01 -17.875 5.566 1 98.81 167 ILE B N 1
ATOM 2768 C CA . ILE B 1 167 ? 2.861 -16.75 5.941 1 98.81 167 ILE B CA 1
ATOM 2769 C C . ILE B 1 167 ? 3.967 -16.562 4.902 1 98.81 167 ILE B C 1
ATOM 2771 O O . ILE B 1 167 ? 4.625 -17.531 4.516 1 98.81 167 ILE B O 1
ATOM 2775 N N . TYR B 1 168 ? 4.152 -15.352 4.527 1 98.88 168 TYR B N 1
ATOM 2776 C CA . TYR B 1 168 ? 5.125 -15.047 3.482 1 98.88 168 TYR B CA 1
ATOM 2777 C C . TYR B 1 168 ? 5.98 -13.844 3.865 1 98.88 168 TYR B C 1
ATOM 2779 O O . TYR B 1 168 ? 5.512 -12.93 4.543 1 98.88 168 TYR B O 1
ATOM 2787 N N . ASP B 1 169 ? 7.223 -13.898 3.334 1 98.88 169 ASP B N 1
ATOM 2788 C CA . ASP B 1 169 ? 8.094 -12.727 3.32 1 98.88 169 ASP B CA 1
ATOM 2789 C C . ASP B 1 169 ? 8.297 -12.211 1.897 1 98.88 169 ASP B C 1
ATOM 2791 O O . ASP B 1 169 ? 8.367 -12.992 0.95 1 98.88 169 ASP B O 1
ATOM 2795 N N . VAL B 1 170 ? 8.352 -10.906 1.782 1 98.94 170 VAL B N 1
ATOM 2796 C CA . VAL B 1 170 ? 8.695 -10.297 0.503 1 98.94 170 VAL B CA 1
ATOM 2797 C C . VAL B 1 170 ? 9.844 -9.312 0.692 1 98.94 170 VAL B C 1
ATOM 2799 O O . VAL B 1 170 ? 9.781 -8.43 1.551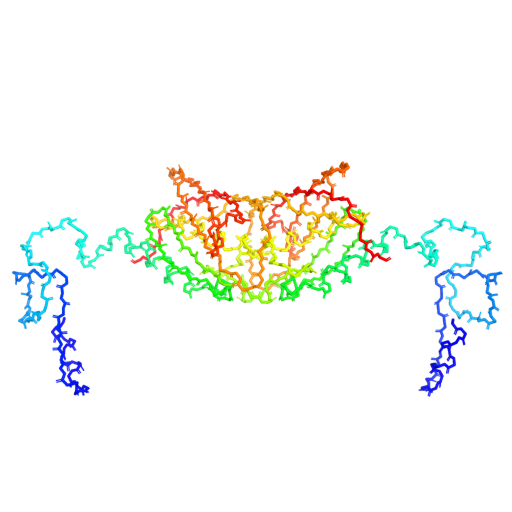 1 98.94 170 VAL B O 1
ATOM 2802 N N . VAL B 1 171 ? 10.859 -9.492 -0.074 1 98.94 171 VAL B N 1
ATOM 2803 C CA . VAL B 1 171 ? 11.992 -8.578 -0.071 1 98.94 171 VAL B CA 1
ATOM 2804 C C . VAL B 1 171 ? 11.992 -7.75 -1.356 1 98.94 171 VAL B C 1
ATOM 2806 O O . VAL B 1 171 ? 11.922 -8.305 -2.457 1 98.94 171 VAL B O 1
ATOM 2809 N N . LEU B 1 172 ? 12.023 -6.449 -1.214 1 98.94 172 LEU B N 1
ATOM 2810 C CA . LEU B 1 172 ? 12.109 -5.547 -2.357 1 98.94 172 LEU B CA 1
ATOM 2811 C C . LEU B 1 172 ? 13.516 -4.984 -2.508 1 98.94 172 LEU B C 1
ATOM 2813 O O . LEU B 1 172 ? 14.07 -4.422 -1.559 1 98.94 172 LEU B O 1
ATOM 2817 N N . THR B 1 173 ? 14.039 -5.102 -3.711 1 98.88 173 THR B N 1
ATOM 2818 C CA . THR B 1 173 ? 15.359 -4.566 -4.02 1 98.88 173 THR B CA 1
ATOM 2819 C C . THR B 1 173 ? 15.305 -3.684 -5.266 1 98.88 173 THR B C 1
ATOM 2821 O O . THR B 1 173 ? 14.406 -3.828 -6.098 1 98.88 173 THR B O 1
ATOM 2824 N N . ASN B 1 174 ? 16.25 -2.719 -5.312 1 98.62 174 ASN B N 1
ATOM 2825 C CA . ASN B 1 174 ? 16.375 -1.904 -6.52 1 98.62 174 ASN B CA 1
ATOM 2826 C C . ASN B 1 174 ? 17.375 -2.498 -7.496 1 98.62 174 ASN B C 1
ATOM 2828 O O . ASN B 1 174 ? 17.891 -3.6 -7.281 1 98.62 174 ASN B O 1
ATOM 2832 N N . GLN B 1 175 ? 17.625 -1.774 -8.562 1 98.12 175 GLN B N 1
ATOM 2833 C CA . GLN B 1 175 ? 18.469 -2.273 -9.641 1 98.12 175 GLN B CA 1
ATOM 2834 C C . GLN B 1 175 ? 19.922 -2.424 -9.18 1 98.12 175 GLN B C 1
ATOM 2836 O O . GLN B 1 175 ? 20.734 -3.068 -9.859 1 98.12 175 GLN B O 1
ATOM 2841 N N . LYS B 1 176 ? 20.266 -1.838 -8.102 1 97.75 176 LYS B N 1
ATOM 2842 C CA . LYS B 1 176 ? 21.609 -1.955 -7.527 1 97.75 176 LYS B CA 1
ATOM 2843 C C . LYS B 1 176 ? 21.656 -3.061 -6.477 1 97.75 176 LYS B C 1
ATOM 2845 O O . LYS B 1 176 ? 22.609 -3.145 -5.703 1 97.75 176 LYS B O 1
ATOM 2850 N N . ASN B 1 177 ? 20.594 -3.791 -6.344 1 97.56 177 ASN B N 1
ATOM 2851 C CA . ASN B 1 177 ? 20.469 -4.91 -5.422 1 97.56 177 ASN B CA 1
ATOM 2852 C C . ASN B 1 177 ? 20.484 -4.445 -3.967 1 97.56 177 ASN B C 1
ATOM 2854 O O . ASN B 1 177 ? 21 -5.145 -3.096 1 97.56 177 ASN B O 1
ATOM 2858 N N . GLU B 1 178 ? 20.094 -3.238 -3.738 1 98.44 178 GLU B N 1
ATOM 2859 C CA . GLU B 1 178 ? 19.875 -2.736 -2.385 1 98.44 178 GLU B CA 1
ATOM 2860 C C . GLU B 1 178 ? 18.453 -2.994 -1.915 1 98.44 178 GLU B C 1
ATOM 2862 O O . GLU B 1 178 ? 17.5 -2.76 -2.658 1 98.44 178 GLU B O 1
ATOM 2867 N N . THR B 1 179 ? 18.344 -3.482 -0.639 1 98.81 179 THR B N 1
ATOM 2868 C CA . THR B 1 179 ? 17.016 -3.678 -0.075 1 98.81 179 THR B CA 1
ATOM 2869 C C . THR B 1 179 ? 16.359 -2.334 0.219 1 98.81 179 THR B C 1
ATOM 2871 O O . THR B 1 179 ? 16.891 -1.521 0.972 1 98.81 179 THR B O 1
ATOM 2874 N N . VAL B 1 180 ? 15.148 -2.139 -0.368 1 98.5 180 VAL B N 1
ATOM 2875 C CA . VAL B 1 180 ? 14.492 -0.848 -0.19 1 98.5 180 VAL B CA 1
ATOM 2876 C C . VAL B 1 180 ? 13.281 -1.009 0.725 1 98.5 180 VAL B C 1
ATOM 2878 O O . VAL B 1 180 ? 12.758 -0.024 1.256 1 98.5 180 VAL B O 1
ATOM 2881 N N . ALA B 1 181 ? 12.789 -2.234 0.898 1 98.62 181 ALA B N 1
ATOM 2882 C CA . ALA B 1 181 ? 11.672 -2.498 1.809 1 98.62 181 ALA B CA 1
ATOM 2883 C C . ALA B 1 181 ? 11.602 -3.98 2.166 1 98.62 181 ALA B C 1
ATOM 2885 O O . ALA B 1 181 ? 12.094 -4.832 1.423 1 98.62 181 ALA B O 1
ATOM 2886 N N . LEU B 1 182 ? 11.047 -4.262 3.309 1 98.88 182 LEU B N 1
ATOM 2887 C CA . LEU B 1 182 ? 10.75 -5.598 3.811 1 98.88 182 LEU B CA 1
ATOM 2888 C C . LEU B 1 182 ? 9.266 -5.73 4.148 1 98.88 182 LEU B C 1
ATOM 2890 O O . LEU B 1 182 ? 8.711 -4.906 4.879 1 98.88 182 LEU B O 1
ATOM 2894 N N . PHE B 1 183 ? 8.68 -6.742 3.662 1 98.88 183 PHE B N 1
ATOM 2895 C CA . PHE B 1 183 ? 7.238 -6.953 3.773 1 98.88 183 PHE B CA 1
ATOM 2896 C C . PHE B 1 183 ? 6.934 -8.336 4.328 1 98.88 183 PHE B C 1
ATOM 2898 O O . PHE B 1 183 ? 7.594 -9.312 3.963 1 98.88 183 PHE B O 1
ATOM 2905 N N . LYS B 1 184 ? 5.957 -8.414 5.164 1 98.75 184 LYS B N 1
ATOM 2906 C CA . LYS B 1 184 ? 5.414 -9.672 5.668 1 98.75 184 LYS B CA 1
ATOM 2907 C C . LYS B 1 184 ? 3.898 -9.727 5.512 1 98.75 184 LYS B C 1
ATOM 2909 O O . LYS B 1 184 ? 3.213 -8.727 5.738 1 98.75 184 LYS B O 1
ATOM 2914 N N . GLY B 1 185 ? 3.438 -10.914 5.203 1 98.69 185 GLY B N 1
ATOM 2915 C CA . GLY B 1 185 ? 2 -11.055 5.031 1 98.69 185 GLY B CA 1
ATOM 2916 C C . GLY B 1 185 ? 1.477 -12.414 5.465 1 98.69 185 GLY B C 1
ATOM 2917 O O . GLY B 1 185 ? 2.182 -13.414 5.355 1 98.69 185 GLY B O 1
ATOM 2918 N N . THR B 1 186 ? 0.275 -12.383 5.902 1 98.69 186 THR B N 1
ATOM 2919 C CA . THR B 1 186 ? -0.472 -13.586 6.246 1 98.69 186 THR B CA 1
ATOM 2920 C C . THR B 1 186 ? -1.749 -13.688 5.414 1 98.69 186 THR B C 1
ATOM 2922 O O . T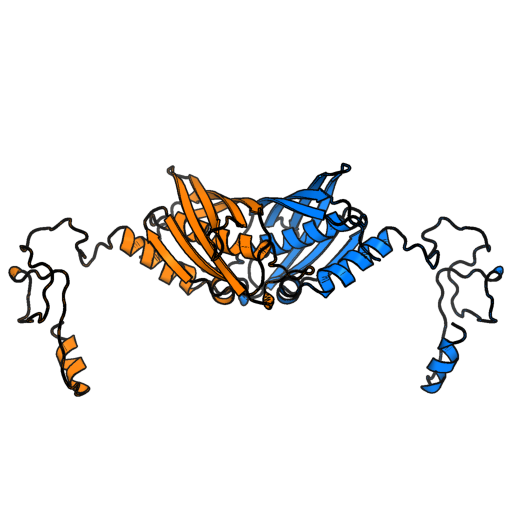HR B 1 186 ? -2.457 -12.695 5.238 1 98.69 186 THR B O 1
ATOM 2925 N N . VAL B 1 187 ? -1.998 -14.875 4.957 1 98.19 187 VAL B N 1
ATOM 2926 C CA . VAL B 1 187 ? -3.217 -15.07 4.18 1 98.19 187 VAL B CA 1
ATOM 2927 C C . VAL B 1 187 ? -4.09 -16.125 4.855 1 98.19 187 VAL B C 1
ATOM 2929 O O . VAL B 1 187 ? -3.586 -17 5.562 1 98.19 187 VAL B O 1
ATOM 2932 N N . PHE B 1 188 ? -5.348 -16 4.602 1 97.19 188 PHE B N 1
ATOM 2933 C CA . PHE B 1 188 ? -6.328 -17.047 4.836 1 97.19 188 PHE B CA 1
ATOM 2934 C C . PHE B 1 188 ? -6.57 -17.859 3.564 1 97.19 188 PHE B C 1
ATOM 2936 O O . PHE B 1 188 ? -6.898 -17.297 2.52 1 97.19 188 PHE B O 1
ATOM 2943 N N . ARG B 1 189 ? -6.387 -19.109 3.668 1 97.5 189 ARG B N 1
ATOM 2944 C CA . ARG B 1 189 ? -6.641 -20.016 2.549 1 97.5 189 ARG B CA 1
ATOM 2945 C C . ARG B 1 189 ? -8.07 -20.531 2.582 1 97.5 189 ARG B C 1
ATOM 2947 O O . ARG B 1 189 ? -8.453 -21.25 3.51 1 97.5 189 ARG B O 1
ATOM 2954 N N . THR B 1 190 ? -8.773 -20.219 1.573 1 96.56 190 THR B N 1
ATOM 2955 C CA . THR B 1 190 ? -10.188 -20.562 1.538 1 96.56 190 THR B CA 1
ATOM 2956 C C . THR B 1 190 ? -10.375 -22.031 1.139 1 96.56 190 THR B C 1
ATOM 2958 O O . THR B 1 190 ? -9.398 -22.781 1.028 1 96.56 190 THR B O 1
ATOM 2961 N N . ASP B 1 191 ? -11.664 -22.406 0.917 1 94.5 191 ASP B N 1
ATOM 2962 C CA . ASP B 1 191 ? -11.969 -23.75 0.459 1 94.5 191 ASP B CA 1
ATOM 2963 C C . ASP B 1 191 ? -12.156 -23.797 -1.056 1 94.5 191 ASP B C 1
ATOM 2965 O O . ASP B 1 191 ? -12.523 -24.828 -1.614 1 94.5 191 ASP B O 1
ATOM 2969 N N . LYS B 1 192 ? -11.906 -22.703 -1.662 1 94.69 192 LYS B N 1
ATOM 2970 C CA . LYS B 1 192 ? -12.125 -22.609 -3.104 1 94.69 192 LYS B CA 1
ATOM 2971 C C . LYS B 1 192 ? -10.836 -22.859 -3.871 1 94.69 192 LYS B C 1
ATOM 2973 O O . LYS B 1 192 ? -9.766 -22.375 -3.484 1 94.69 192 LYS B O 1
ATOM 2978 N N . LEU B 1 193 ? -10.992 -23.594 -4.953 1 93.19 193 LEU B N 1
ATOM 2979 C CA . LEU B 1 193 ? -9.859 -23.844 -5.84 1 93.19 193 LEU B CA 1
ATOM 2980 C C . LEU B 1 193 ? -9.875 -22.891 -7.031 1 93.19 193 LEU B C 1
ATOM 2982 O O . LEU B 1 193 ? -10.945 -22.469 -7.473 1 93.19 193 LEU B O 1
ATOM 2986 N N . TRP B 1 194 ? -8.672 -22.562 -7.477 1 92.94 194 TRP B N 1
ATOM 2987 C CA . TRP B 1 194 ? -8.586 -21.875 -8.766 1 92.94 194 TRP B CA 1
ATOM 2988 C C . TRP B 1 194 ? -8.969 -22.812 -9.906 1 92.94 194 TRP B C 1
ATOM 2990 O O . TRP B 1 194 ? -8.602 -23.984 -9.906 1 92.94 194 TRP B O 1
ATOM 3000 N N . ASP B 1 195 ? -9.805 -22.281 -10.797 1 84.31 195 ASP B N 1
ATOM 3001 C CA . ASP B 1 195 ? -10.188 -23.062 -11.977 1 84.31 195 ASP B CA 1
ATOM 3002 C C . ASP B 1 195 ? -9.141 -22.938 -13.078 1 84.31 195 ASP B C 1
ATOM 3004 O O . ASP B 1 195 ? -9.141 -21.953 -13.828 1 84.31 195 ASP B O 1
ATOM 3008 N N . VAL B 1 196 ? -8.234 -23.859 -13.086 1 79 196 VAL B N 1
ATOM 3009 C CA . VAL B 1 196 ? -7.137 -23.766 -14.039 1 79 196 VAL B CA 1
ATOM 3010 C C . VAL B 1 196 ? -7.355 -24.75 -15.18 1 79 196 VAL B C 1
ATOM 3012 O O . VAL B 1 196 ? -7.965 -25.812 -14.992 1 79 196 VAL B O 1
#

InterPro domains:
  IPR003736 Phenylacetic acid degradation-related domain [TIGR00369] (76-188)
  IPR006683 Thioesterase domain [PF03061] (108-180)
  IPR011973 Phenylacetic acid degradation protein PaaD [TIGR02286] (78-189)
  IPR029057 Phosphoribosyltransferase-like [G3DSA:3.40.50.2020] (1-68)
  IPR029057 Phosphoribosyltransferase-like [SSF53271] (2-56)
  IPR029069 HotDog domain superfamily [SSF54637] (61-189)
  IPR052723 Acyl-coenzyme A thioesterase PaaI [PTHR42856] (67-191)

Organism: NCBI:txid69355

Foldseek 3Di:
DVVVVVVVCVVVDPDDAAEDAEAAPVPDPDPDDHPHYNDHDHPDPDPPCPPPVVDQDLQRLLCCCLVCVPPVPDPVCVVQVKDWDGTGAQKTKIKGAAAQVQADPVQFGDPVSVVVNQVSRQLSNVCSNFFHKDWDDKDKDFDATHHHGKMKMKMKGWDDDDPFKTKIKIFIATPVRDTGMIMITMITTDPDGHDD/DVVVVVVVCVVVDPDDAAEDAEAAPVPDPDPDDHPHYNDHDHPDPDPPCPPPVVDQDLQRLLCCCLVCVPPVPDPVCVVQVKDWDGTGAFKTKIKGAAAQVQADPVQWGDPVSVVVNQVSRQLSNVCSNFFHKDWDDKDKDFDATHHHGKMKMKMKGWDDDDPFKTKIKIFIATPVRDTGMIMITMITTDPDGHDD

Nearest PDB structures (foldseek):
  2fs2-assembly1_B  TM=9.738E-01  e=4.102E-18  Escherichia coli
  1psu-assembly1_A  TM=8.923E-01  e=6.584E-15  Escherichia coli
  3lbe-assembly1_B  TM=9.723E-01  e=1.621E-12  Streptococcus mutans UA159
  4zrb-assembly1_D  TM=9.684E-01  e=2.013E-11  Streptococcus pneumoniae TIGR4
  4xy6-assembly1_A  TM=9.695E-01  e=2.544E-11  Streptococcus pneumoniae TIGR4

Radius of gyration: 29.28 Å; Cα contacts (8 Å, |Δi|>4): 875; chains: 2; bounding box: 44×98×70 Å

pLDDT: mean 86.81, std 17.24, range [31.69, 98.94]

Secondary structure (DSSP, 8-state):
-TTHHHHHHTT--S----EEEEE-GGG-SS----SEEEEE--SS---SS---SSS--HHHHHHIIIIIIIGGG-HHHHHTT-EEEEEETTEEEEEEE--GGGB-TTSSB-HHHHHHHHHHHHHHHHTTTSEEEEEEEEEEEE-S---TT-EEEEEEEEEEE-SSEEEEEEEEE-TT--EEEEEEEEEEEEEEEP--/-TTHHHHHHTT--S----EEEEE-GGG-SS----SEEEEE--SS---SS---SSS--HHHHHHIIIIIIIGGG-HHHHHTT-EEEEEETTEEEEEEE--GGGB-TTSSB-HHHHHHHHHHHHHHHHTTTSEEEEEEEEEEEE-S---TT-EEEEEEEEEEE-SSEEEEEEEEE-TT--EEEEEEEEEEEEEEEP--